Protein AF-0000000087012269 (afdb_homodimer)

Structure (mmCIF, N/CA/C/O backbone):
data_AF-0000000087012269-model_v1
#
loop_
_entity.id
_entity.type
_entity.pdbx_description
1 polymer 'ATP-binding cassette domain-containing protein'
#
loop_
_atom_site.group_PDB
_atom_site.id
_atom_site.type_symbol
_atom_site.label_atom_id
_atom_site.label_alt_id
_atom_site.label_comp_id
_atom_site.label_asym_id
_atom_site.label_entity_id
_atom_site.label_seq_id
_atom_site.pdbx_PDB_ins_code
_atom_site.Cartn_x
_atom_site.Cartn_y
_atom_site.Cartn_z
_atom_site.occupancy
_atom_site.B_iso_or_equiv
_atom_site.auth_seq_id
_atom_site.auth_comp_id
_atom_site.auth_asym_id
_atom_site.auth_atom_id
_atom_site.pdbx_PDB_model_num
ATOM 1 N N . MET A 1 1 ? -8.898 28.266 8.031 1 92.62 1 MET A N 1
ATOM 2 C CA . MET A 1 1 ? -7.508 28.281 7.586 1 92.62 1 MET A CA 1
ATOM 3 C C . MET A 1 1 ? -6.598 27.609 8.617 1 92.62 1 MET A C 1
ATOM 5 O O . MET A 1 1 ? -6.742 27.844 9.82 1 92.62 1 MET A O 1
ATOM 9 N N . LEU A 1 2 ? -5.742 26.75 8.148 1 97.81 2 LEU A N 1
ATOM 10 C CA . LEU A 1 2 ? -4.711 26.125 8.969 1 97.81 2 LEU A CA 1
ATOM 11 C C . LEU A 1 2 ? -3.33 26.656 8.602 1 97.81 2 LEU A C 1
ATOM 13 O O . LEU A 1 2 ? -2.943 26.641 7.434 1 97.81 2 LEU A O 1
ATOM 17 N N . GLN A 1 3 ? -2.652 27.203 9.625 1 98.31 3 GLN A N 1
ATOM 18 C CA . GLN A 1 3 ? -1.332 27.781 9.383 1 98.31 3 GLN A CA 1
ATOM 19 C C . GLN A 1 3 ? -0.297 27.203 10.344 1 98.31 3 GLN A C 1
ATOM 21 O O . GLN A 1 3 ? -0.47 27.266 11.562 1 98.31 3 GLN A O 1
ATOM 26 N N . VAL A 1 4 ? 0.704 26.609 9.812 1 98.38 4 VAL A N 1
ATOM 27 C CA . VAL A 1 4 ? 1.849 26.125 10.57 1 98.38 4 VAL A CA 1
ATOM 28 C C . VAL A 1 4 ? 3.061 27.016 10.328 1 98.38 4 VAL A C 1
ATOM 30 O O . VAL A 1 4 ? 3.445 27.25 9.18 1 98.38 4 VAL A O 1
ATOM 33 N N . SER A 1 5 ? 3.613 27.562 11.406 1 98.06 5 SER A N 1
ATOM 34 C CA . SER A 1 5 ? 4.715 28.5 11.273 1 98.06 5 SER A CA 1
ATOM 35 C C . SER A 1 5 ? 5.926 28.062 12.086 1 98.06 5 SER A C 1
ATOM 37 O O . SER A 1 5 ? 5.84 27.922 13.305 1 98.06 5 SER A O 1
ATOM 39 N N . ASN A 1 6 ? 7.055 27.891 11.383 1 97.94 6 ASN A N 1
ATOM 40 C CA . ASN A 1 6 ? 8.336 27.594 12.008 1 97.94 6 ASN A CA 1
ATOM 41 C C . ASN A 1 6 ? 8.211 26.469 13.031 1 97.94 6 ASN A C 1
ATOM 43 O O . ASN A 1 6 ? 8.633 26.625 14.18 1 97.94 6 ASN A O 1
ATOM 47 N N . LEU A 1 7 ? 7.66 25.422 12.609 1 98.31 7 LEU A N 1
ATOM 48 C CA . LEU A 1 7 ? 7.418 24.297 13.508 1 98.31 7 LEU A CA 1
ATOM 49 C C . LEU A 1 7 ? 8.672 23.438 13.672 1 98.31 7 LEU A C 1
ATOM 51 O O . LEU A 1 7 ? 9.312 23.078 12.68 1 98.31 7 LEU A O 1
ATOM 55 N N . TYR A 1 8 ? 9.07 23.188 14.891 1 97.69 8 TYR A N 1
ATOM 56 C CA . TYR A 1 8 ? 10.141 22.281 15.273 1 97.69 8 TYR A CA 1
ATOM 57 C C . TYR A 1 8 ? 9.633 21.203 16.219 1 97.69 8 TYR A C 1
ATOM 59 O O . TYR A 1 8 ? 8.82 21.469 17.094 1 97.69 8 TYR A O 1
ATOM 67 N N . VAL A 1 9 ? 9.969 20 16 1 97.56 9 VAL A N 1
ATOM 68 C CA . VAL A 1 9 ? 9.68 18.906 16.906 1 97.56 9 VAL A CA 1
ATOM 69 C C . VAL A 1 9 ? 10.945 18.094 17.156 1 97.56 9 VAL A C 1
ATOM 71 O O . VAL A 1 9 ? 11.547 17.562 16.219 1 97.56 9 VAL A O 1
ATOM 74 N N . LYS A 1 10 ? 11.305 17.953 18.391 1 95.88 10 LYS A N 1
ATOM 75 C CA . LYS A 1 10 ? 12.484 17.203 18.812 1 95.88 10 LYS A CA 1
ATOM 76 C C . LYS A 1 10 ? 12.109 16.109 19.812 1 95.88 10 LYS A C 1
ATOM 78 O O . LYS A 1 10 ? 11.383 16.359 20.766 1 95.88 10 LYS A O 1
ATOM 83 N N . TYR A 1 11 ? 12.539 14.93 19.531 1 94.81 11 TYR A N 1
ATOM 84 C CA . TYR A 1 11 ? 12.328 13.836 20.469 1 94.81 11 TYR A CA 1
ATOM 85 C C . TYR A 1 11 ? 13.578 13.594 21.312 1 94.81 11 TYR A C 1
ATOM 87 O O . TYR A 1 11 ? 14.695 13.664 20.812 1 94.81 11 TYR A O 1
ATOM 95 N N . SER A 1 12 ? 13.398 13.273 22.469 1 92.56 12 SER A N 1
ATOM 96 C CA . SER A 1 12 ? 14.5 12.844 23.328 1 92.56 12 SER A CA 1
ATOM 97 C C . SER A 1 12 ? 14.562 11.32 23.422 1 92.56 12 SER A C 1
ATOM 99 O O . SER A 1 12 ? 13.57 10.672 23.75 1 92.56 12 SER A O 1
ATOM 101 N N . VAL A 1 13 ? 15.641 10.844 22.969 1 85.88 13 VAL A N 1
ATOM 102 C CA . VAL A 1 13 ? 15.867 9.414 23.078 1 85.88 13 VAL A CA 1
ATOM 103 C C . VAL A 1 13 ? 16.938 9.141 24.125 1 85.88 13 VAL A C 1
ATOM 105 O O . VAL A 1 13 ? 18.125 9.422 23.906 1 85.88 13 VAL A O 1
ATOM 108 N N . GLY A 1 14 ? 16.562 8.445 25.203 1 79.69 14 GLY A N 1
ATOM 109 C CA . GLY A 1 14 ? 17.484 8.266 26.312 1 79.69 14 GLY A CA 1
ATOM 110 C C . GLY A 1 14 ? 17.922 9.578 26.938 1 79.69 14 GLY A C 1
ATOM 111 O O . GLY A 1 14 ? 17.156 10.539 26.984 1 79.69 14 GLY A O 1
ATOM 112 N N . LYS A 1 15 ? 19.078 9.617 27.672 1 78.19 15 LYS A N 1
ATOM 113 C CA . LYS A 1 15 ? 19.516 10.758 28.469 1 78.19 15 LYS A CA 1
ATOM 114 C C . LYS A 1 15 ? 20.219 11.805 27.609 1 78.19 15 LYS A C 1
ATOM 116 O O . LYS A 1 15 ? 20.109 13.008 27.875 1 78.19 15 LYS A O 1
ATOM 121 N N . ASN A 1 16 ? 20.703 11.328 26.391 1 84 16 ASN A N 1
ATOM 122 C CA . ASN A 1 16 ? 21.578 12.312 25.766 1 84 16 ASN A CA 1
ATOM 123 C C . ASN A 1 16 ? 21.375 12.375 24.266 1 84 16 ASN A C 1
ATOM 125 O O . ASN A 1 16 ? 22.172 12.992 23.547 1 84 16 ASN A O 1
ATOM 129 N N . ILE A 1 17 ? 20.375 11.75 23.75 1 88.44 17 ILE A N 1
ATOM 130 C CA . ILE A 1 17 ? 20.219 11.734 22.312 1 88.44 17 ILE A CA 1
ATOM 131 C C . ILE A 1 17 ? 18.906 12.422 21.922 1 88.44 17 ILE A C 1
ATOM 133 O O . ILE A 1 17 ? 17.859 12.125 22.484 1 88.44 17 ILE A O 1
ATOM 137 N N . LYS A 1 18 ? 19.094 13.469 21.078 1 91.06 18 LYS A N 1
ATOM 138 C CA . LYS A 1 18 ? 17.922 14.156 20.562 1 91.06 18 LYS A CA 1
ATOM 139 C C . LYS A 1 18 ? 17.766 13.906 19.062 1 91.06 18 LYS A C 1
ATOM 141 O O . LYS A 1 18 ? 18.75 13.852 18.328 1 91.06 18 LYS A O 1
ATOM 146 N N . VAL A 1 19 ? 16.547 13.703 18.641 1 93.12 19 VAL A N 1
ATOM 147 C CA . VAL A 1 19 ? 16.219 13.508 17.234 1 93.12 19 VAL A CA 1
ATOM 148 C C . VAL A 1 19 ? 15.391 14.68 16.719 1 93.12 19 VAL A C 1
ATOM 150 O O . VAL A 1 19 ? 14.297 14.945 17.234 1 93.12 19 VAL A O 1
ATOM 153 N N . ASN A 1 20 ? 15.906 15.422 15.789 1 94.12 20 ASN A N 1
ATOM 154 C CA . ASN A 1 20 ? 15.156 16.5 15.164 1 94.12 20 ASN A CA 1
ATOM 155 C C . ASN A 1 20 ? 14.203 15.984 14.094 1 94.12 20 ASN A C 1
ATOM 157 O O . ASN A 1 20 ? 14.539 15.945 12.914 1 94.12 20 ASN A O 1
ATOM 161 N N . ALA A 1 21 ? 13 15.727 14.492 1 95.62 21 ALA A N 1
ATOM 162 C CA . ALA A 1 21 ? 12.039 15.07 13.617 1 95.62 21 ALA A CA 1
ATOM 163 C C . ALA A 1 21 ? 11.406 16.078 12.656 1 95.62 21 ALA A C 1
ATOM 165 O O . ALA A 1 21 ? 11.086 15.727 11.508 1 95.62 21 ALA A O 1
ATOM 166 N N . ILE A 1 22 ? 11.141 17.25 13.102 1 97.75 22 ILE A N 1
ATOM 167 C CA . ILE A 1 22 ? 10.664 18.359 12.289 1 97.75 22 ILE A CA 1
ATOM 168 C C . ILE A 1 22 ? 11.57 19.578 12.484 1 97.75 22 ILE A C 1
ATOM 170 O O . ILE A 1 22 ? 11.875 19.953 13.625 1 97.75 22 ILE A O 1
ATOM 174 N N . ASN A 1 23 ? 12.023 20.156 11.414 1 96.62 23 ASN A N 1
ATOM 175 C CA . ASN A 1 23 ? 12.977 21.25 11.461 1 96.62 23 ASN A CA 1
ATOM 176 C C . ASN A 1 23 ? 12.516 22.422 10.594 1 96.62 23 ASN A C 1
ATOM 178 O O . ASN A 1 23 ? 12.875 22.5 9.414 1 96.62 23 ASN A O 1
ATOM 182 N N . ASP A 1 24 ? 11.758 23.344 11.195 1 96.44 24 ASP A N 1
ATOM 183 C CA . ASP A 1 24 ? 11.367 24.609 10.578 1 96.44 24 ASP A CA 1
ATOM 184 C C . ASP A 1 24 ? 10.406 24.359 9.414 1 96.44 24 ASP A C 1
ATOM 186 O O . ASP A 1 24 ? 10.672 24.797 8.289 1 96.44 24 ASP A O 1
ATOM 190 N N . VAL A 1 25 ? 9.305 23.828 9.688 1 97.94 25 VAL A N 1
ATOM 191 C CA . VAL A 1 25 ? 8.273 23.562 8.695 1 97.94 25 VAL A CA 1
ATOM 192 C C . VAL A 1 25 ? 7.203 24.656 8.758 1 97.94 25 VAL A C 1
ATOM 194 O O . VAL A 1 25 ? 6.688 24.953 9.836 1 97.94 25 VAL A O 1
ATOM 197 N N . SER A 1 26 ? 6.941 25.328 7.656 1 98.31 26 SER A N 1
ATOM 198 C CA . SER A 1 26 ? 5.91 26.359 7.562 1 98.31 26 SER A CA 1
ATOM 199 C C . SER A 1 26 ? 5.047 26.156 6.324 1 98.31 26 SER A C 1
ATOM 201 O O . SER A 1 26 ? 5.562 25.922 5.23 1 98.31 26 SER A O 1
ATOM 203 N N . PHE A 1 27 ? 3.758 26.188 6.469 1 98.12 27 PHE A N 1
ATOM 204 C CA . PHE A 1 27 ? 2.822 26.141 5.348 1 98.12 27 PHE A CA 1
ATOM 205 C C . PHE A 1 27 ? 1.433 26.594 5.789 1 98.12 27 PHE A C 1
ATOM 207 O O . PHE A 1 27 ? 1.169 26.734 6.984 1 98.12 27 PHE A O 1
ATOM 214 N N . SER A 1 28 ? 0.602 26.875 4.883 1 97.69 28 SER A N 1
ATOM 215 C CA . SER A 1 28 ? -0.776 27.281 5.152 1 97.69 28 SER A CA 1
ATOM 216 C C . SER A 1 28 ? -1.751 26.547 4.227 1 97.69 28 SER A C 1
ATOM 218 O O . SER A 1 28 ? -1.412 26.234 3.084 1 97.69 28 SER A O 1
ATOM 220 N N . LEU A 1 29 ? -2.871 26.266 4.742 1 98.25 29 LEU A N 1
ATOM 221 C CA . LEU A 1 29 ? -3.961 25.656 3.996 1 98.25 29 LEU A CA 1
ATOM 222 C C . LEU A 1 29 ? -5.254 26.438 4.168 1 98.25 29 LEU A C 1
ATOM 224 O O . LEU A 1 29 ? -5.621 26.797 5.289 1 98.25 29 LEU A O 1
ATOM 228 N N . ASP A 1 30 ? -5.891 26.719 3.111 1 97.56 30 ASP A N 1
ATOM 229 C CA . ASP A 1 30 ? -7.199 27.375 3.113 1 97.56 30 ASP A CA 1
ATOM 230 C C . ASP A 1 30 ? -8.32 26.344 2.99 1 97.56 30 ASP A C 1
ATOM 232 O O . ASP A 1 30 ? -8.07 25.172 2.688 1 97.56 30 ASP A O 1
ATOM 236 N N . LYS A 1 31 ? -9.523 26.875 3.275 1 96.62 31 LYS A N 1
ATOM 237 C CA . LYS A 1 31 ? -10.68 26.016 3.043 1 96.62 31 LYS A CA 1
ATOM 238 C C . LYS A 1 31 ? -10.703 25.484 1.608 1 96.62 31 LYS A C 1
ATOM 240 O O . LYS A 1 31 ? -10.422 26.234 0.668 1 96.62 31 LYS A O 1
ATOM 245 N N . GLY A 1 32 ? -10.914 24.156 1.501 1 96.25 32 GLY A N 1
ATOM 246 C CA . GLY A 1 32 ? -10.945 23.547 0.184 1 96.25 32 GLY A CA 1
ATOM 247 C C . GLY A 1 32 ? -9.617 22.938 -0.219 1 96.25 32 GLY A C 1
ATOM 248 O O . GLY A 1 32 ? -9.547 22.156 -1.171 1 96.25 32 GLY A O 1
ATOM 249 N N . ASP A 1 33 ? -8.594 23.219 0.54 1 97.75 33 ASP A N 1
ATOM 250 C CA . ASP A 1 33 ? -7.285 22.672 0.209 1 97.75 33 ASP A CA 1
ATOM 251 C C . ASP A 1 33 ? -7.207 21.188 0.583 1 97.75 33 ASP A C 1
ATOM 253 O O . ASP A 1 33 ? -7.652 20.781 1.661 1 97.75 33 ASP A O 1
ATOM 257 N N . VAL A 1 34 ? -6.73 20.453 -0.316 1 97.75 34 VAL A N 1
ATOM 258 C CA . VAL A 1 34 ? -6.32 19.078 -0.088 1 97.75 34 VAL A CA 1
ATOM 259 C C . VAL A 1 34 ? -4.809 18.953 -0.261 1 97.75 34 VAL A C 1
ATOM 261 O O . VAL A 1 34 ? -4.305 18.969 -1.386 1 97.75 34 VAL A O 1
ATOM 264 N N . LEU A 1 35 ? -4.152 18.734 0.86 1 98.5 35 LEU A N 1
ATOM 265 C CA . LEU A 1 35 ? -2.697 18.656 0.844 1 98.5 35 LEU A CA 1
ATOM 266 C C . LEU A 1 35 ? -2.23 17.203 0.898 1 98.5 35 LEU A C 1
ATOM 268 O O . LEU A 1 35 ? -2.492 16.5 1.876 1 98.5 35 LEU A O 1
ATOM 272 N N . GLY A 1 36 ? -1.605 16.75 -0.162 1 97.75 36 GLY A N 1
ATOM 273 C CA . GLY A 1 36 ? -0.868 15.5 -0.105 1 97.75 36 GLY A CA 1
ATOM 274 C C . GLY A 1 36 ? 0.538 15.664 0.443 1 97.75 36 GLY A C 1
ATOM 275 O O . GLY A 1 36 ? 1.27 16.562 0.035 1 97.75 36 GLY A O 1
ATOM 276 N N . ILE A 1 37 ? 0.874 14.875 1.394 1 98.12 37 ILE A N 1
ATOM 277 C CA . ILE A 1 37 ? 2.232 14.867 1.925 1 98.12 37 ILE A CA 1
ATOM 278 C C . ILE A 1 37 ? 2.904 13.531 1.602 1 98.12 37 ILE A C 1
ATOM 280 O O . ILE A 1 37 ? 2.424 12.469 2.008 1 98.12 37 ILE A O 1
ATOM 284 N N . ILE A 1 38 ? 3.996 13.609 0.866 1 95.69 38 ILE A N 1
ATOM 285 C CA . ILE A 1 38 ? 4.719 12.391 0.511 1 95.69 38 ILE A CA 1
ATOM 286 C C . ILE A 1 38 ? 6.18 12.508 0.94 1 95.69 38 ILE A C 1
ATOM 288 O O . ILE A 1 38 ? 6.684 13.617 1.14 1 95.69 38 ILE A O 1
ATOM 292 N N . GLY A 1 39 ? 6.824 11.398 1.112 1 93.19 39 GLY A N 1
ATOM 293 C CA . GLY A 1 39 ? 8.203 11.281 1.563 1 93.19 39 GLY A CA 1
ATOM 294 C C . GLY A 1 39 ? 8.562 9.883 2.027 1 93.19 39 GLY A C 1
ATOM 295 O O . GLY A 1 39 ? 7.68 9.031 2.203 1 93.19 39 GLY A O 1
ATOM 296 N N . GLU A 1 40 ? 9.812 9.68 2.273 1 89.5 40 GLU A N 1
ATOM 297 C CA . GLU A 1 40 ? 10.297 8.383 2.738 1 89.5 40 GLU A CA 1
ATOM 298 C C . GLU A 1 40 ? 9.906 8.141 4.195 1 89.5 40 GLU A C 1
ATOM 300 O O . GLU A 1 40 ? 9.445 9.055 4.883 1 89.5 40 GLU A O 1
ATOM 305 N N . THR A 1 41 ? 10.055 6.891 4.52 1 87.69 41 THR A N 1
ATOM 306 C CA . THR A 1 41 ? 9.836 6.57 5.926 1 87.69 41 THR A CA 1
ATOM 307 C C . THR A 1 41 ? 10.789 7.355 6.816 1 87.69 41 THR A C 1
ATOM 309 O O . THR A 1 41 ? 11.977 7.48 6.508 1 87.69 41 THR A O 1
ATOM 312 N N . GLY A 1 42 ? 10.289 7.945 7.848 1 88.5 42 GLY A N 1
ATOM 313 C CA . GLY A 1 42 ? 11.117 8.703 8.766 1 88.5 42 GLY A CA 1
ATOM 314 C C . GLY A 1 42 ? 11.273 10.164 8.367 1 88.5 42 GLY A C 1
ATOM 315 O O . GLY A 1 42 ? 12.031 10.906 9 1 88.5 42 GLY A O 1
ATOM 316 N N . SER A 1 43 ? 10.516 10.555 7.375 1 94.19 43 SER A N 1
ATOM 317 C CA . SER A 1 43 ? 10.68 11.922 6.887 1 94.19 43 SER A CA 1
ATOM 318 C C . SER A 1 43 ? 9.969 12.922 7.789 1 94.19 43 SER A C 1
ATOM 320 O O . SER A 1 43 ? 10.188 14.133 7.684 1 94.19 43 SER A O 1
ATOM 322 N N . GLY A 1 44 ? 9.078 12.492 8.641 1 95.88 44 GLY A N 1
ATOM 323 C CA . GLY A 1 44 ? 8.445 13.375 9.602 1 95.88 44 GLY A CA 1
ATOM 324 C C . GLY A 1 44 ? 6.953 13.531 9.367 1 95.88 44 GLY A C 1
ATOM 325 O O . GLY A 1 44 ? 6.285 14.297 10.062 1 95.88 44 GLY A O 1
ATOM 326 N N . LYS A 1 45 ? 6.359 12.812 8.422 1 96.81 45 LYS A N 1
ATOM 327 C CA . LYS A 1 45 ? 4.961 12.977 8.039 1 96.81 45 LYS A CA 1
ATOM 328 C C . LYS A 1 45 ? 4.031 12.719 9.219 1 96.81 45 LYS A C 1
ATOM 330 O O . LYS A 1 45 ? 3.178 13.555 9.539 1 96.81 45 LYS A O 1
ATOM 335 N N . THR A 1 46 ? 4.242 11.57 9.867 1 95.56 46 THR A N 1
ATOM 336 C CA . THR A 1 46 ? 3.414 11.211 11.016 1 95.56 46 THR A CA 1
ATOM 337 C C . THR A 1 46 ? 3.648 12.172 12.18 1 95.56 46 THR A C 1
ATOM 339 O O . THR A 1 46 ? 2.709 12.539 12.883 1 95.56 46 THR A O 1
ATOM 342 N N . THR A 1 47 ? 4.891 12.578 12.375 1 97.06 47 THR A N 1
ATOM 343 C CA . THR A 1 47 ? 5.215 13.539 13.422 1 97.06 47 THR A CA 1
ATOM 344 C C . THR A 1 47 ? 4.48 14.859 13.188 1 97.06 47 THR A C 1
ATOM 346 O O . THR A 1 47 ? 3.955 15.453 14.133 1 97.06 47 THR A O 1
ATOM 349 N N . LEU A 1 48 ? 4.449 15.273 11.961 1 97.94 48 LEU A N 1
ATOM 350 C CA . LEU A 1 48 ? 3.746 16.516 11.617 1 97.94 48 LEU A CA 1
ATOM 351 C C . LEU A 1 48 ? 2.262 16.406 11.953 1 97.94 48 LEU A C 1
ATOM 353 O O . LEU A 1 48 ? 1.695 17.297 12.586 1 97.94 48 LEU A O 1
ATOM 357 N N . ALA A 1 49 ? 1.634 15.297 11.562 1 97.44 49 ALA A N 1
ATOM 358 C CA . ALA A 1 49 ? 0.231 15.047 11.883 1 97.44 49 ALA A CA 1
ATOM 359 C C . ALA A 1 49 ? -0.001 15.047 13.391 1 97.44 49 ALA A C 1
ATOM 361 O O . ALA A 1 49 ? -0.949 15.664 13.875 1 97.44 49 ALA A O 1
ATOM 362 N N . SER A 1 50 ? 0.886 14.43 14.102 1 96.62 50 SER A N 1
ATOM 363 C CA . SER A 1 50 ? 0.771 14.32 15.555 1 96.62 50 SER A CA 1
ATOM 364 C C . SER A 1 50 ? 0.931 15.68 16.234 1 96.62 50 SER A C 1
ATOM 366 O O . SER A 1 50 ? 0.287 15.953 17.25 1 96.62 50 SER A O 1
ATOM 368 N N . ALA A 1 51 ? 1.816 16.453 15.688 1 97.56 51 ALA A N 1
ATOM 369 C CA . ALA A 1 51 ? 2.016 17.797 16.234 1 97.56 51 ALA A CA 1
ATOM 370 C C . ALA A 1 51 ? 0.75 18.641 16.109 1 97.56 51 ALA A C 1
ATOM 372 O O . ALA A 1 51 ? 0.331 19.297 17.062 1 97.56 51 ALA A O 1
ATOM 373 N N . ILE A 1 52 ? 0.132 18.547 14.93 1 97.38 52 ILE A N 1
ATOM 374 C CA . ILE A 1 52 ? -1.089 19.312 14.695 1 97.38 52 ILE A CA 1
ATOM 375 C C . ILE A 1 52 ? -2.191 18.828 15.633 1 97.38 52 ILE A C 1
ATOM 377 O O . ILE A 1 52 ? -2.951 19.625 16.172 1 97.38 52 ILE A O 1
ATOM 381 N N . MET A 1 53 ? -2.223 17.547 15.922 1 96.19 53 MET A N 1
ATOM 382 C CA .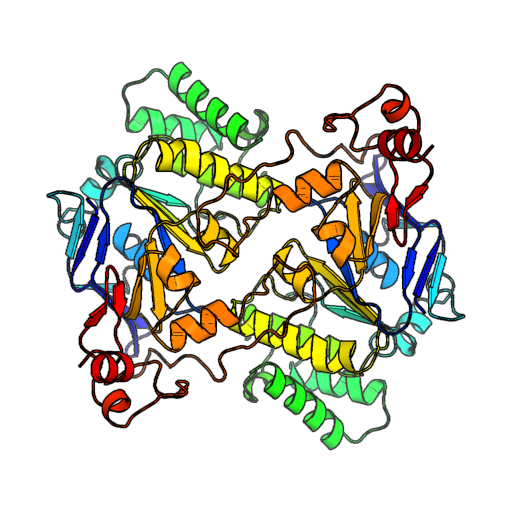 MET A 1 53 ? -3.275 16.938 16.734 1 96.19 53 MET A CA 1
ATOM 383 C C . MET A 1 53 ? -2.916 16.984 18.219 1 96.19 53 MET A C 1
ATOM 385 O O . MET A 1 53 ? -3.707 16.578 19.062 1 96.19 53 MET A O 1
ATOM 389 N N . ARG A 1 54 ? -1.711 17.422 18.531 1 95.62 54 ARG A N 1
ATOM 390 C CA . ARG A 1 54 ? -1.212 17.531 19.891 1 95.62 54 ARG A CA 1
ATOM 391 C C . ARG A 1 54 ? -1.231 16.172 20.594 1 95.62 54 ARG A C 1
ATOM 393 O O . ARG A 1 54 ? -1.683 16.062 21.734 1 95.62 54 ARG A O 1
ATOM 400 N N . ILE A 1 55 ? -0.761 15.172 19.859 1 92.75 55 ILE A N 1
ATOM 401 C CA . ILE A 1 55 ? -0.725 13.836 20.469 1 92.75 55 ILE A CA 1
ATOM 402 C C . ILE A 1 55 ? 0.713 13.328 20.5 1 92.75 55 ILE A C 1
ATOM 404 O O . ILE A 1 55 ? 0.947 12.117 20.547 1 92.75 55 ILE A O 1
ATOM 408 N N . LEU A 1 56 ? 1.609 14.156 20.453 1 93.94 56 LEU A N 1
ATOM 409 C CA . LEU A 1 56 ? 3.014 13.789 20.578 1 93.94 56 LEU A CA 1
ATOM 410 C C . LEU A 1 56 ? 3.312 13.273 21.984 1 93.94 56 LEU A C 1
ATOM 412 O O . LEU A 1 56 ? 2.684 13.695 22.953 1 93.94 56 LEU A O 1
ATOM 416 N N . PRO A 1 57 ? 4.219 12.438 22.094 1 92.44 57 PRO A N 1
ATOM 417 C CA . PRO A 1 57 ? 4.586 11.953 23.438 1 92.44 57 PRO A CA 1
ATOM 418 C C . PRO A 1 57 ? 5.238 13.031 24.297 1 92.44 57 PRO A C 1
ATOM 420 O O . PRO A 1 57 ? 5.664 14.062 23.781 1 92.44 57 PRO A O 1
ATOM 423 N N . ASP A 1 58 ? 5.332 12.734 25.531 1 91.06 58 ASP A N 1
ATOM 424 C CA . ASP A 1 58 ? 5.895 13.688 26.484 1 91.06 58 ASP A CA 1
ATOM 425 C C . ASP A 1 58 ? 7.371 13.945 26.203 1 91.06 58 ASP A C 1
ATOM 427 O O . ASP A 1 58 ? 7.902 15 26.562 1 91.06 58 ASP A O 1
ATOM 431 N N . SER A 1 59 ? 8.008 13.039 25.562 1 92.69 59 SER A N 1
ATOM 432 C CA . SER A 1 59 ? 9.43 13.172 25.25 1 92.69 59 SER A CA 1
ATOM 433 C C . SER A 1 59 ? 9.656 14.141 24.094 1 92.69 59 SER A C 1
ATOM 435 O O . SER A 1 59 ? 10.805 14.484 23.781 1 92.69 59 SER A O 1
ATOM 437 N N . ALA A 1 60 ? 8.609 14.578 23.562 1 95.38 60 ALA A N 1
ATOM 438 C CA . ALA A 1 60 ? 8.727 15.469 22.406 1 95.38 60 ALA A CA 1
ATOM 439 C C . ALA A 1 60 ? 8.68 16.938 22.844 1 95.38 60 ALA A C 1
ATOM 441 O O . ALA A 1 60 ? 7.879 17.312 23.703 1 95.38 60 ALA A O 1
ATOM 442 N N . GLU A 1 61 ? 9.578 17.703 22.312 1 95.56 61 GLU A N 1
ATOM 443 C CA . GLU A 1 61 ? 9.562 19.156 22.453 1 95.56 61 GLU A CA 1
ATOM 444 C C . GLU A 1 61 ? 9.102 19.828 21.156 1 95.56 61 GLU A C 1
ATOM 446 O O . GLU A 1 61 ? 9.633 19.562 20.078 1 95.56 61 GLU A O 1
ATOM 451 N N . VAL A 1 62 ? 8.141 20.719 21.328 1 96.75 62 VAL A N 1
ATOM 452 C CA . VAL A 1 62 ? 7.562 21.359 20.156 1 96.75 62 VAL A CA 1
ATOM 453 C C . VAL A 1 62 ? 7.77 22.875 20.25 1 96.75 62 VAL A C 1
ATOM 455 O O . VAL A 1 62 ? 7.59 23.469 21.312 1 96.75 62 VAL A O 1
ATOM 458 N N . LYS A 1 63 ? 8.266 23.438 19.188 1 97 63 LYS A N 1
ATOM 459 C CA . LYS A 1 63 ? 8.375 24.875 19.047 1 97 63 LYS A CA 1
ATOM 460 C C . LYS A 1 63 ? 7.684 25.359 17.781 1 97 63 LYS A C 1
ATOM 462 O O . LYS A 1 63 ? 7.504 24.594 16.828 1 97 63 LYS A O 1
ATOM 467 N N . GLY A 1 64 ? 7.27 26.609 17.766 1 97.62 64 GLY A N 1
ATOM 468 C CA . GLY A 1 64 ? 6.562 27.188 16.641 1 97.62 64 GLY A CA 1
ATOM 469 C C . GLY A 1 64 ? 5.102 27.484 16.938 1 97.62 64 GLY A C 1
ATOM 470 O O . GLY A 1 64 ? 4.723 27.656 18.094 1 97.62 64 GLY A O 1
ATOM 471 N N . LYS A 1 65 ? 4.316 27.641 15.82 1 97.69 65 LYS A N 1
ATOM 472 C CA . LYS A 1 65 ? 2.896 27.953 15.984 1 97.69 65 LYS A CA 1
ATOM 473 C C . LYS A 1 65 ? 2.045 27.141 15.008 1 97.69 65 LYS A C 1
ATOM 475 O O . LYS A 1 65 ? 2.441 26.938 13.859 1 97.69 65 LYS A O 1
ATOM 480 N N . ILE A 1 66 ? 0.979 26.688 15.484 1 98.19 66 ILE A N 1
ATOM 481 C CA . ILE A 1 66 ? -0.059 26.062 14.672 1 98.19 66 ILE A CA 1
ATOM 482 C C . ILE A 1 66 ? -1.387 26.797 14.883 1 98.19 66 ILE A C 1
ATOM 484 O O . ILE A 1 66 ? -1.997 26.672 15.953 1 98.19 66 ILE A O 1
ATOM 488 N N . MET A 1 67 ? -1.783 27.484 13.859 1 97.94 67 MET A N 1
ATOM 489 C CA . MET A 1 67 ? -2.98 28.312 13.984 1 97.94 67 MET A CA 1
ATOM 490 C C . MET A 1 67 ? -4.145 27.703 13.203 1 97.94 67 MET A C 1
ATOM 492 O O . MET A 1 67 ? -3.988 27.312 12.047 1 97.94 67 MET A O 1
ATOM 496 N N . LEU A 1 68 ? -5.215 27.547 13.797 1 97 68 LEU A N 1
ATOM 497 C CA . LEU A 1 68 ? -6.492 27.297 13.141 1 97 68 LEU A CA 1
ATOM 498 C C . LEU A 1 68 ? -7.395 28.531 13.242 1 97 68 LEU A C 1
ATOM 500 O O . LEU A 1 68 ? -7.883 28.859 14.328 1 97 68 LEU A O 1
ATOM 504 N N . ASP A 1 69 ? -7.531 29.125 12.078 1 93.75 69 ASP A N 1
ATOM 505 C CA . ASP A 1 69 ? -8.156 30.438 12.094 1 93.75 69 ASP A CA 1
ATOM 506 C C . ASP A 1 69 ? -7.434 31.375 13.062 1 93.75 69 ASP A C 1
ATOM 508 O O . ASP A 1 69 ? -6.254 31.672 12.883 1 93.75 69 ASP A O 1
ATOM 512 N N . ASN A 1 70 ? -8.055 31.812 14.125 1 91.88 70 ASN A N 1
ATOM 513 C CA . ASN A 1 70 ? -7.43 32.781 15.023 1 91.88 70 ASN A CA 1
ATOM 514 C C . ASN A 1 70 ? -7.016 32.125 16.344 1 91.88 70 ASN A C 1
ATOM 516 O O . ASN A 1 70 ? -6.75 32.812 17.328 1 91.88 70 ASN A O 1
ATOM 520 N N . LEU A 1 71 ? -6.855 30.859 16.328 1 95.12 71 LEU A N 1
ATOM 521 C CA . LEU A 1 71 ? -6.539 30.156 17.547 1 95.12 71 LEU A CA 1
ATOM 522 C C . LEU A 1 71 ? -5.23 29.375 17.406 1 95.12 71 LEU A C 1
ATOM 524 O O . LEU A 1 71 ? -5.07 28.578 16.484 1 95.12 71 LEU A O 1
ATOM 528 N N . ASP A 1 72 ? -4.344 29.656 18.344 1 97.12 72 ASP A N 1
ATOM 529 C CA . ASP A 1 72 ? -3.102 28.891 18.391 1 97.12 72 ASP A CA 1
ATOM 530 C C . ASP A 1 72 ? -3.301 27.562 19.125 1 97.12 72 ASP A C 1
ATOM 532 O O . ASP A 1 72 ? -3.473 27.547 20.344 1 97.12 72 ASP A O 1
ATOM 536 N N . LEU A 1 73 ? -3.176 26.5 18.438 1 96.81 73 LEU A N 1
ATOM 537 C CA . LEU A 1 73 ? -3.477 25.172 18.969 1 96.81 73 LEU A CA 1
ATOM 538 C C . LEU A 1 73 ? -2.449 24.766 20.016 1 96.81 73 LEU A C 1
ATOM 540 O O . LEU A 1 73 ? -2.742 23.953 20.891 1 96.81 73 LEU A O 1
ATOM 544 N N . LEU A 1 74 ? -1.228 25.281 19.875 1 95.94 74 LEU A N 1
ATOM 545 C CA . LEU A 1 74 ? -0.177 24.906 20.812 1 95.94 74 LEU A CA 1
ATOM 546 C C . LEU A 1 74 ? -0.27 25.719 22.109 1 95.94 74 LEU A C 1
ATOM 548 O O . LEU A 1 74 ? 0.346 25.375 23.109 1 95.94 74 LEU A O 1
ATOM 552 N N . ALA A 1 75 ? -1.052 26.781 22.109 1 94.88 75 ALA A N 1
ATOM 553 C CA . ALA A 1 75 ? -1.12 27.703 23.234 1 94.88 75 ALA A CA 1
ATOM 554 C C . ALA A 1 75 ? -2.303 27.375 24.141 1 94.88 75 ALA A C 1
ATOM 556 O O . ALA A 1 75 ? -2.352 27.812 25.297 1 94.88 75 ALA A O 1
ATOM 557 N N . ILE A 1 76 ? -3.27 26.625 23.703 1 94.75 76 ILE A N 1
ATOM 558 C CA . ILE A 1 76 ? -4.438 26.312 24.531 1 94.75 76 ILE A CA 1
ATOM 559 C C . ILE A 1 76 ? -4.156 25.078 25.375 1 94.75 76 ILE A C 1
ATOM 561 O O . ILE A 1 76 ? -3.24 24.297 25.062 1 94.75 76 ILE A O 1
ATOM 565 N N . SER A 1 77 ? -4.965 24.891 26.406 1 95.06 77 SER A N 1
ATOM 566 C CA . SER A 1 77 ? -4.781 23.75 27.297 1 95.06 77 SER A CA 1
ATOM 567 C C . SER A 1 77 ? -5.156 22.438 26.578 1 95.06 77 SER A C 1
ATOM 569 O O . SER A 1 77 ? -5.941 22.453 25.641 1 95.06 77 SER A O 1
ATOM 571 N N . LYS A 1 78 ? -4.594 21.391 27.031 1 92.81 78 LYS A N 1
ATOM 572 C CA . LYS A 1 78 ? -4.914 20.078 26.484 1 92.81 78 LYS A CA 1
ATOM 573 C C . LYS A 1 78 ? -6.402 19.766 26.625 1 92.81 78 LYS A C 1
ATOM 575 O O . LYS A 1 78 ? -7 19.141 25.75 1 92.81 78 LYS A O 1
ATOM 580 N N . LYS A 1 79 ? -6.945 20.188 27.719 1 93.19 79 LYS A N 1
ATOM 581 C CA . LYS A 1 79 ? -8.367 19.984 27.969 1 93.19 79 LYS A CA 1
ATOM 582 C C . LYS A 1 79 ? -9.211 20.75 26.938 1 93.19 79 LYS A C 1
ATOM 584 O O . LYS A 1 79 ? -10.156 20.203 26.375 1 93.19 79 LYS A O 1
ATOM 589 N N . GLU A 1 80 ? -8.852 21.969 26.734 1 93.38 80 GLU A N 1
ATOM 590 C CA . GLU A 1 80 ? -9.57 22.781 25.75 1 93.38 80 GLU A CA 1
ATOM 591 C C . GLU A 1 80 ? -9.445 22.203 24.344 1 93.38 80 GLU A C 1
ATOM 593 O O . GLU A 1 80 ? -10.422 22.172 23.594 1 93.38 80 GLU A O 1
ATOM 598 N N . PHE A 1 81 ? -8.266 21.766 24.031 1 95.12 81 PHE A N 1
ATOM 599 C CA . PHE A 1 81 ? -8.055 21.141 22.734 1 95.12 81 PHE A CA 1
ATOM 600 C C . PHE A 1 81 ? -8.945 19.906 22.578 1 95.12 81 PHE A C 1
ATOM 602 O O . PHE A 1 81 ? -9.602 19.734 21.547 1 95.12 81 PHE A O 1
ATOM 609 N N . ARG A 1 82 ? -9.055 19.094 23.531 1 90 82 ARG A N 1
ATOM 610 C CA . ARG A 1 82 ? -9.812 17.844 23.516 1 90 82 ARG A CA 1
ATOM 611 C C . ARG A 1 82 ? -11.305 18.109 23.391 1 90 82 ARG A C 1
ATOM 613 O O . ARG A 1 82 ? -12.008 17.422 22.641 1 90 82 ARG A O 1
ATOM 620 N N . THR A 1 83 ? -11.773 19.125 24.016 1 88.88 83 THR A N 1
ATOM 621 C CA . THR A 1 83 ? -13.211 19.328 24.125 1 88.88 83 THR A CA 1
ATOM 622 C C . THR A 1 83 ? -13.719 20.203 22.969 1 88.88 83 THR A C 1
ATOM 624 O O . THR A 1 83 ? -14.844 20.016 22.5 1 88.88 83 THR A O 1
ATOM 627 N N . LYS A 1 84 ? -12.781 21.062 22.484 1 91.56 84 LYS A N 1
ATOM 628 C CA . LYS A 1 84 ? -13.312 22.062 21.562 1 91.56 84 LYS A CA 1
ATOM 629 C C . LYS A 1 84 ? -12.758 21.844 20.156 1 91.56 84 LYS A C 1
ATOM 631 O O . LYS A 1 84 ? -13.328 22.344 19.172 1 91.56 84 LYS A O 1
ATOM 636 N N . ILE A 1 85 ? -11.641 21.188 20.062 1 94.25 85 ILE A N 1
ATOM 637 C CA . ILE A 1 85 ? -10.953 21.156 18.781 1 94.25 85 ILE A CA 1
ATOM 638 C C . ILE A 1 85 ? -11.008 19.734 18.203 1 94.25 85 ILE A C 1
ATOM 640 O O . ILE A 1 85 ? -11.445 19.531 17.062 1 94.25 85 ILE A O 1
ATOM 644 N N . ARG A 1 86 ? -10.656 18.797 19.031 1 92.12 86 ARG A N 1
ATOM 645 C CA . ARG A 1 86 ? -10.578 17.422 18.578 1 92.12 86 ARG A CA 1
ATOM 646 C C . ARG A 1 86 ? -11.945 16.906 18.141 1 92.12 86 ARG A C 1
ATOM 648 O O . ARG A 1 86 ? -12.953 17.156 18.812 1 92.12 86 ARG A O 1
ATOM 655 N N . TRP A 1 87 ? -12.016 16.281 16.984 1 89.94 87 TRP A N 1
ATOM 656 C CA . TRP A 1 87 ? -13.188 15.688 16.359 1 89.94 87 TRP A CA 1
ATOM 657 C C . TRP A 1 87 ? -14.086 16.766 15.758 1 89.94 87 TRP A C 1
ATOM 659 O O . TRP A 1 87 ? -14.555 16.625 14.625 1 89.94 87 TRP A O 1
ATOM 669 N N . LYS A 1 88 ? -14.242 17.844 16.453 1 91.44 88 LYS A N 1
ATOM 670 C CA . LYS A 1 88 ? -15.164 18.891 16.016 1 91.44 88 LYS A CA 1
ATOM 671 C C . LYS A 1 88 ? -14.531 19.75 14.93 1 91.44 88 LYS A C 1
ATOM 673 O O . LYS A 1 88 ? -15.141 19.984 13.883 1 91.44 88 LYS A O 1
ATOM 678 N N . LYS A 1 89 ? -13.367 20.25 15.234 1 96.19 89 LYS A N 1
ATOM 679 C CA . LYS A 1 89 ? -12.688 21.125 14.281 1 96.19 89 LYS A CA 1
ATOM 680 C C . LYS A 1 89 ? -11.648 20.359 13.469 1 96.19 89 LYS A C 1
ATOM 682 O O . LYS A 1 89 ? -11.523 20.562 12.258 1 96.19 89 LYS A O 1
ATOM 687 N N . ILE A 1 90 ? -10.875 19.547 14.18 1 97.81 90 ILE A N 1
ATOM 688 C CA . ILE A 1 90 ? -9.852 18.75 13.523 1 97.81 90 ILE A CA 1
ATOM 689 C C . ILE A 1 90 ? -10 17.281 13.922 1 97.81 90 ILE A C 1
ATOM 691 O O . ILE A 1 90 ? -10.203 16.969 15.102 1 97.81 90 ILE A O 1
ATOM 695 N N . SER A 1 91 ? -9.984 16.406 13 1 96.88 91 SER A N 1
ATOM 696 C CA . SER A 1 91 ? -9.969 14.969 13.258 1 96.88 91 SER A CA 1
ATOM 697 C C . SER A 1 91 ? -8.797 14.297 12.547 1 96.88 91 SER A C 1
ATOM 699 O O . SER A 1 91 ? -8.203 14.867 11.633 1 96.88 91 SER A O 1
ATOM 701 N N . ILE A 1 92 ? -8.453 13.148 13.055 1 96.12 92 ILE A N 1
ATOM 702 C CA . ILE A 1 92 ? -7.336 12.414 12.469 1 96.12 92 ILE A CA 1
ATOM 703 C C . ILE A 1 92 ? -7.742 10.969 12.219 1 96.12 92 ILE A C 1
ATOM 705 O O . ILE A 1 92 ? -8.477 10.375 13.023 1 96.12 92 ILE A O 1
ATOM 709 N N . ILE A 1 93 ? -7.426 10.477 11.117 1 96.25 93 ILE A N 1
ATOM 710 C CA . ILE A 1 93 ? -7.375 9.047 10.836 1 96.25 93 ILE A CA 1
ATOM 711 C C . ILE A 1 93 ? -5.938 8.539 10.977 1 96.25 93 ILE A C 1
ATOM 713 O O . ILE A 1 93 ? -5.113 8.742 10.086 1 96.25 93 ILE A O 1
ATOM 717 N N . PRO A 1 94 ? -5.668 7.852 12.062 1 93.5 94 PRO A N 1
ATOM 718 C CA . PRO A 1 94 ? -4.277 7.465 12.32 1 93.5 94 PRO A CA 1
ATOM 719 C C . PRO A 1 94 ? -3.824 6.293 11.461 1 93.5 94 PRO A C 1
ATOM 721 O O . PRO A 1 94 ? -4.656 5.574 10.898 1 93.5 94 PRO A O 1
ATOM 724 N N . GLN A 1 95 ? -2.514 6.188 11.336 1 85.69 95 GLN A N 1
ATOM 725 C CA . GLN A 1 95 ? -1.892 5.129 10.555 1 85.69 95 GLN A CA 1
ATOM 726 C C . GLN A 1 95 ? -2.26 3.75 11.094 1 85.69 95 GLN A C 1
ATOM 728 O O . GLN A 1 95 ? -2.539 2.828 10.328 1 85.69 95 GLN A O 1
ATOM 733 N N . TYR A 1 96 ? -2.285 3.615 12.359 1 81.44 96 TYR A N 1
ATOM 734 C CA . TYR A 1 96 ? -2.629 2.344 12.984 1 81.44 96 TYR A CA 1
ATOM 735 C C . TYR A 1 96 ? -3.975 2.428 13.695 1 81.44 96 TYR A C 1
ATOM 737 O O . TYR A 1 96 ? -4.133 3.188 14.656 1 81.44 96 TYR A O 1
ATOM 745 N N . SER A 1 97 ? -4.879 1.643 13.195 1 82.62 97 SER A N 1
ATOM 746 C CA . SER A 1 97 ? -6.246 1.702 13.703 1 82.62 97 SER A CA 1
ATOM 747 C C . SER A 1 97 ? -6.387 0.93 15.008 1 82.62 97 SER A C 1
ATOM 749 O O . SER A 1 97 ? -7.348 1.131 15.75 1 82.62 97 SER A O 1
ATOM 751 N N . MET A 1 98 ? -5.461 0.097 15.273 1 74.12 98 MET A N 1
ATOM 752 C CA . MET A 1 98 ? -5.578 -0.839 16.391 1 74.12 98 MET A CA 1
ATOM 753 C C . MET A 1 98 ? -5.719 -0.095 17.703 1 74.12 98 MET A C 1
ATOM 755 O O . MET A 1 98 ? -6.438 -0.543 18.609 1 74.12 98 MET A O 1
ATOM 759 N N . ASN A 1 99 ? -5.191 1.036 17.828 1 79.94 99 ASN A N 1
ATOM 760 C CA . ASN A 1 99 ? -5.207 1.72 19.109 1 79.94 99 ASN A CA 1
ATOM 761 C C . ASN A 1 99 ? -6.152 2.916 19.094 1 79.94 99 ASN A C 1
ATOM 763 O O . ASN A 1 99 ? -6.203 3.686 20.062 1 79.94 99 ASN A O 1
ATOM 767 N N . ALA A 1 100 ? -6.922 2.959 18.094 1 88.25 100 ALA A N 1
ATOM 768 C CA . ALA A 1 100 ? -7.738 4.16 17.938 1 88.25 100 ALA A CA 1
ATOM 769 C C . ALA A 1 100 ? -9.078 4.008 18.641 1 88.25 100 ALA A C 1
ATOM 771 O O . ALA A 1 100 ? -9.727 5 18.984 1 88.25 100 ALA A O 1
ATOM 772 N N . LEU A 1 101 ? -9.492 2.787 18.969 1 92.94 101 LEU A N 1
ATOM 773 C CA . LEU A 1 101 ? -10.797 2.529 19.578 1 92.94 101 LEU A CA 1
ATOM 774 C C . LEU A 1 101 ? -10.648 1.984 20.984 1 92.94 101 LEU A C 1
ATOM 776 O O . LEU A 1 101 ? -9.648 1.333 21.312 1 92.94 101 LEU A O 1
ATOM 780 N N . ASN A 1 102 ? -11.633 2.26 21.797 1 93.62 102 ASN A N 1
ATOM 781 C CA . ASN A 1 102 ? -11.672 1.701 23.141 1 93.62 102 ASN A CA 1
ATOM 782 C C . ASN A 1 102 ? -12.008 0.213 23.125 1 93.62 102 ASN A C 1
ATOM 784 O O . ASN A 1 102 ? -13.109 -0.174 22.734 1 93.62 102 ASN A O 1
ATOM 788 N N . PRO A 1 103 ? -11.133 -0.588 23.625 1 93.31 103 PRO A N 1
ATOM 789 C CA . PRO A 1 103 ? -11.297 -2.037 23.484 1 93.31 103 PRO A CA 1
ATOM 790 C C . PRO A 1 103 ? -12.422 -2.594 24.344 1 93.31 103 PRO A C 1
ATOM 792 O O . PRO A 1 103 ? -12.891 -3.713 24.109 1 93.31 103 PRO A O 1
ATOM 795 N N . ILE A 1 104 ? -12.875 -1.869 25.359 1 95.12 104 ILE A N 1
ATOM 796 C CA . ILE A 1 104 ? -13.859 -2.416 26.281 1 95.12 104 ILE A CA 1
ATOM 797 C C . ILE A 1 104 ? -15.234 -1.811 25.984 1 95.12 104 ILE A C 1
ATOM 799 O O . ILE A 1 104 ? -16.172 -1.997 26.766 1 95.12 104 ILE A O 1
ATOM 803 N N . LYS A 1 105 ? -15.383 -1.022 24.953 1 96.25 105 LYS A N 1
ATOM 804 C CA . LYS A 1 105 ? -16.656 -0.474 24.516 1 96.25 105 LYS A CA 1
ATOM 805 C C . LYS A 1 105 ? -17.062 -1.019 23.156 1 96.25 105 LYS A C 1
ATOM 807 O O . LYS A 1 105 ? -16.219 -1.21 22.281 1 96.25 105 LYS A O 1
ATOM 812 N N . ARG A 1 106 ? -18.297 -1.165 23.047 1 97.62 106 ARG A N 1
ATOM 813 C CA . ARG A 1 106 ? -18.812 -1.519 21.719 1 97.62 106 ARG A CA 1
ATOM 814 C C . ARG A 1 106 ? -18.641 -0.359 20.75 1 97.62 106 ARG A C 1
ATOM 816 O O . ARG A 1 106 ? -18.812 0.803 21.125 1 97.62 106 ARG A O 1
ATOM 823 N N . VAL A 1 107 ? -18.375 -0.702 19.484 1 97.75 107 VAL A N 1
ATOM 824 C CA . VAL A 1 107 ? -18.062 0.265 18.438 1 97.75 107 VAL A CA 1
ATOM 825 C C . VAL A 1 107 ? -19.188 1.294 18.328 1 97.75 107 VAL A C 1
ATOM 827 O O . VAL A 1 107 ? -18.938 2.5 18.406 1 97.75 107 VAL A O 1
ATOM 830 N N . GLY A 1 108 ? -20.422 0.781 18.219 1 97.81 108 GLY A N 1
ATOM 831 C CA . GLY A 1 108 ? -21.562 1.674 18.062 1 97.81 108 GLY A CA 1
ATOM 832 C C . GLY A 1 108 ? -21.766 2.594 19.25 1 97.81 108 GLY A C 1
ATOM 833 O O . GLY A 1 108 ? -22.094 3.771 19.078 1 97.81 108 GLY A O 1
ATOM 834 N N . LYS A 1 109 ? -21.625 2.057 20.391 1 97.38 109 LYS A N 1
ATOM 835 C CA . LYS A 1 109 ? -21.781 2.848 21.609 1 97.38 109 LYS A CA 1
ATOM 836 C C . LYS A 1 109 ? -20.75 3.973 21.672 1 97.38 109 LYS A C 1
ATOM 838 O O . LYS A 1 109 ? -21.094 5.121 21.953 1 97.38 109 LYS A O 1
ATOM 843 N N . GLU A 1 110 ? -19.531 3.662 21.438 1 97.06 110 GLU A N 1
ATOM 844 C CA . GLU A 1 110 ? -18.469 4.652 21.484 1 97.06 110 GLU A CA 1
ATOM 845 C C . GLU A 1 110 ? -18.719 5.773 20.469 1 97.06 110 GLU A C 1
ATOM 847 O O . GLU A 1 110 ? -18.594 6.953 20.812 1 97.06 110 GLU A O 1
ATOM 852 N N . LEU A 1 111 ? -19.078 5.422 19.297 1 97.56 111 LEU A N 1
ATOM 853 C CA . LEU A 1 111 ? -19.266 6.414 18.234 1 97.56 111 LEU A CA 1
ATOM 854 C C . LEU A 1 111 ? -20.484 7.289 18.531 1 97.56 111 LEU A C 1
ATOM 856 O O . LEU A 1 111 ? -20.453 8.5 18.312 1 97.56 111 LEU A O 1
ATOM 860 N N . THR A 1 112 ? -21.516 6.664 19.047 1 97.94 112 THR A N 1
ATOM 861 C CA . THR A 1 112 ? -22.719 7.406 19.406 1 97.94 112 THR A CA 1
ATOM 862 C C . THR A 1 112 ? -22.422 8.414 20.516 1 97.94 112 THR A C 1
ATOM 864 O O . THR A 1 112 ? -22.906 9.547 20.469 1 97.94 112 THR A O 1
ATOM 867 N N . GLU A 1 113 ? -21.641 7.992 21.438 1 96 113 GLU A N 1
ATOM 868 C CA . GLU A 1 113 ? -21.281 8.852 22.547 1 96 113 GLU A CA 1
ATOM 869 C C . GLU A 1 113 ? -20.469 10.062 22.078 1 96 113 GLU A C 1
ATOM 871 O O . GLU A 1 113 ? -20.625 11.164 22.594 1 96 113 GLU A O 1
ATOM 876 N N . ILE A 1 114 ? -19.625 9.812 21.156 1 93.44 114 ILE A N 1
ATOM 877 C CA . ILE A 1 114 ? -18.828 10.906 20.594 1 93.44 114 ILE A CA 1
ATOM 878 C C . ILE A 1 114 ? -19.766 11.977 20.016 1 93.44 114 ILE A C 1
ATOM 880 O O . ILE A 1 114 ? -19.594 13.164 20.281 1 93.44 114 ILE A O 1
ATOM 884 N N . VAL A 1 115 ? -20.781 11.594 19.297 1 95.69 115 VAL A N 1
ATOM 885 C CA . VAL A 1 115 ? -21.719 12.523 18.688 1 95.69 115 VAL A CA 1
ATOM 886 C C . VAL A 1 115 ? -22.484 13.281 19.766 1 95.69 115 VAL A C 1
ATOM 888 O O . VAL A 1 115 ? -22.562 14.508 19.734 1 95.69 115 VAL A O 1
ATOM 891 N N . MET A 1 116 ? -22.891 12.531 20.719 1 95.44 116 MET A N 1
ATOM 892 C CA . MET A 1 116 ? -23.766 13.102 21.75 1 95.44 116 MET A CA 1
ATOM 893 C C . MET A 1 116 ? -22.984 14.031 22.672 1 95.44 116 MET A C 1
ATOM 895 O O . MET A 1 116 ? -23.531 15.016 23.172 1 95.44 116 MET A O 1
ATOM 899 N N . GLU A 1 117 ? -21.75 13.75 22.859 1 91.69 117 GLU A N 1
ATOM 900 C CA . GLU A 1 117 ? -20.906 14.57 23.734 1 91.69 117 GLU A CA 1
ATOM 901 C C . GLU A 1 117 ? -20.594 15.914 23.078 1 91.69 117 GLU A C 1
ATOM 903 O O . GLU A 1 117 ? -20.391 16.906 23.781 1 91.69 117 GLU A O 1
ATOM 908 N N . HIS A 1 118 ? -20.641 16 21.844 1 91.44 118 HIS A N 1
ATOM 909 C CA . HIS A 1 118 ? -20.188 17.203 21.172 1 91.44 118 HIS A CA 1
ATOM 910 C C . HIS A 1 118 ? -21.359 17.969 20.562 1 91.44 118 HIS A C 1
ATOM 912 O O . HIS A 1 118 ? -21.234 19.156 20.25 1 91.44 118 HIS A O 1
ATOM 918 N N . GLU A 1 119 ? -22.422 17.188 20.312 1 91.94 119 GLU A N 1
ATOM 919 C CA . GLU A 1 119 ? -23.609 17.797 19.75 1 91.94 119 GLU A CA 1
ATOM 920 C C . GLU A 1 119 ? -24.859 17.484 20.578 1 91.94 119 GLU A C 1
ATOM 922 O O . GLU A 1 119 ? -24.984 16.375 21.109 1 91.94 119 GLU A O 1
ATOM 927 N N . LYS A 1 120 ? -25.734 18.453 20.656 1 93.12 120 LYS A N 1
ATOM 928 C CA . LYS A 1 120 ? -27 18.234 21.359 1 93.12 120 LYS A CA 1
ATOM 929 C C . LYS A 1 120 ? -28.031 17.562 20.453 1 93.12 120 LYS A C 1
ATOM 931 O O . LYS A 1 120 ? -28.906 18.234 19.906 1 93.12 120 LYS A O 1
ATOM 936 N N . VAL A 1 121 ? -27.922 16.281 20.359 1 94.88 121 VAL A N 1
ATOM 937 C CA . VAL A 1 121 ? -28.828 15.516 19.531 1 94.88 121 VAL A CA 1
ATOM 938 C C . VAL A 1 121 ? -29.344 14.305 20.297 1 94.88 121 VAL A C 1
ATOM 940 O O . VAL A 1 121 ? -28.75 13.914 21.312 1 94.88 121 VAL A O 1
ATOM 943 N N . SER A 1 122 ? -30.453 13.758 19.859 1 96.88 122 SER A N 1
ATOM 944 C CA . SER A 1 122 ? -30.984 12.547 20.469 1 96.88 122 SER A CA 1
ATOM 945 C C . SER A 1 122 ? -30.125 11.328 20.156 1 96.88 122 SER A C 1
ATOM 947 O O . SER A 1 122 ? -29.344 11.352 19.203 1 96.88 122 SER A O 1
ATOM 949 N N . GLU A 1 123 ? -30.234 10.352 20.969 1 97.19 123 GLU A N 1
ATOM 950 C CA . GLU A 1 123 ? -29.516 9.102 20.734 1 97.19 123 GLU A CA 1
ATOM 951 C C . GLU A 1 123 ? -29.891 8.5 19.391 1 97.19 123 GLU A C 1
ATOM 953 O O . GLU A 1 123 ? -29.031 7.965 18.688 1 97.19 123 GLU A O 1
ATOM 958 N N . GLU A 1 124 ? -31.109 8.656 19.062 1 97.44 124 GLU A N 1
ATOM 959 C CA . GLU A 1 124 ? -31.594 8.117 17.797 1 97.44 124 GLU A CA 1
ATOM 960 C C . GLU A 1 124 ? -30.906 8.797 16.609 1 97.44 124 GLU A C 1
ATOM 962 O O . GLU A 1 124 ? -30.469 8.125 15.672 1 97.44 124 GLU A O 1
ATOM 967 N N . LYS A 1 125 ? -30.812 10.031 16.672 1 97.25 125 LYS A N 1
ATOM 968 C CA . LYS A 1 125 ? -30.156 10.781 15.602 1 97.25 125 LYS A CA 1
ATOM 969 C C . LYS A 1 125 ? -28.672 10.43 15.516 1 97.25 125 LYS A C 1
ATOM 971 O O . LYS A 1 125 ? -28.109 10.32 14.422 1 97.25 125 LYS A O 1
ATOM 976 N N . ALA A 1 126 ? -28.078 10.297 16.672 1 97.75 126 ALA A N 1
ATOM 977 C CA . ALA A 1 126 ? -26.656 9.93 16.719 1 97.75 126 ALA A CA 1
ATOM 978 C C . ALA A 1 126 ? -26.422 8.555 16.109 1 97.75 126 ALA A C 1
ATOM 980 O O . ALA A 1 126 ? -25.516 8.375 15.312 1 97.75 126 ALA A O 1
ATOM 981 N N . VAL A 1 127 ? -27.266 7.625 16.453 1 98.06 127 VAL A N 1
ATOM 982 C CA . VAL A 1 127 ? -27.172 6.262 15.945 1 98.06 127 VAL A CA 1
ATOM 983 C C . VAL A 1 127 ? -27.344 6.266 14.43 1 98.06 127 VAL A C 1
ATOM 985 O O . VAL A 1 127 ? -26.594 5.594 13.711 1 98.06 127 VAL A O 1
ATOM 988 N N . ASN A 1 128 ? -28.266 7.031 13.961 1 97.75 128 ASN A N 1
ATOM 989 C CA . ASN A 1 128 ? -28.516 7.109 12.523 1 97.75 128 ASN A CA 1
ATOM 990 C C . ASN A 1 128 ? -27.312 7.672 11.773 1 97.75 128 ASN A C 1
ATOM 992 O O . ASN A 1 128 ? -27.016 7.238 10.656 1 97.75 128 ASN A O 1
ATOM 996 N N . ARG A 1 129 ? -26.688 8.594 12.352 1 96.88 129 ARG A N 1
ATOM 997 C CA . ARG A 1 129 ? -25.5 9.164 11.742 1 96.88 129 ARG A CA 1
ATOM 998 C C . ARG A 1 129 ? -24.391 8.125 11.633 1 96.88 129 ARG A C 1
ATOM 1000 O O . ARG A 1 129 ? -23.719 8.031 10.602 1 96.88 129 ARG A O 1
ATOM 1007 N N . VAL A 1 130 ? -24.219 7.41 12.703 1 98.06 130 VAL A N 1
ATOM 1008 C CA . VAL A 1 130 ? -23.203 6.355 12.719 1 98.06 130 VAL A CA 1
ATOM 1009 C C . VAL A 1 130 ? -23.516 5.32 11.641 1 98.06 130 VAL A C 1
ATOM 1011 O O . VAL A 1 130 ? -22.656 4.969 10.844 1 98.06 130 VAL A O 1
ATOM 1014 N N . LEU A 1 131 ? -24.734 4.898 11.562 1 97.88 131 LEU A N 1
ATOM 1015 C CA . LEU A 1 131 ? -25.141 3.848 10.633 1 97.88 131 LEU A CA 1
ATOM 1016 C C . LEU A 1 131 ? -25.062 4.34 9.195 1 97.88 131 LEU A C 1
ATOM 1018 O O . LEU A 1 131 ? -24.766 3.564 8.289 1 97.88 131 LEU A O 1
ATOM 1022 N N . SER A 1 132 ? -25.344 5.586 9.008 1 97.06 132 SER A N 1
ATOM 1023 C CA . SER A 1 132 ? -25.203 6.172 7.676 1 97.06 132 SER A CA 1
ATOM 1024 C C . SER A 1 132 ? -23.75 6.102 7.191 1 97.06 132 SER A C 1
ATOM 1026 O O . SER A 1 132 ? -23.5 5.742 6.039 1 97.06 132 SER A O 1
ATOM 1028 N N . LEU A 1 133 ? -22.812 6.41 8.07 1 96.81 133 LEU A N 1
ATOM 1029 C CA . LEU A 1 133 ? -21.406 6.332 7.723 1 96.81 133 LEU A CA 1
ATOM 1030 C C . LEU A 1 133 ? -20.984 4.883 7.488 1 96.81 133 LEU A C 1
ATOM 1032 O O . LEU A 1 133 ? -20.172 4.602 6.605 1 96.81 133 LEU A O 1
ATOM 1036 N N . PHE A 1 134 ? -21.547 4.012 8.312 1 96.62 134 PHE A N 1
ATOM 1037 C CA . PHE A 1 134 ? -21.281 2.594 8.094 1 96.62 134 PHE A CA 1
ATOM 1038 C C . PHE A 1 134 ? -21.703 2.172 6.691 1 96.62 134 PHE A C 1
ATOM 1040 O O . PHE A 1 134 ? -20.953 1.474 6.004 1 96.62 134 PHE A O 1
ATOM 1047 N N . LYS A 1 135 ? -22.812 2.607 6.293 1 94.69 135 LYS A N 1
ATOM 1048 C CA . LYS A 1 135 ? -23.328 2.287 4.961 1 94.69 135 LYS A CA 1
ATOM 1049 C C . LYS A 1 135 ? -22.391 2.824 3.877 1 94.69 135 LYS A C 1
ATOM 1051 O O . LYS A 1 135 ? -22.047 2.107 2.934 1 94.69 135 LYS A O 1
ATOM 1056 N N . ASP A 1 136 ? -21.922 4.062 4.035 1 93.75 136 ASP A N 1
ATOM 1057 C CA . ASP A 1 136 ? -21.016 4.684 3.08 1 93.75 136 ASP A CA 1
ATOM 1058 C C . ASP A 1 136 ? -19.703 3.896 2.973 1 93.75 136 ASP A C 1
ATOM 1060 O O . ASP A 1 136 ? -19.078 3.852 1.908 1 93.75 136 ASP A O 1
ATOM 1064 N N . LEU A 1 137 ? -19.328 3.236 4.066 1 94.38 137 LEU A N 1
ATOM 1065 C CA . LEU A 1 137 ? -18.047 2.537 4.133 1 94.38 137 LEU A CA 1
ATOM 1066 C C . LEU A 1 137 ? -18.25 1.036 3.945 1 94.38 137 LEU A C 1
ATOM 1068 O O . LEU A 1 137 ? -17.312 0.257 4.164 1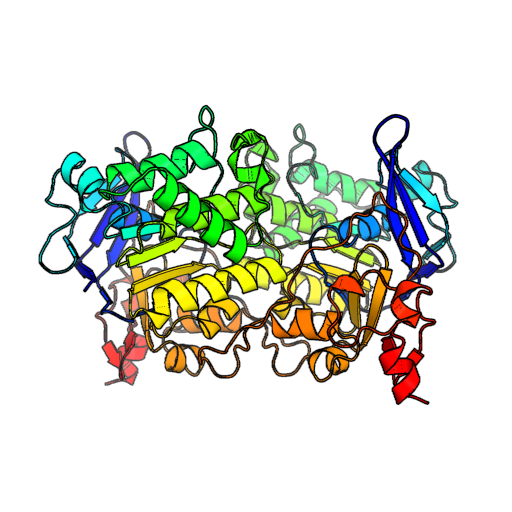 94.38 137 LEU A O 1
ATOM 1072 N N . ASN A 1 138 ? -19.453 0.654 3.645 1 91.12 138 ASN A N 1
ATOM 1073 C CA . ASN A 1 138 ? -19.781 -0.751 3.441 1 91.12 138 ASN A CA 1
ATOM 1074 C C . ASN A 1 138 ? -19.484 -1.586 4.68 1 91.12 138 ASN A C 1
ATOM 1076 O O . ASN A 1 138 ? -18.891 -2.66 4.578 1 91.12 138 ASN A O 1
ATOM 1080 N N . LEU A 1 139 ? -19.797 -1.026 5.773 1 94.12 139 LEU A N 1
ATOM 1081 C CA . LEU A 1 139 ? -19.75 -1.759 7.035 1 94.12 139 LEU A CA 1
ATOM 1082 C C . LEU A 1 139 ? -21.109 -2.326 7.391 1 94.12 139 LEU A C 1
ATOM 1084 O O . LEU A 1 139 ? -22.109 -1.6 7.387 1 94.12 139 LEU A O 1
ATOM 1088 N N . PRO A 1 140 ? -21.172 -3.6 7.68 1 93.44 140 PRO A N 1
ATOM 1089 C CA . PRO A 1 140 ? -22.453 -4.152 8.125 1 93.44 140 PRO A CA 1
ATOM 1090 C C . PRO A 1 140 ? -22.953 -3.52 9.414 1 93.44 140 PRO A C 1
ATOM 1092 O O . PRO A 1 140 ? -22.156 -3.148 10.281 1 93.44 140 PRO A O 1
ATOM 1095 N N . GLU A 1 141 ? -24.25 -3.451 9.531 1 95.94 141 GLU A N 1
ATOM 1096 C CA . GLU A 1 141 ? -24.859 -2.842 10.711 1 95.94 141 GLU A CA 1
ATOM 1097 C C . GLU A 1 141 ? -24.469 -3.588 11.984 1 95.94 141 GLU A C 1
ATOM 1099 O O . GLU A 1 141 ? -24.375 -2.988 13.055 1 95.94 141 GLU A O 1
ATOM 1104 N N . GLU A 1 142 ? -24.172 -4.852 11.875 1 96.44 142 GLU A N 1
ATOM 1105 C CA . GLU A 1 142 ? -23.828 -5.688 13.023 1 96.44 142 GLU A CA 1
ATOM 1106 C C . GLU A 1 142 ? -22.547 -5.199 13.695 1 96.44 142 GLU A C 1
ATOM 1108 O O . GLU A 1 142 ? -22.328 -5.457 14.883 1 96.44 142 GLU A O 1
ATOM 1113 N N . VAL A 1 143 ? -21.719 -4.531 12.992 1 96.81 143 VAL A N 1
ATOM 1114 C CA . VAL A 1 143 ? -20.469 -3.992 13.523 1 96.81 143 VAL A CA 1
ATOM 1115 C C . VAL A 1 143 ? -20.766 -3.031 14.672 1 96.81 143 VAL A C 1
ATOM 1117 O O . VAL A 1 143 ? -19.953 -2.895 15.594 1 96.81 143 VAL A O 1
ATOM 1120 N N . PHE A 1 144 ? -21.969 -2.461 14.625 1 97.69 144 PHE A N 1
ATOM 1121 C CA . PHE A 1 144 ? -22.422 -1.521 15.641 1 97.69 144 PHE A CA 1
ATOM 1122 C C . PHE A 1 144 ? -22.375 -2.158 17.031 1 97.69 144 PHE A C 1
ATOM 1124 O O . PHE A 1 144 ? -22.094 -1.482 18.016 1 97.69 144 PHE A O 1
ATOM 1131 N N . PHE A 1 145 ? -22.547 -3.475 17.047 1 97.69 145 PHE A N 1
ATOM 1132 C CA . PHE A 1 145 ? -22.719 -4.168 18.328 1 97.69 145 PHE A CA 1
ATOM 1133 C C . PHE A 1 145 ? -21.438 -4.918 18.703 1 97.69 145 PHE A C 1
ATOM 1135 O O . PHE A 1 145 ? -21.375 -5.555 19.75 1 97.69 145 PHE A O 1
ATOM 1142 N N . LYS A 1 146 ? -20.422 -4.793 17.969 1 97.5 146 LYS A N 1
ATOM 1143 C CA . LYS A 1 146 ? -19.188 -5.547 18.172 1 97.5 146 LYS A CA 1
ATOM 1144 C C . LYS A 1 146 ? -18.156 -4.723 18.953 1 97.5 146 LYS A C 1
ATOM 1146 O O . LYS A 1 146 ? -18.266 -3.498 19.016 1 97.5 146 LYS A O 1
ATOM 1151 N N . TYR A 1 147 ? -17.25 -5.465 19.562 1 96.75 147 TYR A N 1
ATOM 1152 C CA . TYR A 1 147 ? -16.062 -4.859 20.141 1 96.75 147 TYR A CA 1
ATOM 1153 C C . TYR A 1 147 ? -14.945 -4.742 19.125 1 96.75 147 TYR A C 1
ATOM 1155 O O . TYR A 1 147 ? -14.891 -5.512 18.156 1 96.75 147 TYR A O 1
ATOM 1163 N N . PRO A 1 148 ? -14.055 -3.781 19.281 1 95.69 148 PRO A N 1
ATOM 1164 C CA . PRO A 1 148 ? -12.969 -3.582 18.312 1 95.69 148 PRO A CA 1
ATOM 1165 C C . PRO A 1 148 ? -12.188 -4.859 18.031 1 95.69 148 PRO A C 1
ATOM 1167 O O . PRO A 1 148 ? -11.797 -5.117 16.891 1 95.69 148 PRO A O 1
ATOM 1170 N N . ASP A 1 149 ? -12.008 -5.672 19.031 1 93.5 149 ASP A N 1
ATOM 1171 C CA . ASP A 1 149 ? -11.188 -6.871 18.875 1 93.5 149 ASP A CA 1
ATOM 1172 C C . ASP A 1 149 ? -11.898 -7.926 18.031 1 93.5 149 ASP A C 1
ATOM 1174 O O . ASP A 1 149 ? -11.273 -8.898 17.594 1 93.5 149 ASP A O 1
ATOM 1178 N N . GLU A 1 150 ? -13.164 -7.746 17.781 1 94.44 150 GLU A N 1
ATOM 1179 C CA . GLU A 1 150 ? -13.953 -8.672 16.969 1 94.44 150 GLU A CA 1
ATOM 1180 C C . GLU A 1 150 ? -13.922 -8.289 15.492 1 94.44 150 GLU A C 1
ATOM 1182 O O . GLU A 1 150 ? -14.414 -9.031 14.641 1 94.44 150 GLU A O 1
ATOM 1187 N N . LEU A 1 151 ? -13.328 -7.207 15.219 1 93.56 151 LEU A N 1
ATOM 1188 C CA . LEU A 1 151 ? -13.312 -6.691 13.852 1 93.56 151 LEU A CA 1
ATOM 1189 C C . LEU A 1 151 ? -12.055 -7.145 13.117 1 93.56 151 LEU A C 1
ATOM 1191 O O . LEU A 1 151 ? -10.992 -7.277 13.719 1 93.56 151 LEU A O 1
ATOM 1195 N N . SER A 1 152 ? -12.25 -7.348 11.812 1 85.19 152 SER A N 1
ATOM 1196 C CA . SER A 1 152 ? -11.062 -7.508 10.977 1 85.19 152 SER A CA 1
ATOM 1197 C C . SER A 1 152 ? -10.273 -6.207 10.883 1 85.19 152 SER A C 1
ATOM 1199 O O . SER A 1 152 ? -10.773 -5.141 11.242 1 85.19 152 SER A O 1
ATOM 1201 N N . GLY A 1 153 ? -9.055 -6.32 10.422 1 85.62 153 GLY A N 1
ATOM 1202 C CA . GLY A 1 153 ? -8.242 -5.125 10.234 1 85.62 153 GLY A CA 1
ATOM 1203 C C . GLY A 1 153 ? -8.891 -4.094 9.336 1 85.62 153 GLY A C 1
ATOM 1204 O O . GLY A 1 153 ? -8.906 -2.904 9.648 1 85.62 153 GLY A O 1
ATOM 1205 N N . GLY A 1 154 ? -9.461 -4.551 8.234 1 87.88 154 GLY A N 1
ATOM 1206 C CA . GLY A 1 154 ? -10.141 -3.66 7.309 1 87.88 154 GLY A CA 1
ATOM 1207 C C . GLY A 1 154 ? -11.398 -3.035 7.887 1 87.88 154 GLY A C 1
ATOM 1208 O O . GLY A 1 154 ? -11.688 -1.864 7.637 1 87.88 154 GLY A O 1
ATOM 1209 N N . GLN A 1 155 ? -12.117 -3.842 8.609 1 91.5 155 GLN A N 1
ATOM 1210 C CA . GLN A 1 155 ? -13.305 -3.312 9.273 1 91.5 155 GLN A CA 1
ATOM 1211 C C . GLN A 1 155 ? -12.938 -2.24 10.289 1 91.5 155 GLN A C 1
ATOM 1213 O O . GLN A 1 155 ? -13.562 -1.179 10.336 1 91.5 155 GLN A O 1
ATOM 1218 N N . ARG A 1 156 ? -11.953 -2.584 11.039 1 94.31 156 ARG A N 1
ATOM 1219 C CA . ARG A 1 156 ? -11.508 -1.657 12.078 1 94.31 156 ARG A CA 1
ATOM 1220 C C . ARG A 1 156 ? -11.07 -0.33 11.469 1 94.31 156 ARG A C 1
ATOM 1222 O O . ARG A 1 156 ? -11.406 0.738 11.984 1 94.31 156 ARG A O 1
ATOM 1229 N N . GLN A 1 157 ? -10.328 -0.445 10.414 1 94 157 GLN A N 1
ATOM 1230 C CA . GLN A 1 157 ? -9.883 0.759 9.727 1 94 157 GLN A CA 1
ATOM 1231 C C . GLN A 1 157 ? -11.062 1.602 9.266 1 94 157 GLN A C 1
ATOM 1233 O O . GLN A 1 157 ? -11.062 2.824 9.422 1 94 157 GLN A O 1
ATOM 1238 N N . ARG A 1 158 ? -12.031 0.994 8.727 1 94.69 158 ARG A N 1
ATOM 1239 C CA . ARG A 1 158 ? -13.203 1.702 8.219 1 94.69 158 ARG A CA 1
ATOM 1240 C C . ARG A 1 158 ? -14.008 2.312 9.359 1 94.69 158 ARG A C 1
ATOM 1242 O O . ARG A 1 158 ? -14.578 3.398 9.211 1 94.69 158 ARG A O 1
ATOM 1249 N N . VAL A 1 159 ? -14.031 1.64 10.492 1 96.62 159 VAL A N 1
ATOM 1250 C CA . VAL A 1 159 ? -14.688 2.193 11.672 1 96.62 159 VAL A CA 1
ATOM 1251 C C . VAL A 1 159 ? -13.953 3.447 12.133 1 96.62 159 VAL A C 1
ATOM 1253 O O . VAL A 1 159 ? -14.578 4.453 12.477 1 96.62 159 VAL A O 1
ATOM 1256 N N . VAL A 1 160 ? -12.68 3.371 12.133 1 96.5 160 VAL A N 1
ATOM 1257 C CA . VAL A 1 160 ? -11.867 4.504 12.562 1 96.5 160 VAL A CA 1
ATOM 1258 C C . VAL A 1 160 ? -12.094 5.684 11.617 1 96.5 160 VAL A C 1
ATOM 1260 O O . VAL A 1 160 ? -12.195 6.832 12.062 1 96.5 160 VAL A O 1
ATOM 1263 N N . ILE A 1 161 ? -12.148 5.383 10.359 1 96.88 161 ILE A N 1
ATOM 1264 C CA . ILE A 1 161 ? -12.43 6.418 9.375 1 96.88 161 ILE A CA 1
ATOM 1265 C C . ILE A 1 161 ? -13.797 7.039 9.656 1 96.88 161 ILE A C 1
ATOM 1267 O O . ILE A 1 161 ? -13.945 8.258 9.648 1 96.88 161 ILE A O 1
ATOM 1271 N N . ALA A 1 162 ? -14.789 6.191 9.953 1 96.81 162 ALA A N 1
ATOM 1272 C CA . ALA A 1 162 ? -16.109 6.68 10.305 1 96.81 162 ALA A CA 1
ATOM 1273 C C . ALA A 1 162 ? -16.047 7.605 11.516 1 96.81 162 ALA A C 1
ATOM 1275 O O . ALA A 1 162 ? -16.672 8.68 11.516 1 96.81 162 ALA A O 1
ATOM 1276 N N . SER A 1 163 ? -15.352 7.215 12.484 1 96.69 163 SER A N 1
ATOM 1277 C CA . SER A 1 163 ? -15.266 7.984 13.719 1 96.69 163 SER A CA 1
ATOM 1278 C C . SER A 1 163 ? -14.672 9.367 13.469 1 96.69 163 SER A C 1
ATOM 1280 O O . SER A 1 163 ? -15.078 10.344 14.094 1 96.69 163 SER A O 1
ATOM 1282 N N . ALA A 1 164 ? -13.734 9.43 12.578 1 96.44 164 ALA A N 1
ATOM 1283 C CA . ALA A 1 164 ? -13.055 10.688 12.281 1 96.44 164 ALA A CA 1
ATOM 1284 C C . ALA A 1 164 ? -13.984 11.664 11.562 1 96.44 164 ALA A C 1
ATOM 1286 O O . ALA A 1 164 ? -13.773 12.875 11.594 1 96.44 164 ALA A O 1
ATOM 1287 N N . LEU A 1 165 ? -15.055 11.164 10.969 1 97.19 165 LEU A N 1
ATOM 1288 C CA . LEU A 1 165 ? -15.891 12 10.117 1 97.19 165 LEU A CA 1
ATOM 1289 C C . LEU A 1 165 ? -17.25 12.266 10.773 1 97.19 165 LEU A C 1
ATOM 1291 O O . LEU A 1 165 ? -18.094 12.945 10.195 1 97.19 165 LEU A O 1
ATOM 1295 N N . LEU A 1 166 ? -17.469 11.805 11.945 1 96 166 LEU A N 1
ATOM 1296 C CA . LEU A 1 166 ? -18.75 11.82 12.625 1 96 166 LEU A CA 1
ATOM 1297 C C . LEU A 1 166 ? -19.281 13.242 12.773 1 96 166 LEU A C 1
ATOM 1299 O O . LEU A 1 166 ? -20.484 13.484 12.641 1 96 166 LEU A O 1
ATOM 1303 N N . LEU A 1 167 ? -18.359 14.133 13.062 1 95.62 167 LEU A N 1
ATOM 1304 C CA . LEU A 1 167 ? -18.781 15.477 13.453 1 95.62 167 LEU A CA 1
ATOM 1305 C C . LEU A 1 167 ? -18.484 16.469 12.336 1 95.62 167 LEU A C 1
ATOM 1307 O O . LEU A 1 167 ? -18.516 17.688 12.57 1 95.62 167 LEU A O 1
ATOM 1311 N N . ASN A 1 168 ? -18.156 15.93 11.18 1 95.06 168 ASN A N 1
ATOM 1312 C CA . ASN A 1 168 ? -17.891 16.781 10.016 1 95.06 168 ASN A CA 1
ATOM 1313 C C . ASN A 1 168 ? -16.844 17.844 10.336 1 95.06 168 ASN A C 1
ATOM 1315 O O . ASN A 1 168 ? -17.109 19.047 10.172 1 95.06 168 ASN A O 1
ATOM 1319 N N . PRO A 1 169 ? -15.68 17.438 10.672 1 97 169 PRO A N 1
ATOM 1320 C CA . PRO A 1 169 ? -14.633 18.391 11.078 1 97 169 PRO A CA 1
ATOM 1321 C C . PRO A 1 169 ? -14.203 19.312 9.945 1 97 169 PRO A C 1
ATOM 1323 O O . PRO A 1 169 ? -14.352 18.969 8.766 1 97 169 PRO A O 1
ATOM 1326 N N . GLU A 1 170 ? -13.625 20.469 10.336 1 96.88 170 GLU A N 1
ATOM 1327 C CA . GLU A 1 170 ? -13.133 21.453 9.383 1 96.88 170 GLU A CA 1
ATOM 1328 C C . GLU A 1 170 ? -11.836 20.984 8.727 1 96.88 170 GLU A C 1
ATOM 1330 O O . GLU A 1 170 ? -11.555 21.328 7.574 1 96.88 170 GLU A O 1
ATOM 1335 N N . VAL A 1 171 ? -11.062 20.281 9.461 1 98.25 171 VAL A N 1
ATOM 1336 C CA . VAL A 1 171 ? -9.797 19.734 8.984 1 98.25 171 VAL A CA 1
ATOM 1337 C C . VAL A 1 171 ? -9.727 18.234 9.273 1 98.25 171 VAL A C 1
ATOM 1339 O O . VAL A 1 171 ? -9.961 17.797 10.398 1 98.25 171 VAL A O 1
ATOM 1342 N N . VAL A 1 172 ? -9.469 17.469 8.281 1 98.31 172 VAL A N 1
ATOM 1343 C CA . VAL A 1 172 ? -9.258 16.031 8.453 1 98.31 172 VAL A CA 1
ATOM 1344 C C . VAL A 1 172 ? -7.824 15.68 8.086 1 98.31 172 VAL A C 1
ATOM 1346 O O . VAL A 1 172 ? -7.352 16.016 6.996 1 98.31 172 VAL A O 1
ATOM 1349 N N . ILE A 1 173 ? -7.098 15.07 9.016 1 98.44 173 ILE A N 1
ATOM 1350 C CA . ILE A 1 173 ? -5.762 14.539 8.758 1 98.44 173 ILE A CA 1
ATOM 1351 C C . ILE A 1 173 ? -5.824 13.023 8.594 1 98.44 173 ILE A C 1
ATOM 1353 O O . ILE A 1 173 ? -6.219 12.312 9.516 1 98.44 173 ILE A O 1
ATOM 1357 N N . ALA A 1 174 ? -5.52 12.602 7.457 1 97.75 174 ALA A N 1
ATOM 1358 C CA . ALA A 1 174 ? -5.504 11.172 7.168 1 97.75 174 ALA A CA 1
ATOM 1359 C C . ALA A 1 174 ? -4.074 10.656 7.02 1 97.75 174 ALA A C 1
ATOM 1361 O O . ALA A 1 174 ? -3.406 10.945 6.02 1 97.75 174 ALA A O 1
ATOM 1362 N N . ASP A 1 175 ? -3.643 9.945 7.969 1 96.31 175 ASP A N 1
ATOM 1363 C CA . ASP A 1 175 ? -2.285 9.414 7.977 1 96.31 175 ASP A CA 1
ATOM 1364 C C . ASP A 1 175 ? -2.275 7.941 7.566 1 96.31 175 ASP A C 1
ATOM 1366 O O . ASP A 1 175 ? -2.395 7.055 8.414 1 96.31 175 ASP A O 1
ATOM 1370 N N . GLU A 1 176 ? -2.082 7.707 6.266 1 93 176 GLU A N 1
ATOM 1371 C CA . GLU A 1 176 ? -2.098 6.375 5.664 1 93 176 GLU A CA 1
ATOM 1372 C C . GLU A 1 176 ? -3.398 5.645 5.98 1 93 176 GLU A C 1
ATOM 1374 O O . GLU A 1 176 ? -3.379 4.516 6.477 1 93 176 GLU A O 1
ATOM 1379 N N . PRO A 1 177 ? -4.512 6.203 5.559 1 94.06 177 PRO A N 1
ATOM 1380 C CA . PRO A 1 177 ? -5.812 5.707 6.012 1 94.06 177 PRO A CA 1
ATOM 1381 C C . PRO A 1 177 ? -6.23 4.418 5.309 1 94.06 177 PRO A C 1
ATOM 1383 O O . PRO A 1 177 ? -7.148 3.73 5.766 1 94.06 177 PRO A O 1
ATOM 1386 N N . THR A 1 178 ? -5.539 4.062 4.195 1 88.88 178 THR A N 1
ATOM 1387 C CA . THR A 1 178 ? -6.066 2.953 3.406 1 88.88 178 THR A CA 1
ATOM 1388 C C . THR A 1 178 ? -5.07 1.799 3.361 1 88.88 178 THR A C 1
ATOM 1390 O O . THR A 1 178 ? -5.203 0.89 2.539 1 88.88 178 THR A O 1
ATOM 1393 N N . THR A 1 179 ? -4.039 1.772 4.137 1 78.94 179 THR A N 1
ATOM 1394 C CA . THR A 1 179 ? -2.969 0.779 4.113 1 78.94 179 THR A CA 1
ATOM 1395 C C . THR A 1 179 ? -3.527 -0.622 4.352 1 78.94 179 THR A C 1
ATOM 1397 O O . THR A 1 179 ? -3.064 -1.591 3.746 1 78.94 179 THR A O 1
ATOM 1400 N N . ALA A 1 180 ? -4.531 -0.838 5.098 1 77.25 180 ALA A N 1
ATOM 1401 C CA . ALA A 1 180 ? -5.059 -2.156 5.438 1 77.25 180 ALA A CA 1
ATOM 1402 C C . ALA A 1 180 ? -6.234 -2.525 4.531 1 77.25 180 ALA A C 1
ATOM 1404 O O . ALA A 1 180 ? -6.918 -3.521 4.77 1 77.25 180 ALA A O 1
ATOM 1405 N N . LEU A 1 181 ? -6.414 -1.741 3.494 1 86.62 181 LEU A N 1
ATOM 1406 C CA . LEU A 1 181 ? -7.602 -1.926 2.672 1 86.62 181 LEU A CA 1
ATOM 1407 C C . LEU A 1 181 ? -7.227 -2.389 1.269 1 86.62 181 LEU A C 1
ATOM 1409 O O . LEU A 1 181 ? -6.152 -2.057 0.767 1 86.62 181 LEU A O 1
ATOM 1413 N N . ASP A 1 182 ? -8.117 -3.162 0.643 1 86.06 182 ASP A N 1
ATOM 1414 C CA . ASP A 1 182 ? -7.953 -3.51 -0.765 1 86.06 182 ASP A CA 1
ATOM 1415 C C . ASP A 1 182 ? -8.375 -2.354 -1.67 1 86.06 182 ASP A C 1
ATOM 1417 O O . ASP A 1 182 ? -8.805 -1.305 -1.187 1 86.06 182 ASP A O 1
ATOM 1421 N N . VAL A 1 183 ? -8.25 -2.559 -2.936 1 84.31 183 VAL A N 1
ATOM 1422 C CA . VAL A 1 183 ? -8.406 -1.491 -3.92 1 84.31 183 VAL A CA 1
ATOM 1423 C C . VAL A 1 183 ? -9.844 -0.982 -3.908 1 84.31 183 VAL A C 1
ATOM 1425 O O . VAL A 1 183 ? -10.086 0.218 -4.055 1 84.31 183 VAL A O 1
ATOM 1428 N N . ILE A 1 184 ? -10.789 -1.85 -3.738 1 86.62 184 ILE A N 1
ATOM 1429 C CA . ILE A 1 184 ? -12.195 -1.462 -3.803 1 86.62 184 ILE A CA 1
ATOM 1430 C C . ILE A 1 184 ? -12.555 -0.625 -2.578 1 86.62 184 ILE A C 1
ATOM 1432 O O . ILE A 1 184 ? -13.148 0.446 -2.705 1 86.62 184 ILE A O 1
ATOM 1436 N N . ASN A 1 185 ? -12.188 -1.092 -1.445 1 88.69 185 ASN A N 1
ATOM 1437 C CA . ASN A 1 185 ? -12.484 -0.352 -0.224 1 88.69 185 ASN A CA 1
ATOM 1438 C C . ASN A 1 185 ? -11.688 0.945 -0.144 1 88.69 185 ASN A C 1
ATOM 1440 O O . ASN A 1 185 ? -12.164 1.943 0.397 1 88.69 185 ASN A O 1
ATOM 1444 N N . GLN A 1 186 ? -10.492 0.874 -0.665 1 90.12 186 GLN A N 1
ATOM 1445 C CA . GLN A 1 186 ? -9.734 2.117 -0.754 1 90.12 186 GLN A CA 1
ATOM 1446 C C . GLN A 1 186 ? -10.484 3.162 -1.572 1 90.12 186 GLN A C 1
ATOM 1448 O O . GLN A 1 186 ? -10.594 4.32 -1.162 1 90.12 186 GLN A O 1
ATOM 1453 N N . ALA A 1 187 ? -10.984 2.764 -2.709 1 88.56 187 ALA A N 1
ATOM 1454 C CA . ALA A 1 187 ? -11.734 3.674 -3.566 1 88.56 187 ALA A CA 1
ATOM 1455 C C . ALA A 1 187 ? -12.969 4.215 -2.842 1 88.56 187 ALA A C 1
ATOM 1457 O O . ALA A 1 187 ? -13.312 5.391 -2.984 1 88.56 187 ALA A O 1
ATOM 1458 N N . ARG A 1 188 ? -13.57 3.381 -2.105 1 90.31 188 ARG A N 1
ATOM 1459 C CA . ARG A 1 188 ? -14.734 3.793 -1.334 1 90.31 188 ARG A CA 1
ATOM 1460 C C . ARG A 1 188 ? -14.375 4.887 -0.333 1 90.31 188 ARG A C 1
ATOM 1462 O O . ARG A 1 188 ? -15.102 5.871 -0.193 1 90.31 188 ARG A O 1
ATOM 1469 N N . VAL A 1 189 ? -13.344 4.629 0.331 1 92.62 189 VAL A N 1
ATOM 1470 C CA . VAL A 1 189 ? -12.875 5.59 1.328 1 92.62 189 VAL A CA 1
ATOM 1471 C C . VAL A 1 189 ? -12.531 6.914 0.648 1 92.62 189 VAL A C 1
ATOM 1473 O O . VAL A 1 189 ? -12.898 7.984 1.134 1 92.62 189 VAL A O 1
ATOM 1476 N N . LEU A 1 190 ? -11.812 6.82 -0.427 1 92.88 190 LEU A N 1
ATOM 1477 C CA . LEU A 1 190 ? -11.438 8.023 -1.156 1 92.88 190 LEU A CA 1
ATOM 1478 C C . LEU A 1 190 ? -12.672 8.781 -1.63 1 92.88 190 LEU A C 1
ATOM 1480 O O . LEU A 1 190 ? -12.719 10.016 -1.561 1 92.88 190 LEU A O 1
ATOM 1484 N N . ASN A 1 191 ? -13.648 8.07 -2.061 1 91.69 191 ASN A N 1
ATOM 1485 C CA . ASN A 1 191 ? -14.898 8.695 -2.479 1 91.69 191 ASN A CA 1
ATOM 1486 C C . ASN A 1 191 ? -15.617 9.352 -1.304 1 91.69 191 ASN A C 1
ATOM 1488 O O . ASN A 1 191 ? -16.203 10.43 -1.449 1 91.69 191 ASN A O 1
ATOM 1492 N N . LEU A 1 192 ? -15.57 8.664 -0.265 1 94.12 192 LEU A N 1
ATOM 1493 C CA . LEU A 1 192 ? -16.188 9.227 0.933 1 94.12 192 LEU A CA 1
ATOM 1494 C C . LEU A 1 192 ? -15.508 10.531 1.33 1 94.12 192 LEU A C 1
ATOM 1496 O O . LEU A 1 192 ? -16.188 11.516 1.632 1 94.12 192 LEU A O 1
ATOM 1500 N N . LEU A 1 193 ? -14.227 10.555 1.36 1 95.5 193 LEU A N 1
ATOM 1501 C CA . LEU A 1 193 ? -13.477 11.766 1.693 1 95.5 193 LEU A CA 1
ATOM 1502 C C . LEU A 1 193 ? -13.773 12.875 0.694 1 95.5 193 LEU A C 1
ATOM 1504 O O . LEU A 1 193 ? -13.891 14.047 1.075 1 95.5 193 LEU A O 1
ATOM 1508 N N . ARG A 1 194 ? -13.898 12.539 -0.516 1 93.69 194 ARG A N 1
ATOM 1509 C CA . ARG A 1 194 ? -14.25 13.516 -1.539 1 93.69 194 ARG A CA 1
ATOM 1510 C C . ARG A 1 194 ? -15.625 14.125 -1.262 1 93.69 194 ARG A C 1
ATOM 1512 O O . ARG A 1 194 ? -15.781 15.344 -1.281 1 93.69 194 ARG A O 1
ATOM 1519 N N . ASN A 1 195 ? -16.531 13.305 -1.014 1 93.06 195 ASN A N 1
ATOM 1520 C CA . ASN A 1 195 ? -17.906 13.734 -0.847 1 93.06 195 ASN A CA 1
ATOM 1521 C C . ASN A 1 195 ? -18.109 14.492 0.463 1 93.06 195 ASN A C 1
ATOM 1523 O O . ASN A 1 195 ? -18.812 15.5 0.502 1 93.06 195 ASN A O 1
ATOM 1527 N N . LYS A 1 196 ? -17.453 14.039 1.484 1 94.75 196 LYS A N 1
ATOM 1528 C CA . LYS A 1 196 ? -17.734 14.57 2.811 1 94.75 196 LYS A CA 1
ATOM 1529 C C . LYS A 1 196 ? -16.766 15.695 3.176 1 94.75 196 LYS A C 1
ATOM 1531 O O . LYS A 1 196 ? -17.109 16.594 3.957 1 94.75 196 LYS A O 1
ATOM 1536 N N . VAL A 1 197 ? -15.648 15.68 2.621 1 96.06 197 VAL A N 1
ATOM 1537 C CA . VAL A 1 197 ? -14.641 16.641 3.039 1 96.06 197 VAL A CA 1
ATOM 1538 C C . VAL A 1 197 ? -14.375 17.641 1.908 1 96.06 197 VAL A C 1
ATOM 1540 O O . VAL A 1 197 ? -14.602 18.844 2.059 1 96.06 197 VAL A O 1
ATOM 1543 N N . ILE A 1 198 ? -14.039 17.125 0.813 1 94.38 198 ILE A N 1
ATOM 1544 C CA . ILE A 1 198 ? -13.586 17.984 -0.286 1 94.38 198 ILE A CA 1
ATOM 1545 C C . ILE A 1 198 ? -14.773 18.75 -0.858 1 94.38 198 ILE A C 1
ATOM 1547 O O . ILE A 1 198 ? -14.688 19.969 -1.056 1 94.38 198 ILE A O 1
ATOM 1551 N N . SER A 1 199 ? -15.852 18.078 -1.095 1 94.12 199 SER A N 1
ATOM 1552 C CA . SER A 1 199 ? -17.016 18.719 -1.674 1 94.12 199 SER A CA 1
ATOM 1553 C C . SER A 1 199 ? -17.609 19.766 -0.721 1 94.12 199 SER A C 1
ATOM 1555 O O . SER A 1 199 ? -18.281 20.688 -1.151 1 94.12 199 SER A O 1
ATOM 1557 N N . ALA A 1 200 ? -17.344 19.578 0.531 1 95.75 200 ALA A N 1
ATOM 1558 C CA . ALA A 1 200 ? -17.812 20.531 1.539 1 95.75 200 ALA A CA 1
ATOM 1559 C C . ALA A 1 200 ? -16.797 21.656 1.749 1 95.75 200 ALA A C 1
ATOM 1561 O O . ALA A 1 200 ? -16.938 22.453 2.676 1 95.75 200 ALA A O 1
ATOM 1562 N N . SER A 1 201 ? -15.742 21.703 0.982 1 96.12 201 SER A N 1
ATOM 1563 C CA . SER A 1 201 ? -14.703 22.719 0.999 1 96.12 201 SER A CA 1
ATOM 1564 C C . SER A 1 201 ? -13.961 22.734 2.334 1 96.12 201 SER A C 1
ATOM 1566 O O . SER A 1 201 ? -13.664 23.812 2.871 1 96.12 201 SER A O 1
ATOM 1568 N N . ARG A 1 202 ? -13.805 21.656 2.887 1 97.19 202 ARG A N 1
ATOM 1569 C CA . ARG A 1 202 ? -13.008 21.5 4.098 1 97.19 202 ARG A CA 1
ATOM 1570 C C . ARG A 1 202 ? -11.562 21.156 3.758 1 97.19 202 ARG A C 1
ATOM 1572 O O . ARG A 1 202 ? -11.242 20.859 2.605 1 97.19 202 ARG A O 1
ATOM 1579 N N . ILE A 1 203 ? -10.734 21.219 4.801 1 98.31 203 ILE A N 1
ATOM 1580 C CA . ILE A 1 203 ? -9.312 20.969 4.586 1 98.31 203 ILE A CA 1
ATOM 1581 C C . ILE A 1 203 ? -9.023 19.484 4.785 1 98.31 203 ILE A C 1
ATOM 1583 O O . ILE A 1 203 ? -9.516 18.859 5.738 1 98.31 203 ILE A O 1
ATOM 1587 N N . LEU A 1 204 ? -8.312 18.906 3.879 1 98.31 204 LEU A N 1
ATOM 1588 C CA . LEU A 1 204 ? -7.855 17.531 4 1 98.31 204 LEU A CA 1
ATOM 1589 C C . LEU A 1 204 ? -6.336 17.453 3.883 1 98.31 204 LEU A C 1
ATOM 1591 O O . LEU A 1 204 ? -5.754 17.984 2.938 1 98.31 204 LEU A O 1
ATOM 1595 N N . ILE A 1 205 ? -5.703 16.875 4.883 1 98.69 205 ILE A N 1
ATOM 1596 C CA . ILE A 1 205 ? -4.297 16.5 4.812 1 98.69 205 ILE A CA 1
ATOM 1597 C C . ILE A 1 205 ? -4.176 14.984 4.641 1 98.69 205 ILE A C 1
ATOM 1599 O O . ILE A 1 205 ? -4.574 14.219 5.52 1 98.69 205 ILE A O 1
ATOM 1603 N N . TYR A 1 206 ? -3.662 14.625 3.537 1 97.75 206 TYR A N 1
ATOM 1604 C CA . TYR A 1 206 ? -3.574 13.211 3.197 1 97.75 206 TYR A CA 1
ATOM 1605 C C . TYR A 1 206 ? -2.121 12.758 3.107 1 97.75 206 TYR A C 1
ATOM 1607 O O . TYR A 1 206 ? -1.431 13.062 2.131 1 97.75 206 TYR A O 1
ATOM 1615 N N . ILE A 1 207 ? -1.713 12 4.102 1 97.12 207 ILE A N 1
ATOM 1616 C CA . ILE A 1 207 ? -0.358 11.461 4.168 1 97.12 207 ILE A CA 1
ATOM 1617 C C . ILE A 1 207 ? -0.35 10.023 3.662 1 97.12 207 ILE A C 1
ATOM 1619 O O . ILE A 1 207 ? -1.115 9.188 4.145 1 97.12 207 ILE A O 1
ATOM 1623 N N . THR A 1 208 ? 0.472 9.773 2.689 1 91.69 208 THR A N 1
ATOM 1624 C CA . THR A 1 208 ? 0.541 8.422 2.16 1 91.69 208 THR A CA 1
ATOM 1625 C C . THR A 1 208 ? 1.848 8.203 1.402 1 91.69 208 THR A C 1
ATOM 1627 O O . THR A 1 208 ? 2.541 9.164 1.061 1 91.69 208 THR A O 1
ATOM 1630 N N . HIS A 1 209 ? 2.135 6.957 1.213 1 85.75 209 HIS A N 1
ATOM 1631 C CA . HIS A 1 209 ? 3.23 6.605 0.32 1 85.75 209 HIS A CA 1
ATOM 1632 C C . HIS A 1 209 ? 2.725 6.316 -1.089 1 85.75 209 HIS A C 1
ATOM 1634 O O . HIS A 1 209 ? 3.518 6.168 -2.021 1 85.75 209 HIS A O 1
ATOM 1640 N N . ASP A 1 210 ? 1.468 6.277 -1.256 1 84.88 210 ASP A N 1
ATOM 1641 C CA . ASP A 1 210 ? 0.865 6.008 -2.557 1 84.88 210 ASP A CA 1
ATOM 1642 C C . ASP A 1 210 ? 0.708 7.297 -3.365 1 84.88 210 ASP A C 1
ATOM 1644 O O . ASP A 1 210 ? -0.299 7.996 -3.238 1 84.88 210 ASP A O 1
ATOM 1648 N N . ILE A 1 211 ? 1.591 7.395 -4.281 1 86.56 211 ILE A N 1
ATOM 1649 C CA . ILE A 1 211 ? 1.665 8.641 -5.031 1 86.56 211 ILE A CA 1
ATOM 1650 C C . ILE A 1 211 ? 0.462 8.758 -5.961 1 86.56 211 ILE A C 1
ATOM 1652 O O . ILE A 1 211 ? -0.051 9.852 -6.191 1 86.56 211 ILE A O 1
ATOM 1656 N N . ALA A 1 212 ? -0.019 7.633 -6.469 1 81.88 212 ALA A N 1
ATOM 1657 C CA . ALA A 1 212 ? -1.155 7.656 -7.387 1 81.88 212 ALA A CA 1
ATOM 1658 C C . ALA A 1 212 ? -2.402 8.203 -6.699 1 81.88 212 ALA A C 1
ATOM 1660 O O . ALA A 1 212 ? -3.18 8.945 -7.309 1 81.88 212 ALA A O 1
ATOM 1661 N N . VAL A 1 213 ? -2.561 7.859 -5.477 1 86.44 213 VAL A N 1
ATOM 1662 C CA . VAL A 1 213 ? -3.713 8.328 -4.715 1 86.44 213 VAL A CA 1
ATOM 1663 C C . VAL A 1 213 ? -3.621 9.844 -4.523 1 86.44 213 VAL A C 1
ATOM 1665 O O . VAL A 1 213 ? -4.617 10.555 -4.676 1 86.44 213 VAL A O 1
ATOM 1668 N N . VAL A 1 214 ? -2.471 10.32 -4.223 1 90.25 214 VAL A N 1
ATOM 1669 C CA . VAL A 1 214 ? -2.275 11.75 -4.016 1 90.25 214 VAL A CA 1
ATOM 1670 C C . VAL A 1 214 ? -2.559 12.5 -5.312 1 90.25 214 VAL A C 1
ATOM 1672 O O . VAL A 1 214 ? -3.191 13.562 -5.293 1 90.25 214 VAL A O 1
ATOM 1675 N N . ALA A 1 215 ? -2.092 11.945 -6.359 1 86.69 215 ALA A N 1
ATOM 1676 C CA . ALA A 1 215 ? -2.279 12.578 -7.664 1 86.69 215 ALA A CA 1
ATOM 1677 C C . ALA A 1 215 ? -3.762 12.742 -7.984 1 86.69 215 ALA A C 1
ATOM 1679 O O . ALA A 1 215 ? -4.16 13.734 -8.602 1 86.69 215 ALA A O 1
ATOM 1680 N N . GLY A 1 216 ? -4.516 11.836 -7.527 1 84.44 216 GLY A N 1
ATOM 1681 C CA . GLY A 1 216 ? -5.93 11.859 -7.863 1 84.44 216 GLY A CA 1
ATOM 1682 C C . GLY A 1 216 ? -6.766 12.648 -6.871 1 84.44 216 GLY A C 1
ATOM 1683 O O . GLY A 1 216 ? -7.902 13.016 -7.168 1 84.44 216 GLY A O 1
ATOM 1684 N N . LEU A 1 217 ? -6.152 13.023 -5.785 1 90.69 217 LEU A N 1
ATOM 1685 C CA . LEU A 1 217 ? -6.969 13.562 -4.703 1 90.69 217 LEU A CA 1
ATOM 1686 C C . LEU A 1 217 ? -6.527 14.977 -4.348 1 90.69 217 LEU A C 1
ATOM 1688 O O . LEU A 1 217 ? -7.363 15.844 -4.082 1 90.69 217 LEU A O 1
ATOM 1692 N N . ALA A 1 218 ? -5.301 15.242 -4.391 1 94.94 218 ALA A N 1
ATOM 1693 C CA . ALA A 1 218 ? -4.73 16.438 -3.773 1 94.94 218 ALA A CA 1
ATOM 1694 C C . ALA A 1 218 ? -4.605 17.578 -4.789 1 94.94 218 ALA A C 1
ATOM 1696 O O . ALA A 1 218 ? -4.238 17.344 -5.941 1 94.94 218 ALA A O 1
ATOM 1697 N N . ASN A 1 219 ? -4.949 18.75 -4.402 1 95.88 219 ASN A N 1
ATOM 1698 C CA . ASN A 1 219 ? -4.672 19.922 -5.238 1 95.88 219 ASN A CA 1
ATOM 1699 C C . ASN A 1 219 ? -3.365 20.594 -4.84 1 95.88 219 ASN A C 1
ATOM 1701 O O . ASN A 1 219 ? -2.836 21.422 -5.586 1 95.88 219 ASN A O 1
ATOM 1705 N N . LYS A 1 220 ? -2.852 20.312 -3.664 1 97.25 220 LYS A N 1
ATOM 1706 C CA . LYS A 1 220 ? -1.531 20.734 -3.193 1 97.25 220 LYS A CA 1
ATOM 1707 C C . LYS A 1 220 ? -0.677 19.516 -2.826 1 97.25 220 LYS A C 1
ATOM 1709 O O . LYS A 1 220 ? -1.2 18.5 -2.379 1 97.25 220 LYS A O 1
ATOM 1714 N N . LEU A 1 221 ? 0.614 19.672 -3.029 1 97.19 221 LEU A N 1
ATOM 1715 C CA . LEU A 1 221 ? 1.554 18.594 -2.742 1 97.19 221 LEU A CA 1
ATOM 1716 C C . LEU A 1 221 ? 2.756 19.109 -1.965 1 97.19 221 LEU A C 1
ATOM 1718 O O . LEU A 1 221 ? 3.262 20.203 -2.248 1 97.19 221 LEU A O 1
ATOM 1722 N N . MET A 1 222 ? 3.141 18.359 -0.98 1 98.56 222 MET A N 1
ATOM 1723 C CA . MET A 1 222 ? 4.32 18.672 -0.177 1 98.56 222 MET A CA 1
ATOM 1724 C C . MET A 1 222 ? 5.242 17.453 -0.084 1 98.56 222 MET A C 1
ATOM 1726 O O . MET A 1 222 ? 4.793 16.359 0.234 1 98.56 222 MET A O 1
ATOM 1730 N N . THR A 1 223 ? 6.484 17.641 -0.405 1 98.06 223 THR A N 1
ATOM 1731 C CA . THR A 1 223 ? 7.484 16.594 -0.172 1 98.06 223 THR A CA 1
ATOM 1732 C C . THR A 1 223 ? 8.305 16.906 1.076 1 98.06 223 THR A C 1
ATOM 1734 O O . THR A 1 223 ? 8.883 18 1.19 1 98.06 223 THR A O 1
ATOM 1737 N N . LEU A 1 224 ? 8.258 15.992 1.983 1 97.94 224 LEU A N 1
ATOM 1738 C CA . LEU A 1 224 ? 8.953 16.125 3.26 1 97.94 224 LEU A CA 1
ATOM 1739 C C . LEU A 1 224 ? 10.148 15.172 3.318 1 97.94 224 LEU A C 1
ATOM 1741 O O . LEU A 1 224 ? 10.039 14 2.961 1 97.94 224 LEU A O 1
ATOM 1745 N N . TYR A 1 225 ? 11.305 15.711 3.705 1 96.62 225 TYR A N 1
ATOM 1746 C CA . TYR A 1 225 ? 12.531 14.938 3.816 1 96.62 225 TYR A CA 1
ATOM 1747 C C . TYR A 1 225 ? 13.336 15.352 5.043 1 96.62 225 TYR A C 1
ATOM 1749 O O . TYR A 1 225 ? 13.664 16.531 5.207 1 96.62 225 TYR A O 1
ATOM 1757 N N . ALA A 1 226 ? 13.602 14.398 5.887 1 96.19 226 ALA A N 1
ATOM 1758 C CA . ALA A 1 226 ? 14.383 14.625 7.094 1 96.19 226 ALA A CA 1
ATOM 1759 C C . ALA A 1 226 ? 13.828 15.789 7.902 1 96.19 226 ALA A C 1
ATOM 1761 O O . ALA A 1 226 ? 14.578 16.672 8.328 1 96.19 226 ALA A O 1
ATOM 1762 N N . GLY A 1 227 ? 12.555 15.875 7.945 1 96.75 227 GLY A N 1
ATOM 1763 C CA . GLY A 1 227 ? 11.891 16.844 8.797 1 96.75 227 GLY A CA 1
ATOM 1764 C C . GLY A 1 227 ? 11.773 18.219 8.148 1 96.75 227 GLY A C 1
ATOM 1765 O O . GLY A 1 227 ? 11.391 19.188 8.812 1 96.75 227 GLY A O 1
ATOM 1766 N N . ARG A 1 228 ? 12.117 18.359 6.898 1 97.44 228 ARG A N 1
ATOM 1767 C CA . ARG A 1 228 ? 12.07 19.641 6.199 1 97.44 228 ARG A CA 1
ATOM 1768 C C . ARG A 1 228 ? 11.258 19.516 4.91 1 97.44 228 ARG A C 1
ATOM 1770 O O . ARG A 1 228 ? 11.258 18.469 4.262 1 97.44 228 ARG A O 1
ATOM 1777 N N . ILE A 1 229 ? 10.609 20.609 4.562 1 98.44 229 ILE A N 1
ATOM 1778 C CA . ILE A 1 229 ? 9.938 20.688 3.271 1 98.44 229 ILE A CA 1
ATOM 1779 C C . ILE A 1 229 ? 10.977 20.844 2.158 1 98.44 229 ILE A C 1
ATOM 1781 O O . ILE A 1 229 ? 11.867 21.688 2.25 1 98.44 229 ILE A O 1
ATOM 1785 N N . MET A 1 230 ? 10.883 20.047 1.126 1 98.38 230 MET A N 1
ATOM 1786 C CA . MET A 1 230 ? 11.75 20.172 -0.044 1 98.38 230 MET A CA 1
ATOM 1787 C C . MET A 1 230 ? 11.055 20.969 -1.143 1 98.38 230 MET A C 1
ATOM 1789 O O . MET A 1 230 ? 11.688 21.797 -1.809 1 98.38 230 MET A O 1
ATOM 1793 N N . GLU A 1 231 ? 9.859 20.75 -1.316 1 98.5 231 GLU A N 1
ATOM 1794 C CA . GLU A 1 231 ? 9.016 21.391 -2.326 1 98.5 231 GLU A CA 1
ATOM 1795 C C . GLU A 1 231 ? 7.543 21.344 -1.926 1 98.5 231 GLU A C 1
ATOM 1797 O O . GLU A 1 231 ? 7.078 20.359 -1.351 1 98.5 231 GLU A O 1
ATOM 1802 N N . ILE A 1 232 ? 6.824 22.406 -2.121 1 98.56 232 ILE A N 1
ATOM 1803 C CA . ILE A 1 232 ? 5.398 22.453 -1.823 1 98.56 232 ILE A CA 1
ATOM 1804 C C . ILE A 1 232 ? 4.688 23.359 -2.818 1 98.56 232 ILE A C 1
ATOM 1806 O O . ILE A 1 232 ? 5.219 24.406 -3.197 1 98.56 232 ILE A O 1
ATOM 1810 N N . GLY A 1 233 ? 3.516 22.984 -3.289 1 97.62 233 GLY A N 1
ATOM 1811 C CA . GLY A 1 233 ? 2.748 23.797 -4.215 1 97.62 233 GLY A CA 1
ATOM 1812 C C . GLY A 1 233 ? 1.66 23.031 -4.934 1 97.62 233 GLY A C 1
ATOM 1813 O O . GLY A 1 233 ? 1.083 22.094 -4.375 1 97.62 233 GLY A O 1
ATOM 1814 N N . SER A 1 234 ? 1.37 23.484 -6.102 1 95.69 234 SER A N 1
ATOM 1815 C CA . SER A 1 234 ? 0.32 22.875 -6.902 1 95.69 234 SER A CA 1
ATOM 1816 C C . SER A 1 234 ? 0.664 21.422 -7.242 1 95.69 234 SER A C 1
ATOM 1818 O O . SER A 1 234 ? 1.727 21.156 -7.801 1 95.69 234 SER A O 1
ATOM 1820 N N . SER A 1 235 ? -0.273 20.547 -6.93 1 94.38 235 SER A N 1
ATOM 1821 C CA . SER A 1 235 ? -0.073 19.141 -7.238 1 94.38 235 SER A CA 1
ATOM 1822 C C . SER A 1 235 ? 0.109 18.922 -8.734 1 94.38 235 SER A C 1
ATOM 1824 O O . SER A 1 235 ? 1.026 18.219 -9.164 1 94.38 235 SER A O 1
ATOM 1826 N N . GLU A 1 236 ? -0.671 19.531 -9.508 1 92.19 236 GLU A N 1
ATOM 1827 C CA . GLU A 1 236 ? -0.629 19.391 -10.961 1 92.19 236 GLU A CA 1
ATOM 1828 C C . GLU A 1 236 ? 0.747 19.75 -11.508 1 92.19 236 GLU A C 1
ATOM 1830 O O . GLU A 1 236 ? 1.341 18.984 -12.273 1 92.19 236 GLU A O 1
ATOM 1835 N N . LYS A 1 237 ? 1.227 20.859 -11.109 1 94.25 237 LYS A N 1
ATOM 1836 C CA . LYS A 1 237 ? 2.51 21.328 -11.609 1 94.25 237 LYS A CA 1
ATOM 1837 C C . LYS A 1 237 ? 3.656 20.453 -11.117 1 94.25 237 LYS A C 1
ATOM 1839 O O . LYS A 1 237 ? 4.59 20.172 -11.867 1 94.25 237 LYS A O 1
ATOM 1844 N N . MET A 1 238 ? 3.553 20.062 -9.906 1 94.75 238 MET A N 1
ATOM 1845 C CA . MET A 1 238 ? 4.629 19.266 -9.336 1 94.75 238 MET A CA 1
ATOM 1846 C C . MET A 1 238 ? 4.676 17.875 -9.977 1 94.75 238 MET A C 1
ATOM 1848 O O . MET A 1 238 ? 5.758 17.328 -10.195 1 94.75 238 MET A O 1
ATOM 1852 N N . PHE A 1 239 ? 3.553 17.297 -10.305 1 90.25 239 PHE A N 1
ATOM 1853 C CA . PHE A 1 239 ? 3.539 15.992 -10.953 1 90.25 239 PHE A CA 1
ATOM 1854 C C . PHE A 1 239 ? 4.039 16.094 -12.391 1 90.25 239 PHE A C 1
ATOM 1856 O O . PHE A 1 239 ? 4.68 15.18 -12.898 1 90.25 239 PHE A O 1
ATOM 1863 N N . LYS A 1 240 ? 3.732 17.188 -13.008 1 89.88 240 LYS A N 1
ATOM 1864 C CA . LYS A 1 240 ? 4.137 17.375 -14.398 1 89.88 240 LYS A CA 1
ATOM 1865 C C . LYS A 1 240 ? 5.617 17.719 -14.492 1 89.88 240 LYS A C 1
ATOM 1867 O O . LYS A 1 240 ? 6.328 17.203 -15.359 1 89.88 240 LYS A O 1
ATOM 1872 N N . ASN A 1 241 ? 5.992 18.656 -13.594 1 93.31 241 ASN A N 1
ATOM 1873 C CA . ASN A 1 241 ? 7.363 19.156 -13.633 1 93.31 241 ASN A CA 1
ATOM 1874 C C . ASN A 1 241 ? 7.906 19.422 -12.234 1 93.31 241 ASN A C 1
ATOM 1876 O O . ASN A 1 241 ? 8.062 20.562 -11.836 1 93.31 241 ASN A O 1
ATOM 1880 N N . PRO A 1 242 ? 8.297 18.359 -11.531 1 95.12 242 PRO A N 1
ATOM 1881 C CA . PRO A 1 242 ? 8.922 18.578 -10.227 1 95.12 242 PRO A CA 1
ATOM 1882 C C . PRO A 1 242 ? 10.242 19.344 -10.328 1 95.12 242 PRO A C 1
ATOM 1884 O O . PRO A 1 242 ? 11.016 19.125 -11.266 1 95.12 242 PRO A O 1
ATOM 1887 N N . LEU A 1 243 ? 10.523 20.188 -9.352 1 97.19 243 LEU A N 1
ATOM 1888 C CA . LEU A 1 243 ? 11.695 21.047 -9.445 1 97.19 243 LEU A CA 1
ATOM 1889 C C . LEU A 1 243 ? 12.812 20.547 -8.523 1 97.19 243 LEU A C 1
ATOM 1891 O O . LEU A 1 243 ? 13.977 20.516 -8.922 1 97.19 243 LEU A O 1
ATOM 1895 N N . HIS A 1 244 ? 12.484 20.219 -7.293 1 97.69 244 HIS A N 1
ATOM 1896 C CA . HIS A 1 244 ? 13.508 19.734 -6.383 1 97.69 244 HIS A CA 1
ATOM 1897 C C . HIS A 1 244 ? 13.977 18.328 -6.781 1 97.69 244 HIS A C 1
ATOM 1899 O O . HIS A 1 244 ? 13.156 17.469 -7.09 1 97.69 244 HIS A O 1
ATOM 1905 N N . PRO A 1 245 ? 15.242 18.031 -6.695 1 96.75 245 PRO A N 1
ATOM 1906 C CA . PRO A 1 245 ? 15.766 16.719 -7.078 1 96.75 245 PRO A CA 1
ATOM 1907 C C . PRO A 1 245 ? 15.133 15.586 -6.277 1 96.75 245 PRO A C 1
ATOM 1909 O O . PRO A 1 245 ? 14.867 14.516 -6.828 1 96.75 245 PRO A O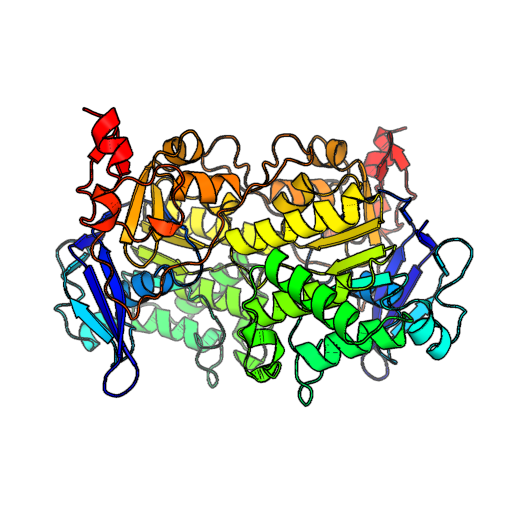 1
ATOM 1912 N N . TYR A 1 246 ? 14.906 15.844 -5.039 1 96.31 246 TYR A N 1
ATOM 1913 C CA . TYR A 1 246 ? 14.25 14.82 -4.223 1 96.31 246 TYR A CA 1
ATOM 1914 C C . TYR A 1 246 ? 12.859 14.516 -4.75 1 96.31 246 TYR A C 1
ATOM 1916 O O . TYR A 1 246 ? 12.469 13.352 -4.859 1 96.31 246 TYR A O 1
ATOM 1924 N N . THR A 1 247 ? 12.094 15.539 -5.004 1 96.44 247 THR A N 1
ATOM 1925 C CA . THR A 1 247 ? 10.75 15.383 -5.555 1 96.44 247 THR A CA 1
ATOM 1926 C C . THR A 1 247 ? 10.797 14.641 -6.887 1 96.44 247 THR A C 1
ATOM 1928 O O . THR A 1 247 ? 9.992 13.734 -7.121 1 96.44 247 THR A O 1
ATOM 1931 N N . GLN A 1 248 ? 11.734 14.992 -7.691 1 94.06 248 GLN A N 1
ATOM 1932 C CA . GLN A 1 248 ? 11.922 14.312 -8.969 1 94.06 248 GLN A CA 1
ATOM 1933 C C . GLN A 1 248 ? 12.164 12.82 -8.766 1 94.06 248 GLN A C 1
ATOM 1935 O O . GLN A 1 248 ? 11.539 11.992 -9.43 1 94.06 248 GLN A O 1
ATOM 1940 N N . GLY A 1 249 ? 13.078 12.586 -7.898 1 91.06 249 GLY A N 1
ATOM 1941 C CA . GLY A 1 249 ? 13.391 11.195 -7.613 1 91.06 249 GLY A CA 1
ATOM 1942 C C . GLY A 1 249 ? 12.203 10.414 -7.086 1 91.06 249 GLY A C 1
ATOM 1943 O O . GLY A 1 249 ? 11.977 9.273 -7.488 1 91.06 249 GLY A O 1
ATOM 1944 N N . LEU A 1 250 ? 11.422 11.008 -6.172 1 91 250 LEU A N 1
ATOM 1945 C CA . LEU A 1 250 ? 10.258 10.359 -5.582 1 91 250 LEU A CA 1
ATOM 1946 C C . LEU A 1 250 ? 9.219 10.031 -6.648 1 91 250 LEU A C 1
ATOM 1948 O O . LEU A 1 250 ? 8.711 8.906 -6.703 1 91 250 LEU A O 1
ATOM 1952 N N . LEU A 1 251 ? 8.922 10.977 -7.5 1 89.19 251 LEU A N 1
ATOM 1953 C CA . LEU A 1 251 ? 7.859 10.836 -8.484 1 89.19 251 LEU A CA 1
ATOM 1954 C C . LEU A 1 251 ? 8.281 9.891 -9.609 1 89.19 251 LEU A C 1
ATOM 1956 O O . LEU A 1 251 ? 7.438 9.219 -10.211 1 89.19 251 LEU A O 1
ATOM 1960 N N . SER A 1 252 ? 9.562 9.805 -9.836 1 86.12 252 SER A N 1
ATOM 1961 C CA . SER A 1 252 ? 10.078 8.914 -10.875 1 86.12 252 SER A CA 1
ATOM 1962 C C . SER A 1 252 ? 10.062 7.461 -10.406 1 86.12 252 SER A C 1
ATOM 1964 O O . SER A 1 252 ? 10.227 6.547 -11.219 1 86.12 252 SER A O 1
ATOM 1966 N N . SER A 1 253 ? 9.836 7.312 -9.164 1 81.44 253 SER A N 1
ATOM 1967 C CA . SER A 1 253 ? 9.828 5.969 -8.602 1 81.44 253 SER A CA 1
ATOM 1968 C C . SER A 1 253 ? 8.461 5.309 -8.773 1 81.44 253 SER A C 1
ATOM 1970 O O . SER A 1 253 ? 8.273 4.152 -8.398 1 81.44 253 SER A O 1
ATOM 1972 N N . VAL A 1 254 ? 7.5 5.906 -9.32 1 76.94 254 VAL A N 1
ATOM 1973 C CA . VAL A 1 254 ? 6.148 5.391 -9.5 1 76.94 254 VAL A CA 1
ATOM 1974 C C . VAL A 1 254 ? 5.934 4.996 -10.961 1 76.94 254 VAL A C 1
ATOM 1976 O O . VAL A 1 254 ? 6.227 5.777 -11.867 1 76.94 254 VAL A O 1
ATOM 1979 N N . PRO A 1 255 ? 5.484 3.816 -11.133 1 73.5 255 PRO A N 1
ATOM 1980 C CA . PRO A 1 255 ? 5.207 3.408 -12.508 1 73.5 255 PRO A CA 1
ATOM 1981 C C . PRO A 1 255 ? 4.043 4.176 -13.133 1 73.5 255 PRO A C 1
ATOM 1983 O O . PRO A 1 255 ? 3.084 4.52 -12.438 1 73.5 255 PRO A O 1
ATOM 1986 N N . ASP A 1 256 ? 4.156 4.578 -14.375 1 69.56 256 ASP A N 1
ATOM 1987 C CA . ASP A 1 256 ? 3.094 5.258 -15.109 1 69.56 256 ASP A CA 1
ATOM 1988 C C . ASP A 1 256 ? 2.1 4.258 -15.688 1 69.56 256 ASP A C 1
ATOM 1990 O O . ASP A 1 256 ? 2.492 3.322 -16.391 1 69.56 256 ASP A O 1
ATOM 1994 N N . ILE A 1 257 ? 0.828 4.316 -15.297 1 65.12 257 ILE A N 1
ATOM 1995 C CA . ILE A 1 257 ? -0.199 3.369 -15.719 1 65.12 257 ILE A CA 1
ATOM 1996 C C . ILE A 1 257 ? -0.644 3.691 -17.141 1 65.12 257 ILE A C 1
ATOM 1998 O O . ILE A 1 257 ? -1.148 2.818 -17.859 1 65.12 257 ILE A O 1
ATOM 2002 N N . SER A 1 258 ? -0.387 4.844 -17.734 1 62.56 258 SER A N 1
ATOM 2003 C CA . SER A 1 258 ? -1.042 5.332 -18.938 1 62.56 258 SER A CA 1
ATOM 2004 C C . SER A 1 258 ? -0.788 4.402 -20.125 1 62.56 258 SER A C 1
ATOM 2006 O O . SER A 1 258 ? -1.639 4.262 -21 1 62.56 258 SER A O 1
ATOM 2008 N N . ASN A 1 259 ? 0.398 3.773 -20.016 1 61.34 259 ASN A N 1
ATOM 2009 C CA . ASN A 1 259 ? 0.668 3.062 -21.266 1 61.34 259 ASN A CA 1
ATOM 2010 C C . ASN A 1 259 ? 0.697 1.552 -21.062 1 61.34 259 ASN A C 1
ATOM 2012 O O . ASN A 1 259 ? 0.84 0.79 -22.016 1 61.34 259 ASN A O 1
ATOM 2016 N N . GLY A 1 260 ? 0.311 1.117 -19.891 1 60.34 260 GLY A N 1
ATOM 2017 C CA . GLY A 1 260 ? 0.269 -0.312 -19.625 1 60.34 260 GLY A CA 1
ATOM 2018 C C . GLY A 1 260 ? 1.561 -1.023 -19.969 1 60.34 260 GLY A C 1
ATOM 2019 O O . GLY A 1 260 ? 1.57 -2.24 -20.172 1 60.34 260 GLY A O 1
ATOM 2020 N N . LYS A 1 261 ? 2.574 -0.355 -20.375 1 63.81 261 LYS A N 1
ATOM 2021 C CA . LYS A 1 261 ? 3.875 -0.948 -20.672 1 63.81 261 LYS A CA 1
ATOM 2022 C C . LYS A 1 261 ? 4.793 -0.896 -19.453 1 63.81 261 LYS A C 1
ATOM 2024 O O . LYS A 1 261 ? 4.766 0.068 -18.688 1 63.81 261 LYS A O 1
ATOM 2029 N N . PRO A 1 262 ? 5.422 -1.927 -19.328 1 65.62 262 PRO A N 1
ATOM 2030 C CA . PRO A 1 262 ? 6.398 -1.893 -18.234 1 65.62 262 PRO A CA 1
ATOM 2031 C C . PRO A 1 262 ? 7.418 -0.767 -18.391 1 65.62 262 PRO A C 1
ATOM 2033 O O . PRO A 1 262 ? 7.906 -0.52 -19.5 1 65.62 262 PRO A O 1
ATOM 2036 N N . VAL A 1 263 ? 7.484 0.188 -17.469 1 66.75 263 VAL A N 1
ATOM 2037 C CA . VAL A 1 263 ? 8.398 1.324 -17.516 1 66.75 263 VAL A CA 1
ATOM 2038 C C . VAL A 1 263 ? 9.555 1.102 -16.547 1 66.75 263 VAL A C 1
ATOM 2040 O O . VAL A 1 263 ? 9.422 0.353 -15.578 1 66.75 263 VAL A O 1
ATOM 2043 N N . HIS A 1 264 ? 10.641 1.642 -17 1 71.75 264 HIS A N 1
ATOM 2044 C CA . HIS A 1 264 ? 11.797 1.638 -16.109 1 71.75 264 HIS A CA 1
ATOM 2045 C C . HIS A 1 264 ? 11.555 2.521 -14.883 1 71.75 264 HIS A C 1
ATOM 2047 O O . HIS A 1 264 ? 11.125 3.672 -15.023 1 71.75 264 HIS A O 1
ATOM 2053 N N . ILE A 1 265 ? 11.594 1.835 -13.734 1 75.44 265 ILE A N 1
ATOM 2054 C CA . ILE A 1 265 ? 11.445 2.551 -12.477 1 75.44 265 ILE A CA 1
ATOM 2055 C C . ILE A 1 265 ? 12.82 2.975 -11.961 1 75.44 265 ILE A C 1
ATOM 2057 O O . ILE A 1 265 ? 13.758 2.168 -11.922 1 75.44 265 ILE A O 1
ATOM 2061 N N . SER A 1 266 ? 13.023 4.293 -11.812 1 76.69 266 SER A N 1
ATOM 2062 C CA . SER A 1 266 ? 14.219 4.785 -11.133 1 76.69 266 SER A CA 1
ATOM 2063 C C . SER A 1 266 ? 13.969 5.012 -9.648 1 76.69 266 SER A C 1
ATOM 2065 O O . SER A 1 266 ? 12.812 5.078 -9.219 1 76.69 266 SER A O 1
ATOM 2067 N N . TYR A 1 267 ? 15.047 4.883 -8.898 1 75.06 267 TYR A N 1
ATOM 2068 C CA . TYR A 1 267 ? 14.898 5.152 -7.477 1 75.06 267 TYR A CA 1
ATOM 2069 C C . TYR A 1 267 ? 16.078 5.969 -6.953 1 75.06 267 TYR A C 1
ATOM 2071 O O . TYR A 1 267 ? 17.125 6.055 -7.605 1 75.06 267 TYR A O 1
ATOM 2079 N N . ILE A 1 268 ? 15.805 6.66 -5.902 1 82.69 268 ILE A N 1
ATOM 2080 C CA . ILE A 1 268 ? 16.844 7.441 -5.234 1 82.69 268 ILE A CA 1
ATOM 2081 C C . ILE A 1 268 ? 17.812 6.508 -4.52 1 82.69 268 ILE A C 1
ATOM 2083 O O . ILE A 1 268 ? 17.406 5.668 -3.717 1 82.69 268 ILE A O 1
ATOM 2087 N N . LYS A 1 269 ? 19.062 6.68 -4.812 1 81.44 269 LYS A N 1
ATOM 2088 C CA . LYS A 1 269 ? 20.078 5.844 -4.191 1 81.44 269 LYS A CA 1
ATOM 2089 C C . LYS A 1 269 ? 20.484 6.383 -2.818 1 81.44 269 LYS A C 1
ATOM 2091 O O . LYS A 1 269 ? 20.234 7.551 -2.512 1 81.44 269 LYS A O 1
ATOM 2096 N N . GLY A 1 270 ? 21.031 5.504 -2.031 1 81.69 270 GLY A N 1
ATOM 2097 C CA . GLY A 1 270 ? 21.516 5.922 -0.729 1 81.69 270 GLY A CA 1
ATOM 2098 C C . GLY A 1 270 ? 20.469 5.828 0.365 1 81.69 270 GLY A C 1
ATOM 2099 O O . GLY A 1 270 ? 19.391 5.301 0.146 1 81.69 270 GLY A O 1
ATOM 2100 N N . ASP A 1 271 ? 20.859 6.344 1.564 1 82.19 271 ASP A N 1
ATOM 2101 C CA . ASP A 1 271 ? 19.984 6.266 2.736 1 82.19 271 ASP A CA 1
ATOM 2102 C C . ASP A 1 271 ? 19.656 7.66 3.268 1 82.19 271 ASP A C 1
ATOM 2104 O O . ASP A 1 271 ? 20.438 8.602 3.078 1 82.19 271 ASP A O 1
ATOM 2108 N N . PRO A 1 272 ? 18.469 7.66 3.838 1 85.38 272 PRO A N 1
ATOM 2109 C CA . PRO A 1 272 ? 18.172 8.93 4.512 1 85.38 272 PRO A CA 1
ATOM 2110 C C . PRO A 1 272 ? 19.188 9.266 5.602 1 85.38 272 PRO A C 1
ATOM 2112 O O . PRO A 1 272 ? 19.859 8.375 6.121 1 85.38 272 PRO A O 1
ATOM 2115 N N . PRO A 1 273 ? 19.281 10.508 5.883 1 88.44 273 PRO A N 1
ATOM 2116 C CA . PRO A 1 273 ? 20.266 10.914 6.887 1 88.44 273 PRO A CA 1
ATOM 2117 C C . PRO A 1 273 ? 19.859 10.5 8.305 1 88.44 273 PRO A C 1
ATOM 2119 O O . PRO A 1 273 ? 18.688 10.242 8.57 1 88.44 273 PRO A O 1
ATOM 2122 N N . ASP A 1 274 ? 20.891 10.461 9.148 1 86.31 274 ASP A N 1
ATOM 2123 C CA . ASP A 1 274 ? 20.703 10.211 10.57 1 86.31 274 ASP A CA 1
ATOM 2124 C C . ASP A 1 274 ? 20.219 11.469 11.289 1 86.31 274 ASP A C 1
ATOM 2126 O O . ASP A 1 274 ? 20.969 12.414 11.477 1 86.31 274 ASP A O 1
ATOM 2130 N N . LEU A 1 275 ? 19.094 11.43 11.797 1 89.56 275 LEU A N 1
ATOM 2131 C CA . LEU A 1 275 ? 18.438 12.617 12.344 1 89.56 275 LEU A CA 1
ATOM 2132 C C . LEU A 1 275 ? 18.922 12.891 13.766 1 89.56 275 LEU A C 1
ATOM 2134 O O . LEU A 1 275 ? 18.547 13.891 14.375 1 89.56 275 LEU A O 1
ATOM 2138 N N . THR A 1 276 ? 19.766 11.984 14.281 1 88.25 276 THR A N 1
ATOM 2139 C CA . THR A 1 276 ? 20.391 12.234 15.578 1 88.25 276 THR A CA 1
ATOM 2140 C C . THR A 1 276 ? 21.578 13.172 15.445 1 88.25 276 THR A C 1
ATOM 2142 O O . THR A 1 276 ? 22.062 13.711 16.438 1 88.25 276 THR A O 1
ATOM 2145 N N . LYS A 1 277 ? 22.016 13.336 14.25 1 88 277 LYS A N 1
ATOM 2146 C CA . LYS A 1 277 ? 23.141 14.227 13.969 1 88 277 LYS A CA 1
ATOM 2147 C C . LYS A 1 277 ? 22.672 15.57 13.43 1 88 277 LYS A C 1
ATOM 2149 O O . LYS A 1 277 ? 21.594 15.656 12.82 1 88 277 LYS A O 1
ATOM 2154 N N . GLU A 1 278 ? 23.453 16.484 13.68 1 87.44 278 GLU A N 1
ATOM 2155 C CA . GLU A 1 278 ? 23.125 17.812 13.164 1 87.44 278 GLU A CA 1
ATOM 2156 C C . GLU A 1 278 ? 23.344 17.891 11.656 1 87.44 278 GLU A C 1
ATOM 2158 O O . GLU A 1 278 ? 24.391 17.469 11.148 1 87.44 278 GLU A O 1
ATOM 2163 N N . ILE A 1 279 ? 22.328 18.391 11.031 1 91.5 279 ILE A N 1
ATOM 2164 C CA . ILE A 1 279 ? 22.422 18.594 9.594 1 91.5 279 ILE A CA 1
ATOM 2165 C C . ILE A 1 279 ? 22.453 20.094 9.281 1 91.5 279 ILE A C 1
ATOM 2167 O O . ILE A 1 279 ? 21.453 20.797 9.461 1 91.5 279 ILE A O 1
ATOM 2171 N N . LYS A 1 280 ? 23.547 20.656 8.891 1 90.31 280 LYS A N 1
ATOM 2172 C CA . LYS A 1 280 ? 23.734 22.094 8.688 1 90.31 280 LYS A CA 1
ATOM 2173 C C . LYS A 1 280 ? 23.109 22.547 7.375 1 90.31 280 LYS A C 1
ATOM 2175 O O . LYS A 1 280 ? 22.484 23.609 7.32 1 90.31 280 LYS A O 1
ATOM 2180 N N . GLY A 1 281 ? 23.25 21.75 6.312 1 95.62 281 GLY A N 1
ATOM 2181 C CA . GLY A 1 281 ? 22.766 22.125 4.992 1 95.62 281 GLY A CA 1
ATOM 2182 C C . GLY A 1 281 ? 21.547 21.328 4.562 1 95.62 281 GLY A C 1
ATOM 2183 O O . GLY A 1 281 ? 20.688 21 5.387 1 95.62 281 GLY A O 1
ATOM 2184 N N . CYS A 1 282 ? 21.469 21.219 3.291 1 96.81 282 CYS A N 1
ATOM 2185 C CA . CYS A 1 282 ? 20.375 20.422 2.738 1 96.81 282 CYS A CA 1
ATOM 2186 C C . CYS A 1 282 ? 20.531 18.953 3.137 1 96.81 282 CYS A C 1
ATOM 2188 O O . CYS A 1 282 ? 21.531 18.312 2.818 1 96.81 282 CYS A O 1
ATOM 2190 N N . PRO A 1 283 ? 19.516 18.453 3.768 1 96.81 283 PRO A N 1
ATOM 2191 C CA . PRO A 1 283 ? 19.641 17.062 4.215 1 96.81 283 PRO A CA 1
ATOM 2192 C C . PRO A 1 283 ? 19.734 16.062 3.055 1 96.81 283 PRO A C 1
ATOM 2194 O O . PRO A 1 283 ? 20.172 14.93 3.24 1 96.81 283 PRO A O 1
ATOM 2197 N N . PHE A 1 284 ? 19.312 16.469 1.871 1 96.81 284 PHE A N 1
ATOM 2198 C CA . PHE A 1 284 ? 19.312 15.578 0.716 1 96.81 284 PHE A CA 1
ATOM 2199 C C . PHE A 1 284 ? 20.641 15.648 -0.026 1 96.81 284 PHE A C 1
ATOM 2201 O O . PHE A 1 284 ? 20.859 14.906 -0.986 1 96.81 284 PHE A O 1
ATOM 2208 N N . TYR A 1 285 ? 21.594 16.422 0.427 1 96 285 TYR A N 1
ATOM 2209 C CA . TYR A 1 285 ? 22.859 16.719 -0.215 1 96 285 TYR A CA 1
ATOM 2210 C C . TYR A 1 285 ? 23.609 15.43 -0.557 1 96 285 TYR A C 1
ATOM 2212 O O . TYR A 1 285 ? 24.062 15.25 -1.69 1 96 285 TYR A O 1
ATOM 2220 N N . PRO A 1 286 ? 23.672 14.484 0.339 1 94.38 286 PRO A N 1
ATOM 2221 C CA . PRO A 1 286 ? 24.484 13.297 0.086 1 94.38 286 PRO A CA 1
ATOM 2222 C C . PRO A 1 286 ? 23.953 12.438 -1.051 1 94.38 286 PRO A C 1
ATOM 2224 O O . PRO A 1 286 ? 24.688 11.625 -1.623 1 94.38 286 PRO A O 1
ATOM 2227 N N . ARG A 1 287 ? 22.703 12.609 -1.347 1 94.25 287 ARG A N 1
ATOM 2228 C CA . ARG A 1 287 ? 22.047 11.75 -2.33 1 94.25 287 ARG A CA 1
ATOM 2229 C C . ARG A 1 287 ? 21.703 12.523 -3.592 1 94.25 287 ARG A C 1
ATOM 2231 O O . ARG A 1 287 ? 21.219 11.945 -4.57 1 94.25 287 ARG A O 1
ATOM 2238 N N . CYS A 1 288 ? 21.906 13.781 -3.588 1 96.25 288 CYS A N 1
ATOM 2239 C CA . CYS A 1 288 ? 21.438 14.68 -4.633 1 96.25 288 CYS A CA 1
ATOM 2240 C C . CYS A 1 288 ? 22.344 14.641 -5.848 1 96.25 288 CYS A C 1
ATOM 2242 O O . CYS A 1 288 ? 23.547 14.875 -5.727 1 96.25 288 CYS A O 1
ATOM 2244 N N . PRO A 1 289 ? 21.781 14.445 -7.035 1 94.62 289 PRO A N 1
ATOM 2245 C CA . PRO A 1 289 ? 22.594 14.461 -8.25 1 94.62 289 PRO A CA 1
ATOM 2246 C C . PRO A 1 289 ? 23.078 15.859 -8.625 1 94.62 289 PRO A C 1
ATOM 2248 O O . PRO A 1 289 ? 24 16 -9.43 1 94.62 289 PRO A O 1
ATOM 2251 N N . LEU A 1 290 ? 22.5 16.859 -8.031 1 95.38 290 LEU A N 1
ATOM 2252 C CA . LEU A 1 290 ? 22.859 18.25 -8.344 1 95.38 290 LEU A CA 1
ATOM 2253 C C . LEU A 1 290 ? 23.562 18.906 -7.164 1 95.38 290 LEU A C 1
ATOM 2255 O O . LEU A 1 290 ? 23.562 20.141 -7.051 1 95.38 290 LEU A O 1
ATOM 2259 N N . ALA A 1 291 ? 24.031 18.078 -6.312 1 95.88 291 ALA A N 1
ATOM 2260 C CA . ALA A 1 291 ? 24.625 18.594 -5.078 1 95.88 291 ALA A CA 1
ATOM 2261 C C . ALA A 1 291 ? 25.719 19.609 -5.383 1 95.88 291 ALA A C 1
ATOM 2263 O O . ALA A 1 291 ? 26.516 19.422 -6.312 1 95.88 291 ALA A O 1
ATOM 2264 N N . MET A 1 292 ? 25.734 20.672 -4.672 1 96 292 MET A N 1
ATOM 2265 C CA . MET A 1 292 ? 26.75 21.703 -4.711 1 96 292 MET A CA 1
ATOM 2266 C C . MET A 1 292 ? 27.359 21.922 -3.33 1 96 292 MET A C 1
ATOM 2268 O O . MET A 1 292 ? 26.766 21.562 -2.318 1 96 292 MET A O 1
ATOM 2272 N N . ASP A 1 293 ? 28.469 22.578 -3.225 1 95.62 293 ASP A N 1
ATOM 2273 C CA . ASP A 1 293 ? 29.172 22.781 -1.961 1 95.62 293 ASP A CA 1
ATOM 2274 C C . ASP A 1 293 ? 28.312 23.562 -0.973 1 95.62 293 ASP A C 1
ATOM 2276 O O . ASP A 1 293 ? 28.312 23.266 0.224 1 95.62 293 ASP A O 1
ATOM 2280 N N . ILE A 1 294 ? 27.594 24.469 -1.44 1 96.44 294 ILE A N 1
ATOM 2281 C CA . ILE A 1 294 ? 26.766 25.312 -0.585 1 96.44 294 ILE A CA 1
ATOM 2282 C C . ILE A 1 294 ? 25.672 24.453 0.065 1 96.44 294 ILE A C 1
ATOM 2284 O O . ILE A 1 294 ? 25.219 24.766 1.168 1 96.44 294 ILE A O 1
ATOM 2288 N N . CYS A 1 295 ? 25.234 23.391 -0.603 1 97 295 CYS A N 1
ATOM 2289 C CA . CYS A 1 295 ? 24.188 22.516 -0.091 1 97 295 CYS A CA 1
ATOM 2290 C C . CYS A 1 295 ? 24.609 21.859 1.22 1 97 295 CYS A C 1
ATOM 2292 O O . CYS A 1 295 ? 23.766 21.562 2.066 1 97 295 CYS A O 1
ATOM 2294 N N . LYS A 1 296 ? 25.875 21.656 1.372 1 95.38 296 LYS A N 1
ATOM 2295 C CA . LYS A 1 296 ? 26.422 21.016 2.566 1 95.38 296 LYS A CA 1
ATOM 2296 C C . LYS A 1 296 ? 26.453 21.984 3.748 1 95.38 296 LYS A C 1
ATOM 2298 O O . LYS A 1 296 ? 26.297 21.562 4.898 1 95.38 296 LYS A O 1
ATOM 2303 N N . GLU A 1 297 ? 26.516 23.203 3.496 1 95.75 297 GLU A N 1
ATOM 2304 C CA . GLU A 1 297 ? 26.828 24.203 4.527 1 95.75 297 GLU A CA 1
ATOM 2305 C C . GLU A 1 297 ? 25.578 24.953 4.961 1 95.75 297 GLU A C 1
ATOM 2307 O O . GLU A 1 297 ? 25.453 25.359 6.117 1 95.75 297 GLU A O 1
ATOM 2312 N N . GLU A 1 298 ? 24.703 25.156 4.043 1 96.12 298 GLU A N 1
ATOM 2313 C CA . GLU A 1 298 ? 23.547 26.016 4.324 1 96.12 298 GLU A CA 1
ATOM 2314 C C . GLU A 1 298 ? 22.281 25.422 3.721 1 96.12 298 GLU A C 1
ATOM 2316 O O . GLU A 1 298 ? 22.266 25 2.564 1 96.12 298 GLU A O 1
ATOM 2321 N N . PHE A 1 299 ? 21.219 25.391 4.523 1 96.62 299 PHE A N 1
ATOM 2322 C CA . PHE A 1 299 ? 19.922 25.031 3.98 1 96.62 299 PHE A CA 1
ATOM 2323 C C . PHE A 1 299 ? 19.375 26.156 3.107 1 96.62 299 PHE A C 1
ATOM 2325 O O . PHE A 1 299 ? 19.453 27.328 3.471 1 96.62 299 PHE A O 1
ATOM 2332 N N . PRO A 1 300 ? 18.844 25.891 1.993 1 96.12 300 PRO A N 1
ATOM 2333 C CA . PRO A 1 300 ? 18.438 26.938 1.046 1 96.12 300 PRO A CA 1
ATOM 2334 C C . PRO A 1 300 ? 17.203 27.703 1.512 1 96.12 300 PRO A C 1
ATOM 2336 O O . PRO A 1 300 ? 16.297 27.125 2.096 1 96.12 300 PRO A O 1
ATOM 2339 N N . GLU A 1 301 ? 17.203 29.031 1.265 1 94.56 301 GLU A N 1
ATOM 2340 C CA . GLU A 1 301 ? 15.961 29.797 1.356 1 94.56 301 GLU A CA 1
ATOM 2341 C C . GLU A 1 301 ? 14.969 29.375 0.273 1 94.56 301 GLU A C 1
ATOM 2343 O O . GLU A 1 301 ? 15.367 29.031 -0.842 1 94.56 301 GLU A O 1
ATOM 2348 N N . PRO A 1 302 ? 13.734 29.391 0.622 1 95.62 302 PRO A N 1
ATOM 2349 C CA . PRO A 1 302 ? 12.758 28.984 -0.386 1 95.62 302 PRO A CA 1
ATOM 2350 C C . PRO A 1 302 ? 12.695 29.938 -1.573 1 95.62 302 PRO A C 1
ATOM 2352 O O . PRO A 1 302 ? 12.82 31.156 -1.399 1 95.62 302 PRO A O 1
ATOM 2355 N N . VAL A 1 303 ? 12.516 29.438 -2.734 1 95.81 303 VAL A N 1
ATOM 2356 C CA . VAL A 1 303 ? 12.297 30.203 -3.957 1 95.81 303 VAL A CA 1
ATOM 2357 C C . VAL A 1 303 ? 10.883 29.953 -4.477 1 95.81 303 VAL A C 1
ATOM 2359 O O . VAL A 1 303 ? 10.422 28.797 -4.512 1 95.81 303 VAL A O 1
ATOM 2362 N N . GLN A 1 304 ? 10.227 31 -4.762 1 95.19 304 GLN A N 1
ATOM 2363 C CA . GLN A 1 304 ? 8.875 30.891 -5.312 1 95.19 304 GLN A CA 1
ATOM 2364 C C . GLN A 1 304 ? 8.906 30.766 -6.832 1 95.19 304 GLN A C 1
ATOM 2366 O O . GLN A 1 304 ? 9.453 31.641 -7.516 1 95.19 304 GLN A O 1
ATOM 2371 N N . ILE A 1 305 ? 8.453 29.734 -7.332 1 94.62 305 ILE A N 1
ATOM 2372 C CA . ILE A 1 305 ? 8.281 29.516 -8.766 1 94.62 305 ILE A CA 1
ATOM 2373 C C . ILE A 1 305 ? 6.824 29.172 -9.062 1 94.62 305 ILE A C 1
ATOM 2375 O O . ILE A 1 305 ? 6.359 28.078 -8.742 1 94.62 305 ILE A O 1
ATOM 2379 N N . ASP A 1 306 ? 6.07 30.141 -9.609 1 91.19 306 ASP A N 1
ATOM 2380 C CA . ASP A 1 306 ? 4.629 30 -9.797 1 91.19 306 ASP A CA 1
ATOM 2381 C C . ASP A 1 306 ? 3.918 29.844 -8.453 1 91.19 306 ASP A C 1
ATOM 2383 O O . ASP A 1 306 ? 4.066 30.688 -7.566 1 91.19 306 ASP A O 1
ATOM 2387 N N . ASP A 1 307 ? 3.225 28.844 -8.297 1 93.06 307 ASP A N 1
ATOM 2388 C CA . ASP A 1 307 ? 2.502 28.609 -7.047 1 93.06 307 ASP A CA 1
ATOM 2389 C C . ASP A 1 307 ? 3.205 27.562 -6.195 1 93.06 307 ASP A C 1
ATOM 2391 O O . ASP A 1 307 ? 2.564 26.859 -5.402 1 93.06 307 ASP A O 1
ATOM 2395 N N . ARG A 1 308 ? 4.566 27.5 -6.422 1 95.62 308 ARG A N 1
ATOM 2396 C CA . ARG A 1 308 ? 5.344 26.516 -5.688 1 95.62 308 ARG A CA 1
ATOM 2397 C C . ARG A 1 308 ? 6.48 27.172 -4.91 1 95.62 308 ARG A C 1
ATOM 2399 O O . ARG A 1 308 ? 7.062 28.156 -5.367 1 95.62 308 ARG A O 1
ATOM 2406 N N . LEU A 1 309 ? 6.719 26.625 -3.785 1 97.69 309 LEU A N 1
ATOM 2407 C CA . LEU A 1 309 ? 7.891 26.953 -2.98 1 97.69 309 LEU A CA 1
ATOM 2408 C C . LEU A 1 309 ? 8.898 25.812 -2.992 1 97.69 309 LEU A C 1
ATOM 2410 O O . LEU A 1 309 ? 8.539 24.656 -2.719 1 97.69 309 LEU A O 1
ATOM 2414 N N . VAL A 1 310 ? 10.148 26.125 -3.369 1 98.12 310 VAL A N 1
ATOM 2415 C CA . VAL A 1 310 ? 11.18 25.094 -3.5 1 98.12 310 VAL A CA 1
ATOM 2416 C C . VAL A 1 310 ? 12.383 25.453 -2.637 1 98.12 310 VAL A C 1
ATOM 2418 O O . VAL A 1 310 ? 12.859 26.594 -2.67 1 98.12 310 VAL A O 1
ATOM 2421 N N . TYR A 1 311 ? 12.836 24.531 -1.864 1 98.06 311 TYR A N 1
ATOM 2422 C CA . TYR A 1 311 ? 14.008 24.703 -1.023 1 98.06 311 TYR A CA 1
ATOM 2423 C C . TYR A 1 311 ? 15.234 24.047 -1.647 1 98.06 311 TYR A C 1
ATOM 2425 O O . TYR A 1 311 ? 15.656 22.969 -1.223 1 98.06 311 TYR A O 1
ATOM 2433 N N . CYS A 1 312 ? 15.812 24.781 -2.611 1 97.94 312 CYS A N 1
ATOM 2434 C CA . CYS A 1 312 ? 16.922 24.203 -3.369 1 97.94 312 CYS A CA 1
ATOM 2435 C C . CYS A 1 312 ? 17.844 25.297 -3.904 1 97.94 312 CYS A C 1
ATOM 2437 O O . CYS A 1 312 ? 17.375 26.234 -4.559 1 97.94 312 CYS A O 1
ATOM 2439 N N . HIS A 1 313 ? 19.078 25.109 -3.688 1 97 313 HIS A N 1
ATOM 2440 C CA . HIS A 1 313 ? 20.062 26.078 -4.172 1 97 313 HIS A CA 1
ATOM 2441 C C . HIS A 1 313 ? 20.141 26.062 -5.695 1 97 313 HIS A C 1
ATOM 2443 O O . HIS A 1 313 ? 20.281 27.125 -6.32 1 97 313 HIS A O 1
ATOM 2449 N N . ALA A 1 314 ? 20.062 24.891 -6.305 1 95.81 314 ALA A N 1
ATOM 2450 C CA . ALA A 1 314 ? 20.156 24.766 -7.758 1 95.81 314 ALA A CA 1
ATOM 2451 C C . ALA A 1 314 ? 18.984 25.453 -8.445 1 95.81 314 ALA A C 1
ATOM 2453 O O . ALA A 1 314 ? 19.172 26.172 -9.422 1 95.81 314 ALA A O 1
ATOM 2454 N N . VAL A 1 315 ? 17.859 25.219 -7.926 1 94.44 315 VAL A N 1
ATOM 2455 C CA . VAL A 1 315 ? 16.656 25.812 -8.492 1 94.44 315 VAL A CA 1
ATOM 2456 C C . VAL A 1 315 ? 16.703 27.328 -8.328 1 94.44 315 VAL A C 1
ATOM 2458 O O . VAL A 1 315 ? 16.297 28.078 -9.219 1 94.44 315 VAL A O 1
ATOM 2461 N N . ARG A 1 316 ? 17.188 27.812 -7.18 1 88.81 316 ARG A N 1
ATOM 2462 C CA . ARG A 1 316 ? 17.328 29.25 -6.922 1 88.81 316 ARG A CA 1
ATOM 2463 C C . ARG A 1 316 ? 18.297 29.891 -7.918 1 88.81 316 ARG A C 1
ATOM 2465 O O . ARG A 1 316 ? 18.031 30.984 -8.422 1 88.81 316 ARG A O 1
ATOM 2472 N N . LYS A 1 317 ? 19.344 29.156 -8.211 1 84.44 317 LYS A N 1
ATOM 2473 C CA . LYS A 1 317 ? 20.328 29.656 -9.156 1 84.44 317 LYS A CA 1
ATOM 2474 C C . LYS A 1 317 ? 19.75 29.75 -10.562 1 84.44 317 LYS A C 1
ATOM 2476 O O . LYS A 1 317 ? 20.016 30.719 -11.289 1 84.44 317 LYS A O 1
ATOM 2481 N N . ASP A 1 318 ? 18.953 28.781 -10.898 1 82.88 318 ASP A N 1
ATOM 2482 C CA . ASP A 1 318 ? 18.359 28.75 -12.234 1 82.88 318 ASP A CA 1
ATOM 2483 C C . ASP A 1 318 ? 17.25 29.781 -12.367 1 82.88 318 ASP A C 1
ATOM 2485 O O . ASP A 1 318 ? 16.969 30.266 -13.461 1 82.88 318 ASP A O 1
ATOM 2489 N N . ALA A 1 319 ? 16.594 30.016 -11.273 1 76.25 319 ALA A N 1
ATOM 2490 C CA . ALA A 1 319 ? 15.484 30.969 -11.25 1 76.25 319 ALA A CA 1
ATOM 2491 C C . ALA A 1 319 ? 16 32.406 -11.289 1 76.25 319 ALA A C 1
ATOM 2493 O O . ALA A 1 319 ? 15.25 33.312 -11.633 1 76.25 319 ALA A O 1
ATOM 2494 N N . LYS A 1 320 ? 17.328 32.625 -10.898 1 62.47 320 LYS A N 1
ATOM 2495 C CA . LYS A 1 320 ? 17.969 33.906 -11.031 1 62.47 320 LYS A CA 1
ATOM 2496 C C . LYS A 1 320 ? 18.484 34.125 -12.453 1 62.47 320 LYS A C 1
ATOM 2498 O O . LYS A 1 320 ? 18.438 35.25 -12.977 1 62.47 320 LYS A O 1
ATOM 2503 N N . MET B 1 1 ? 8.469 -23.797 -17.859 1 92.62 1 MET B N 1
ATOM 2504 C CA . MET B 1 1 ? 7.043 -23.531 -18 1 92.62 1 MET B CA 1
ATOM 2505 C C . MET B 1 1 ? 6.281 -23.953 -16.75 1 92.62 1 MET B C 1
ATOM 2507 O O . MET B 1 1 ? 6.543 -25.031 -16.188 1 92.62 1 MET B O 1
ATOM 2511 N N . LEU B 1 2 ? 5.422 -23.094 -16.297 1 97.75 2 LEU B N 1
ATOM 2512 C CA . LEU B 1 2 ? 4.516 -23.391 -15.188 1 97.75 2 LEU B CA 1
ATOM 2513 C C . LEU B 1 2 ? 3.078 -23.516 -15.68 1 97.75 2 LEU B C 1
ATOM 2515 O O . LEU B 1 2 ? 2.572 -22.625 -16.359 1 97.75 2 LEU B O 1
ATOM 2519 N N . GLN B 1 3 ? 2.486 -24.688 -15.391 1 98.25 3 GLN B N 1
ATOM 2520 C CA . GLN B 1 3 ? 1.118 -24.922 -15.844 1 98.25 3 GLN B CA 1
ATOM 2521 C C . GLN B 1 3 ? 0.221 -25.344 -14.68 1 98.25 3 GLN B C 1
ATOM 2523 O O . GLN B 1 3 ? 0.517 -26.312 -13.984 1 98.25 3 GLN B O 1
ATOM 2528 N N . VAL B 1 4 ? -0.792 -24.625 -14.461 1 98.38 4 VAL B N 1
ATOM 2529 C CA . VAL B 1 4 ? -1.825 -24.953 -13.484 1 98.38 4 VAL B CA 1
ATOM 2530 C C . VAL B 1 4 ? -3.098 -25.391 -14.203 1 98.38 4 VAL B C 1
ATOM 2532 O O . VAL B 1 4 ? -3.613 -24.672 -15.062 1 98.38 4 VAL B O 1
ATOM 2535 N N . SER B 1 5 ? -3.572 -26.578 -13.867 1 98.06 5 SER B N 1
ATOM 2536 C CA . SER B 1 5 ? -4.727 -27.125 -14.57 1 98.06 5 SER B CA 1
ATOM 2537 C C . SER B 1 5 ? -5.824 -27.547 -13.594 1 98.06 5 SER B C 1
ATOM 2539 O O . SER B 1 5 ? -5.602 -28.391 -12.727 1 98.06 5 SER B O 1
ATOM 2541 N N . ASN B 1 6 ? -7.008 -26.953 -13.789 1 97.94 6 ASN B N 1
ATOM 2542 C CA . ASN B 1 6 ? -8.203 -27.312 -13.023 1 97.94 6 ASN B CA 1
ATOM 2543 C C . ASN B 1 6 ? -7.91 -27.391 -11.531 1 97.94 6 ASN B C 1
ATOM 2545 O O . ASN B 1 6 ? -8.211 -28.391 -10.883 1 97.94 6 ASN B O 1
ATOM 2549 N N . LEU B 1 7 ? -7.352 -26.375 -11.039 1 98.31 7 LEU B N 1
ATOM 2550 C CA . LEU B 1 7 ? -6.957 -26.344 -9.633 1 98.31 7 LEU B CA 1
ATOM 2551 C C . LEU B 1 7 ? -8.141 -25.984 -8.75 1 98.31 7 LEU B C 1
ATOM 2553 O O . LEU B 1 7 ? -8.867 -25.031 -9.023 1 98.31 7 LEU B O 1
ATOM 2557 N N . TYR B 1 8 ? -8.391 -26.781 -7.742 1 97.62 8 TYR B N 1
ATOM 2558 C CA . TYR B 1 8 ? -9.375 -26.562 -6.688 1 97.62 8 TYR B CA 1
ATOM 2559 C C . TYR B 1 8 ? -8.711 -26.578 -5.316 1 97.62 8 TYR B C 1
ATOM 2561 O O . TYR B 1 8 ? -7.828 -27.391 -5.059 1 97.62 8 TYR B O 1
ATOM 2569 N N . VAL B 1 9 ? -9 -25.672 -4.5 1 97.56 9 VAL B N 1
ATOM 2570 C CA . VAL B 1 9 ? -8.562 -25.672 -3.109 1 97.56 9 VAL B CA 1
ATOM 2571 C C . VAL B 1 9 ? -9.758 -25.406 -2.189 1 97.56 9 VAL B C 1
ATOM 2573 O O . VAL B 1 9 ? -10.43 -24.375 -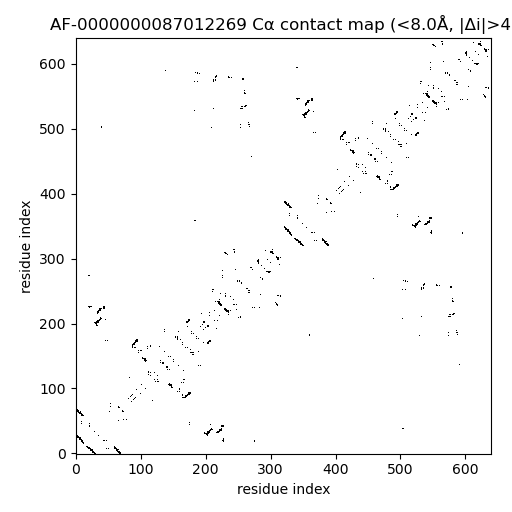2.314 1 97.56 9 VAL B O 1
ATOM 2576 N N . LYS B 1 10 ? -9.977 -26.312 -1.278 1 95.88 10 LYS B N 1
ATOM 2577 C CA . LYS B 1 10 ? -11.062 -26.203 -0.308 1 95.88 10 LYS B CA 1
ATOM 2578 C C . LYS B 1 10 ? -10.531 -26.266 1.121 1 95.88 10 LYS B C 1
ATOM 2580 O O . LYS B 1 10 ? -9.719 -27.141 1.447 1 95.88 10 LYS B O 1
ATOM 2585 N N . TYR B 1 11 ? -10.93 -25.328 1.9 1 94.88 11 TYR B N 1
ATOM 2586 C CA . TYR B 1 11 ? -10.562 -25.344 3.314 1 94.88 11 TYR B CA 1
ATOM 2587 C C . TYR B 1 11 ? -11.695 -25.906 4.16 1 94.88 11 TYR B C 1
ATOM 2589 O O . TYR B 1 11 ? -12.875 -25.625 3.912 1 94.88 11 TYR B O 1
ATOM 2597 N N . SER B 1 12 ? -11.391 -26.594 5.117 1 92.62 12 SER B N 1
ATOM 2598 C CA . SER B 1 12 ? -12.359 -27.047 6.109 1 92.62 12 SER B CA 1
ATOM 2599 C C . SER B 1 12 ? -12.336 -26.156 7.348 1 92.62 12 SER B C 1
ATOM 2601 O O . SER B 1 12 ? -11.289 -25.953 7.957 1 92.62 12 SER B O 1
ATOM 2603 N N . VAL B 1 13 ? -13.422 -25.562 7.547 1 86.19 13 VAL B N 1
ATOM 2604 C CA . VAL B 1 13 ? -13.562 -24.75 8.75 1 86.19 13 VAL B CA 1
ATOM 2605 C C . VAL B 1 13 ? -14.508 -25.438 9.734 1 86.19 13 VAL B C 1
ATOM 2607 O O . VAL B 1 13 ? -15.719 -25.484 9.5 1 86.19 13 VAL B O 1
ATOM 2610 N N . GLY B 1 14 ? -13.992 -25.812 10.891 1 79.88 14 GLY B N 1
ATOM 2611 C CA . GLY B 1 14 ? -14.797 -26.594 11.812 1 79.88 14 GLY B CA 1
ATOM 2612 C C . GLY B 1 14 ? -15.234 -27.938 11.242 1 79.88 14 GLY B C 1
ATOM 2613 O O . GLY B 1 14 ? -14.516 -28.547 10.445 1 79.88 14 GLY B O 1
ATOM 2614 N N . LYS B 1 15 ? -16.297 -28.562 11.797 1 78.12 15 LYS B N 1
ATOM 2615 C CA . LYS B 1 15 ? -16.703 -29.922 11.461 1 78.12 15 LYS B CA 1
ATOM 2616 C C . LYS B 1 15 ? -17.547 -29.953 10.188 1 78.12 15 LYS B C 1
ATOM 2618 O O . LYS B 1 15 ? -17.453 -30.922 9.414 1 78.12 15 LYS B O 1
ATOM 2623 N N . ASN B 1 16 ? -18.125 -28.75 9.844 1 83.88 16 ASN B N 1
ATOM 2624 C CA . ASN B 1 16 ? -19.109 -28.938 8.773 1 83.88 16 ASN B CA 1
ATOM 2625 C C . ASN B 1 16 ? -19.062 -27.797 7.766 1 83.88 16 ASN B C 1
ATOM 2627 O O . ASN B 1 16 ? -19.953 -27.672 6.918 1 83.88 16 ASN B O 1
ATOM 2631 N N . ILE B 1 17 ? -18.078 -26.969 7.852 1 88.19 17 ILE B N 1
ATOM 2632 C CA . ILE B 1 17 ? -18.078 -25.828 6.941 1 88.19 17 ILE B CA 1
ATOM 2633 C C . ILE B 1 17 ? -16.859 -25.906 6.023 1 88.19 17 ILE B C 1
ATOM 2635 O O . ILE B 1 17 ? -15.734 -26.109 6.492 1 88.19 17 ILE B O 1
ATOM 2639 N N . LYS B 1 18 ? -17.188 -25.922 4.719 1 91.06 18 LYS B N 1
ATOM 2640 C CA . LYS B 1 18 ? -16.125 -25.891 3.727 1 91.06 18 LYS B CA 1
ATOM 2641 C C . LYS B 1 18 ? -16.109 -24.562 2.967 1 91.06 18 LYS B C 1
ATOM 2643 O O . LYS B 1 18 ? -17.156 -24.016 2.66 1 91.06 18 LYS B O 1
ATOM 2648 N N . VAL B 1 19 ? -14.938 -24.062 2.725 1 93.12 19 VAL B N 1
ATOM 2649 C CA . VAL B 1 19 ? -14.75 -22.844 1.966 1 93.12 19 VAL B CA 1
ATOM 2650 C C . VAL B 1 19 ? -14.039 -23.141 0.648 1 93.12 19 VAL B C 1
ATOM 2652 O O . VAL B 1 19 ? -12.922 -23.656 0.644 1 93.12 19 VAL B O 1
ATOM 2655 N N . ASN B 1 20 ? -14.688 -22.906 -0.448 1 94.19 20 ASN B N 1
ATOM 2656 C CA . ASN B 1 20 ? -14.07 -23.078 -1.76 1 94.19 20 ASN B CA 1
ATOM 2657 C C . ASN B 1 20 ? -13.203 -21.875 -2.127 1 94.19 20 ASN B C 1
ATOM 2659 O O . ASN B 1 20 ? -13.656 -20.953 -2.807 1 94.19 20 ASN B O 1
ATOM 2663 N N . ALA B 1 21 ? -11.969 -21.969 -1.801 1 95.62 21 ALA B N 1
ATOM 2664 C CA . ALA B 1 21 ? -11.062 -20.828 -1.945 1 95.62 21 ALA B CA 1
ATOM 2665 C C . ALA B 1 21 ? -10.586 -20.672 -3.389 1 95.62 21 ALA B C 1
ATOM 2667 O O . ALA B 1 21 ? -10.375 -19.562 -3.869 1 95.62 21 ALA B O 1
ATOM 2668 N N . ILE B 1 22 ? -10.336 -21.75 -4.051 1 97.75 22 ILE B N 1
ATOM 2669 C CA . ILE B 1 22 ? -10.008 -21.797 -5.473 1 97.75 22 ILE B CA 1
ATOM 2670 C C . ILE B 1 22 ? -10.945 -22.766 -6.188 1 97.75 22 ILE B C 1
ATOM 2672 O O . ILE B 1 22 ? -11.148 -23.906 -5.734 1 97.75 22 ILE B O 1
ATOM 2676 N N . ASN B 1 23 ? -11.539 -22.328 -7.254 1 96.5 23 ASN B N 1
ATOM 2677 C CA . ASN B 1 23 ? -12.539 -23.109 -7.973 1 96.5 23 ASN B CA 1
ATOM 2678 C C . ASN B 1 23 ? -12.242 -23.156 -9.469 1 96.5 23 ASN B C 1
ATOM 2680 O O . ASN B 1 23 ? -12.719 -22.312 -10.234 1 96.5 23 ASN B O 1
ATOM 2684 N N . ASP B 1 24 ? -11.461 -24.172 -9.883 1 96.38 24 ASP B N 1
ATOM 2685 C CA . ASP B 1 24 ? -11.203 -24.469 -11.289 1 96.38 24 ASP B CA 1
ATOM 2686 C C . ASP B 1 24 ? -10.367 -23.375 -11.938 1 96.38 24 ASP B C 1
ATOM 2688 O O . ASP B 1 24 ? -10.766 -22.781 -12.945 1 96.38 24 ASP B O 1
ATOM 2692 N N . VAL B 1 25 ? -9.219 -23.188 -11.469 1 97.94 25 VAL B N 1
ATOM 2693 C CA . VAL B 1 25 ? -8.289 -22.203 -12 1 97.94 25 VAL B CA 1
ATOM 2694 C C . VAL B 1 25 ? -7.27 -22.891 -12.914 1 97.94 25 VAL B C 1
ATOM 2696 O O . VAL B 1 25 ? -6.656 -23.891 -12.523 1 97.94 25 VAL B O 1
ATOM 2699 N N . SER B 1 26 ? -7.156 -22.453 -14.148 1 98.25 26 SER B N 1
ATOM 2700 C CA . SER B 1 26 ? -6.191 -22.969 -15.109 1 98.25 26 SER B CA 1
ATOM 2701 C C . SER B 1 26 ? -5.453 -21.844 -15.828 1 98.25 26 SER B C 1
ATOM 2703 O O . SER B 1 26 ? -6.07 -20.875 -16.266 1 98.25 26 SER B O 1
ATOM 2705 N N . PHE B 1 27 ? -4.16 -21.906 -15.891 1 98.06 27 PHE B N 1
ATOM 2706 C CA . PHE B 1 27 ? -3.35 -20.969 -16.656 1 98.06 27 PHE B CA 1
ATOM 2707 C C . PHE B 1 27 ? -1.945 -21.516 -16.875 1 98.06 27 PHE B C 1
ATOM 2709 O O . PHE B 1 27 ? -1.564 -22.516 -16.266 1 98.06 27 PHE B O 1
ATOM 2716 N N . SER B 1 28 ? -1.226 -20.953 -17.75 1 97.69 28 SER B N 1
ATOM 2717 C CA . SER B 1 28 ? 0.151 -21.344 -18.031 1 97.69 28 SER B CA 1
ATOM 2718 C C . SER B 1 28 ? 1.058 -20.125 -18.156 1 97.69 28 SER B C 1
ATOM 2720 O O . SER B 1 28 ? 0.615 -19.062 -18.578 1 97.69 28 SER B O 1
ATOM 2722 N N . LEU B 1 29 ? 2.234 -20.297 -17.734 1 98.25 29 LEU B N 1
ATOM 2723 C CA . LEU B 1 29 ? 3.27 -19.281 -17.844 1 98.25 29 LEU B CA 1
ATOM 2724 C C . LEU B 1 29 ? 4.531 -19.844 -18.469 1 98.25 29 LEU B C 1
ATOM 2726 O O . LEU B 1 29 ? 5 -20.922 -18.094 1 98.25 29 LEU B O 1
ATOM 2730 N N . ASP B 1 30 ? 5.047 -19.172 -19.438 1 97.56 30 ASP B N 1
ATOM 2731 C CA . ASP B 1 30 ? 6.312 -19.516 -20.078 1 97.56 30 ASP B CA 1
ATOM 2732 C C . ASP B 1 30 ? 7.465 -18.703 -19.469 1 97.56 30 ASP B C 1
ATOM 2734 O O . ASP B 1 30 ? 7.242 -17.75 -18.734 1 97.56 30 ASP B O 1
ATOM 2738 N N . LYS B 1 31 ? 8.664 -19.203 -19.828 1 96.56 31 LYS B N 1
ATOM 2739 C CA . LYS B 1 31 ? 9.828 -18.422 -19.422 1 96.56 31 LYS B CA 1
ATOM 2740 C C . LYS B 1 31 ? 9.727 -16.984 -19.922 1 96.56 31 LYS B C 1
ATOM 2742 O O . LYS B 1 31 ? 9.312 -16.734 -21.062 1 96.56 31 LYS B O 1
ATOM 2747 N N . GLY B 1 32 ? 9.992 -16.047 -18.984 1 96.19 32 GLY B N 1
ATOM 2748 C CA . GLY B 1 32 ? 9.914 -14.641 -19.328 1 96.19 32 GLY B CA 1
ATOM 2749 C C . GLY B 1 32 ? 8.586 -14.008 -18.969 1 96.19 32 GLY B C 1
ATOM 2750 O O . GLY B 1 32 ? 8.453 -12.781 -18.953 1 96.19 32 GLY B O 1
ATOM 2751 N N . ASP B 1 33 ? 7.633 -14.836 -18.609 1 97.75 33 ASP B N 1
ATOM 2752 C CA . ASP B 1 33 ? 6.328 -14.289 -18.25 1 97.75 33 ASP B CA 1
ATOM 2753 C C . ASP B 1 33 ? 6.359 -13.648 -16.875 1 97.75 33 ASP B C 1
ATOM 2755 O O . ASP B 1 33 ? 6.934 -14.211 -15.938 1 97.75 33 ASP B O 1
ATOM 2759 N N . VAL B 1 34 ? 5.832 -12.516 -16.812 1 97.75 34 VAL B N 1
ATOM 2760 C CA . VAL B 1 34 ? 5.52 -11.844 -15.562 1 97.75 34 VAL B CA 1
ATOM 2761 C C . VAL B 1 34 ? 4.008 -11.703 -15.414 1 97.75 34 VAL B C 1
ATOM 2763 O O . VAL B 1 34 ? 3.385 -10.867 -16.078 1 97.75 34 VAL B O 1
ATOM 2766 N N . LEU B 1 35 ? 3.484 -12.461 -14.477 1 98.5 35 LEU B N 1
ATOM 2767 C CA . LEU B 1 35 ? 2.041 -12.477 -14.273 1 98.5 35 LEU B CA 1
ATOM 2768 C C . LEU B 1 35 ? 1.657 -11.625 -13.062 1 98.5 35 LEU B C 1
ATOM 2770 O O . LEU B 1 35 ? 2.059 -11.922 -11.938 1 98.5 35 LEU B O 1
ATOM 2774 N N . GLY B 1 36 ? 0.942 -10.555 -13.312 1 97.69 36 GLY B N 1
ATOM 2775 C CA . GLY B 1 36 ? 0.281 -9.844 -12.234 1 97.69 36 GLY B CA 1
ATOM 2776 C C . GLY B 1 36 ? -1.064 -10.438 -11.859 1 97.69 36 GLY B C 1
ATOM 2777 O O . GLY B 1 36 ? -1.882 -10.734 -12.734 1 97.69 36 GLY B O 1
ATOM 2778 N N . ILE B 1 37 ? -1.257 -10.688 -10.617 1 98.12 37 ILE B N 1
ATOM 2779 C CA . ILE B 1 37 ? -2.549 -11.156 -10.133 1 98.12 37 ILE B CA 1
ATOM 2780 C C . ILE B 1 37 ? -3.184 -10.094 -9.234 1 98.12 37 ILE B C 1
ATOM 2782 O O . ILE B 1 37 ? -2.607 -9.719 -8.211 1 98.12 37 ILE B O 1
ATOM 2786 N N . ILE B 1 38 ? -4.352 -9.633 -9.633 1 95.69 38 ILE B N 1
ATOM 2787 C CA . ILE B 1 38 ? -5.047 -8.625 -8.844 1 95.69 38 ILE B CA 1
ATOM 2788 C C . ILE B 1 38 ? -6.457 -9.102 -8.516 1 95.69 38 ILE B C 1
ATOM 2790 O O . ILE B 1 38 ? -6.992 -9.984 -9.195 1 95.69 38 ILE B O 1
ATOM 2794 N N . GLY B 1 39 ? -7.016 -8.57 -7.473 1 93.12 39 GLY B N 1
ATOM 2795 C CA . GLY B 1 39 ? -8.328 -8.906 -6.953 1 93.12 39 GLY B CA 1
ATOM 2796 C C . GLY B 1 39 ? -8.562 -8.398 -5.543 1 93.12 39 GLY B C 1
ATOM 2797 O O . GLY B 1 39 ? -7.629 -7.957 -4.875 1 93.12 39 GLY B O 1
ATOM 2798 N N . GLU B 1 40 ? -9.773 -8.523 -5.105 1 89.44 40 GLU B N 1
ATOM 2799 C CA . GLU B 1 40 ? -10.141 -8.086 -3.76 1 89.44 40 GLU B CA 1
ATOM 2800 C C . GLU B 1 40 ? -9.594 -9.047 -2.703 1 89.44 40 GLU B C 1
ATOM 2802 O O . GLU B 1 40 ? -9.117 -10.133 -3.031 1 89.44 40 GLU B O 1
ATOM 2807 N N . THR B 1 41 ? -9.633 -8.523 -1.518 1 87.69 41 THR B N 1
ATOM 2808 C CA . THR B 1 41 ? -9.25 -9.398 -0.415 1 87.69 41 THR B CA 1
ATOM 2809 C C . THR B 1 41 ? -10.148 -10.633 -0.368 1 87.69 41 THR B C 1
ATOM 2811 O O . THR B 1 41 ? -11.367 -10.523 -0.531 1 87.69 41 THR B O 1
ATOM 2814 N N . GLY B 1 42 ? -9.57 -11.773 -0.238 1 88.5 42 GLY B N 1
ATOM 2815 C CA . GLY B 1 42 ? -10.344 -13.008 -0.167 1 88.5 42 GLY B CA 1
ATOM 2816 C C . GLY B 1 42 ? -10.609 -13.625 -1.527 1 88.5 42 GLY B C 1
ATOM 2817 O O . GLY B 1 42 ? -11.336 -14.617 -1.633 1 88.5 42 GLY B O 1
ATOM 2818 N N . SER B 1 43 ? -9.984 -13.055 -2.537 1 94.19 43 SER B N 1
ATOM 2819 C CA . SER B 1 43 ? -10.266 -13.547 -3.883 1 94.19 43 SER B CA 1
ATOM 2820 C C . SER B 1 43 ? -9.516 -14.844 -4.168 1 94.19 43 SER B C 1
ATOM 2822 O O . SER B 1 43 ? -9.805 -15.531 -5.148 1 94.19 43 SER B O 1
ATOM 2824 N N . GLY B 1 44 ? -8.516 -15.188 -3.395 1 95.88 44 GLY B N 1
ATOM 2825 C CA . GLY B 1 44 ? -7.828 -16.453 -3.545 1 95.88 44 GLY B CA 1
ATOM 2826 C C . GLY B 1 44 ? -6.379 -16.297 -3.973 1 95.88 44 GLY B C 1
ATOM 2827 O O . GLY B 1 44 ? -5.688 -17.297 -4.203 1 95.88 44 GLY B O 1
ATOM 2828 N N . LYS B 1 45 ? -5.855 -15.094 -4.062 1 96.81 45 LYS B N 1
ATOM 2829 C CA . LYS B 1 45 ? -4.516 -14.836 -4.582 1 96.81 45 LYS B CA 1
ATOM 2830 C C . LYS B 1 45 ? -3.453 -15.539 -3.742 1 96.81 45 LYS B C 1
ATOM 2832 O O . LYS B 1 45 ? -2.621 -16.281 -4.277 1 96.81 45 LYS B O 1
ATOM 2837 N N . THR B 1 46 ? -3.537 -15.328 -2.42 1 95.62 46 THR B N 1
ATOM 2838 C CA . THR B 1 46 ? -2.576 -15.945 -1.512 1 95.62 46 THR B CA 1
ATOM 2839 C C . THR B 1 46 ? -2.736 -17.453 -1.5 1 95.62 46 THR B C 1
ATOM 2841 O O . THR B 1 46 ? -1.748 -18.188 -1.444 1 95.62 46 THR B O 1
ATOM 2844 N N . THR B 1 47 ? -3.971 -17.922 -1.568 1 97.06 47 THR B N 1
ATOM 2845 C CA . THR B 1 47 ? -4.234 -19.359 -1.623 1 97.06 47 THR B CA 1
ATOM 2846 C C . THR B 1 47 ? -3.592 -19.984 -2.863 1 97.06 47 THR B C 1
ATOM 2848 O O . THR B 1 47 ? -3 -21.062 -2.787 1 97.06 47 THR B O 1
ATOM 2851 N N . LEU B 1 48 ? -3.713 -19.297 -3.957 1 97.94 48 LEU B N 1
ATOM 2852 C CA . LEU B 1 48 ? -3.111 -19.781 -5.195 1 97.94 48 LEU B CA 1
ATOM 2853 C C . LEU B 1 48 ? -1.598 -19.891 -5.059 1 97.94 48 LEU B C 1
ATOM 2855 O O . LEU B 1 48 ? -1.014 -20.922 -5.414 1 97.94 48 LEU B O 1
ATOM 2859 N N . ALA B 1 49 ? -0.953 -18.859 -4.52 1 97.44 49 ALA B N 1
ATOM 2860 C CA . ALA B 1 49 ? 0.486 -18.875 -4.273 1 97.44 49 ALA B CA 1
ATOM 2861 C C . ALA B 1 49 ? 0.875 -20.031 -3.352 1 97.44 49 ALA B C 1
ATOM 2863 O O . ALA B 1 49 ? 1.837 -20.75 -3.625 1 97.44 49 ALA B O 1
ATOM 2864 N N . SER B 1 50 ? 0.097 -20.234 -2.34 1 96.62 50 SER B N 1
ATOM 2865 C CA . SER B 1 50 ? 0.369 -21.281 -1.359 1 96.62 50 SER B CA 1
ATOM 2866 C C . SER B 1 50 ? 0.213 -22.672 -1.973 1 96.62 50 SER B C 1
ATOM 2868 O O . SER B 1 50 ? 0.945 -23.594 -1.618 1 96.62 50 SER B O 1
ATOM 2870 N N . ALA B 1 51 ? -0.759 -22.781 -2.82 1 97.56 51 ALA B N 1
ATOM 2871 C CA . ALA B 1 51 ? -0.966 -24.062 -3.49 1 97.56 51 ALA B CA 1
ATOM 2872 C C . ALA B 1 51 ? 0.235 -24.422 -4.359 1 97.56 51 ALA B C 1
ATOM 2874 O O . ALA B 1 51 ? 0.72 -25.562 -4.312 1 97.56 51 ALA B O 1
ATOM 2875 N N . ILE B 1 52 ? 0.723 -23.438 -5.086 1 97.38 52 ILE B N 1
ATOM 2876 C CA . ILE B 1 52 ? 1.872 -23.672 -5.953 1 97.38 52 ILE B CA 1
ATOM 2877 C C . ILE B 1 52 ? 3.09 -24.031 -5.109 1 97.38 52 ILE B C 1
ATOM 2879 O O . ILE B 1 52 ? 3.863 -24.922 -5.477 1 97.38 52 ILE B O 1
ATOM 2883 N N . MET B 1 53 ? 3.223 -23.453 -3.941 1 96.12 53 MET B N 1
ATOM 2884 C CA . MET B 1 53 ? 4.383 -23.641 -3.076 1 96.12 53 MET B CA 1
ATOM 2885 C C . MET B 1 53 ? 4.18 -24.844 -2.148 1 96.12 53 MET B C 1
ATOM 2887 O O . MET B 1 53 ? 5.078 -25.188 -1.38 1 96.12 53 MET B O 1
ATOM 2891 N N . ARG B 1 54 ? 2.998 -25.406 -2.162 1 95.56 54 ARG B N 1
ATOM 2892 C CA . ARG B 1 54 ? 2.645 -26.562 -1.34 1 95.56 54 ARG B CA 1
ATOM 2893 C C . ARG B 1 54 ? 2.805 -26.25 0.144 1 95.56 54 ARG B C 1
ATOM 2895 O O . ARG B 1 54 ? 3.375 -27.047 0.895 1 95.56 54 ARG B O 1
ATOM 2902 N N . ILE B 1 55 ? 2.309 -25.078 0.509 1 92.62 55 ILE B N 1
ATOM 2903 C CA . ILE B 1 55 ? 2.402 -24.703 1.916 1 92.62 55 ILE B CA 1
ATOM 2904 C C . ILE B 1 55 ? 1.003 -24.469 2.484 1 92.62 55 ILE B C 1
ATOM 2906 O O . ILE B 1 55 ? 0.835 -23.75 3.473 1 92.62 55 ILE B O 1
ATOM 2910 N N . LEU B 1 56 ? 0.06 -25.016 1.915 1 93.88 56 LEU B N 1
ATOM 2911 C CA . LEU B 1 56 ? -1.303 -24.938 2.432 1 93.88 56 LEU B CA 1
ATOM 2912 C C . LEU B 1 56 ? -1.425 -25.719 3.742 1 93.88 56 LEU B C 1
ATOM 2914 O O . LEU B 1 56 ? -0.719 -26.703 3.953 1 93.88 56 LEU B O 1
ATOM 2918 N N . PRO B 1 57 ? -2.26 -25.312 4.559 1 92.44 57 PRO B N 1
ATOM 2919 C CA . PRO B 1 57 ? -2.457 -26.047 5.809 1 92.44 57 PRO B CA 1
ATOM 2920 C C . PRO B 1 57 ? -3.07 -27.422 5.59 1 92.44 57 PRO B C 1
ATOM 2922 O O . PRO B 1 57 ? -3.605 -27.703 4.512 1 92.44 57 PRO B O 1
ATOM 2925 N N . ASP B 1 58 ? -3.025 -28.203 6.598 1 91.12 58 ASP B N 1
ATOM 2926 C CA . ASP B 1 58 ? -3.529 -29.578 6.523 1 91.12 58 ASP B CA 1
ATOM 2927 C C . ASP B 1 58 ? -5.039 -29.594 6.301 1 91.12 58 ASP B C 1
ATOM 2929 O O . ASP B 1 58 ? -5.586 -30.562 5.777 1 91.12 58 ASP B O 1
ATOM 2933 N N . SER B 1 59 ? -5.684 -28.547 6.66 1 92.75 59 SER B N 1
ATOM 2934 C CA . SER B 1 59 ? -7.133 -28.469 6.52 1 92.75 59 SER B CA 1
ATOM 2935 C C . SER B 1 59 ? -7.535 -28.203 5.07 1 92.75 59 SER B C 1
ATOM 2937 O O . SER B 1 59 ? -8.719 -28.234 4.734 1 92.75 59 SER B O 1
ATOM 2939 N N . ALA B 1 60 ? -6.574 -28.016 4.281 1 95.38 60 ALA B N 1
ATOM 2940 C CA . ALA B 1 60 ? -6.859 -27.703 2.885 1 95.38 60 ALA B CA 1
ATOM 2941 C C . ALA B 1 60 ? -6.84 -28.969 2.021 1 95.38 60 ALA B C 1
ATOM 2943 O O . ALA B 1 60 ? -5.98 -29.828 2.197 1 95.38 60 ALA B O 1
ATOM 2944 N N . GLU B 1 61 ? -7.832 -29.078 1.182 1 95.56 61 GLU B N 1
ATOM 2945 C CA . GLU B 1 61 ? -7.879 -30.109 0.143 1 95.56 61 GLU B CA 1
ATOM 2946 C C . GLU B 1 61 ? -7.586 -29.516 -1.231 1 95.56 61 GLU B C 1
ATOM 2948 O O . GLU B 1 61 ? -8.211 -28.531 -1.635 1 95.56 61 GLU B O 1
ATOM 2953 N N . VAL B 1 62 ? -6.668 -30.156 -1.915 1 96.69 62 VAL B N 1
ATOM 2954 C CA . VAL B 1 62 ? -6.25 -29.625 -3.211 1 96.69 62 VAL B CA 1
ATOM 2955 C C . VAL B 1 62 ? -6.523 -30.672 -4.301 1 96.69 62 VAL B C 1
ATOM 2957 O O . VAL B 1 62 ? -6.27 -31.859 -4.113 1 96.69 62 VAL B O 1
ATOM 2960 N N . LYS B 1 63 ? -7.152 -30.219 -5.34 1 97 63 LYS B N 1
ATOM 2961 C CA . LYS B 1 63 ? -7.355 -31.031 -6.539 1 97 63 LYS B CA 1
ATOM 2962 C C . LYS B 1 63 ? -6.824 -30.312 -7.777 1 97 63 LYS B C 1
ATOM 2964 O O . LYS B 1 63 ? -6.707 -29.094 -7.793 1 97 63 LYS B O 1
ATOM 2969 N N . GLY B 1 64 ? -6.477 -31.078 -8.797 1 97.62 64 GLY B N 1
ATOM 2970 C CA . GLY B 1 64 ? -5.926 -30.547 -10.023 1 97.62 64 GLY B CA 1
ATOM 2971 C C . GLY B 1 64 ? -4.461 -30.875 -10.219 1 97.62 64 GLY B C 1
ATOM 2972 O O . GLY B 1 64 ? -3.971 -31.875 -9.688 1 97.62 64 GLY B O 1
ATOM 2973 N N . LYS B 1 65 ? -3.807 -30.078 -11.117 1 97.69 65 LYS B N 1
ATOM 2974 C CA . LYS B 1 65 ? -2.398 -30.328 -11.406 1 97.69 65 LYS B CA 1
ATOM 2975 C C . LYS B 1 65 ? -1.61 -29.031 -11.484 1 97.69 65 LYS B C 1
ATOM 2977 O O . LYS B 1 65 ? -2.111 -28.031 -11.992 1 97.69 65 LYS B O 1
ATOM 2982 N N . ILE B 1 66 ? -0.485 -29.062 -10.945 1 98.12 66 ILE B N 1
ATOM 2983 C CA . ILE B 1 66 ? 0.494 -27.984 -11.086 1 98.12 66 ILE B CA 1
ATOM 2984 C C . ILE B 1 66 ? 1.798 -28.547 -11.648 1 98.12 66 ILE B C 1
ATOM 2986 O O . ILE B 1 66 ? 2.516 -29.281 -10.953 1 98.12 66 ILE B O 1
ATOM 2990 N N . MET B 1 67 ? 2.059 -28.172 -12.867 1 97.94 67 MET B N 1
ATOM 2991 C CA . MET B 1 67 ? 3.219 -28.719 -13.555 1 97.94 67 MET B CA 1
ATOM 2992 C C . MET B 1 67 ? 4.32 -27.688 -13.695 1 97.94 67 MET B C 1
ATOM 2994 O O . MET B 1 67 ? 4.062 -26.547 -14.102 1 97.94 67 MET B O 1
ATOM 2998 N N . LEU B 1 68 ? 5.453 -28 -13.32 1 96.94 68 LEU B N 1
ATOM 2999 C CA . LEU B 1 68 ? 6.664 -27.266 -13.68 1 96.94 68 LEU B CA 1
ATOM 3000 C C . LEU B 1 68 ? 7.508 -28.078 -14.656 1 96.94 68 LEU B C 1
ATOM 3002 O O . LEU B 1 68 ? 8.086 -29.109 -14.289 1 96.94 68 LEU B O 1
ATOM 3006 N N . ASP B 1 69 ? 7.488 -27.547 -15.859 1 93.62 69 ASP B N 1
ATOM 3007 C CA . ASP B 1 69 ? 8.039 -28.359 -16.938 1 93.62 69 ASP B CA 1
ATOM 3008 C C . ASP B 1 69 ? 7.383 -29.734 -16.984 1 93.62 69 ASP B C 1
ATOM 3010 O O . ASP B 1 69 ? 6.172 -29.844 -17.203 1 93.62 69 ASP B O 1
ATOM 3014 N N . ASN B 1 70 ? 8.094 -30.797 -16.719 1 91.75 70 ASN B N 1
ATOM 3015 C CA . ASN B 1 70 ? 7.516 -32.125 -16.844 1 91.75 70 ASN B CA 1
ATOM 3016 C C . ASN B 1 70 ? 7.277 -32.75 -15.477 1 91.75 70 ASN B C 1
ATOM 3018 O O . ASN B 1 70 ? 7.082 -33.969 -15.375 1 91.75 70 ASN B O 1
ATOM 3022 N N . LEU B 1 71 ? 7.18 -31.953 -14.484 1 95.06 71 LEU B N 1
ATOM 3023 C CA . LEU B 1 71 ? 7.035 -32.469 -13.133 1 95.06 71 LEU B CA 1
ATOM 3024 C C . LEU B 1 71 ? 5.758 -31.938 -12.484 1 95.06 71 LEU B C 1
ATOM 3026 O O . LEU B 1 71 ? 5.543 -30.734 -12.422 1 95.06 71 LEU B O 1
ATOM 3030 N N . ASP B 1 72 ? 4.949 -32.875 -12.016 1 97.12 72 ASP B N 1
ATOM 3031 C CA . ASP B 1 72 ? 3.76 -32.5 -11.258 1 97.12 72 ASP B CA 1
ATOM 3032 C C . ASP B 1 72 ? 4.105 -32.219 -9.797 1 97.12 72 ASP B C 1
ATOM 3034 O O . ASP B 1 72 ? 4.402 -33.156 -9.039 1 97.12 72 ASP B O 1
ATOM 3038 N N . LEU B 1 73 ? 3.967 -31.016 -9.391 1 96.81 73 LEU B N 1
ATOM 3039 C CA . LEU B 1 73 ? 4.391 -30.578 -8.062 1 96.81 73 LEU B CA 1
ATOM 3040 C C . LEU B 1 73 ? 3.5 -31.188 -6.984 1 96.81 73 LEU B C 1
ATOM 3042 O O . LEU B 1 73 ? 3.924 -31.328 -5.836 1 96.81 73 LEU B O 1
ATOM 3046 N N . LEU B 1 74 ? 2.248 -31.469 -7.34 1 95.88 74 LEU B N 1
ATOM 3047 C CA . LEU B 1 74 ? 1.321 -32 -6.352 1 95.88 74 LEU B CA 1
ATOM 3048 C C . LEU B 1 74 ? 1.508 -33.531 -6.191 1 95.88 74 LEU B C 1
ATOM 3050 O O . LEU B 1 74 ? 1.021 -34.094 -5.223 1 95.88 74 LEU B O 1
ATOM 3054 N N . ALA B 1 75 ? 2.234 -34.156 -7.094 1 94.75 75 ALA B N 1
ATOM 3055 C CA . ALA B 1 75 ? 2.375 -35.594 -7.109 1 94.75 75 ALA B CA 1
ATOM 3056 C C . ALA B 1 75 ? 3.662 -36.031 -6.41 1 94.75 75 ALA B C 1
ATOM 3058 O O . ALA B 1 75 ? 3.807 -37.188 -6.031 1 94.75 75 ALA B O 1
ATOM 3059 N N . ILE B 1 76 ? 4.621 -35.188 -6.215 1 94.69 76 ILE B N 1
ATOM 3060 C CA . ILE B 1 76 ? 5.883 -35.562 -5.586 1 94.69 76 ILE B CA 1
ATOM 3061 C C . ILE B 1 76 ? 5.754 -35.438 -4.066 1 94.69 76 ILE B C 1
ATOM 3063 O O . ILE B 1 76 ? 4.852 -34.75 -3.562 1 94.69 76 ILE B O 1
ATOM 3067 N N . SER B 1 77 ? 6.68 -36.094 -3.361 1 95.06 77 SER B N 1
ATOM 3068 C CA . SER B 1 77 ? 6.652 -36.031 -1.902 1 95.06 77 SER B CA 1
ATOM 3069 C C . SER B 1 77 ? 7.016 -34.656 -1.379 1 95.06 77 SER B C 1
ATOM 3071 O O . SER B 1 77 ? 7.691 -33.875 -2.062 1 95.06 77 SER B O 1
ATOM 3073 N N . LYS B 1 78 ? 6.551 -34.375 -0.223 1 92.88 78 LYS B N 1
ATOM 3074 C CA . LYS B 1 78 ? 6.879 -33.094 0.408 1 92.88 78 LYS B CA 1
ATOM 3075 C C . LYS B 1 78 ? 8.391 -32.938 0.577 1 92.88 78 LYS B C 1
ATOM 3077 O O . LYS B 1 78 ? 8.922 -31.828 0.441 1 92.88 78 LYS B O 1
ATOM 3082 N N . LYS B 1 79 ? 9.023 -34.031 0.881 1 93.12 79 LYS B N 1
ATOM 3083 C CA . LYS B 1 79 ? 10.477 -34 1.034 1 93.12 79 LYS B CA 1
ATOM 3084 C C . LYS B 1 79 ? 11.172 -33.656 -0.281 1 93.12 79 LYS B C 1
ATOM 3086 O O . LYS B 1 79 ? 12.078 -32.844 -0.309 1 93.12 79 LYS B O 1
ATOM 3091 N N . GLU B 1 80 ? 10.719 -34.281 -1.319 1 93.38 80 GLU B N 1
ATOM 3092 C CA . GLU B 1 80 ? 11.281 -34 -2.637 1 93.38 80 GLU B CA 1
ATOM 3093 C C . GLU B 1 80 ? 11.047 -32.562 -3.049 1 93.38 80 GLU B C 1
ATOM 3095 O O . GLU B 1 80 ? 11.93 -31.922 -3.605 1 93.38 80 GLU B O 1
ATOM 3100 N N . PHE B 1 81 ? 9.859 -32.094 -2.773 1 95.06 81 PHE B N 1
ATOM 3101 C CA . PHE B 1 81 ? 9.547 -30.719 -3.078 1 95.06 81 PHE B CA 1
ATOM 3102 C C . PHE B 1 81 ? 10.477 -29.766 -2.322 1 95.06 81 PHE B C 1
ATOM 3104 O O . PHE B 1 81 ? 11.031 -28.828 -2.902 1 95.06 81 PHE B O 1
ATOM 3111 N N . ARG B 1 82 ? 10.742 -30 -1.114 1 89.88 82 ARG B N 1
ATOM 3112 C CA . ARG B 1 82 ? 11.547 -29.156 -0.243 1 89.88 82 ARG B CA 1
ATOM 3113 C C . ARG B 1 82 ? 13.008 -29.141 -0.685 1 89.88 82 ARG B C 1
ATOM 3115 O O . ARG B 1 82 ? 13.656 -28.094 -0.683 1 89.88 82 ARG B O 1
ATOM 3122 N N . THR B 1 83 ? 13.469 -30.234 -1.124 1 88.75 83 THR B N 1
ATOM 3123 C CA . THR B 1 83 ? 14.906 -30.375 -1.371 1 88.75 83 THR B CA 1
ATOM 3124 C C . THR B 1 83 ? 15.242 -30.016 -2.816 1 88.75 83 THR B C 1
ATOM 3126 O O . THR B 1 83 ? 16.312 -29.484 -3.094 1 88.75 83 THR B O 1
ATOM 3129 N N . LYS B 1 84 ? 14.211 -30.234 -3.684 1 91.56 84 LYS B N 1
ATOM 3130 C CA . LYS B 1 84 ? 14.578 -30.125 -5.09 1 91.56 84 LYS B CA 1
ATOM 3131 C C . LYS B 1 84 ? 13.891 -28.922 -5.75 1 91.56 84 LYS B C 1
ATOM 3133 O O . LYS B 1 84 ? 14.328 -28.453 -6.801 1 91.56 84 LYS B O 1
ATOM 3138 N N . ILE B 1 85 ? 12.812 -28.5 -5.172 1 94.12 85 ILE B N 1
ATOM 3139 C CA . ILE B 1 85 ? 12 -27.516 -5.875 1 94.12 85 ILE B CA 1
ATOM 3140 C C . ILE B 1 85 ? 12.062 -26.172 -5.141 1 94.12 85 ILE B C 1
ATOM 3142 O O . ILE B 1 85 ? 12.391 -25.141 -5.742 1 94.12 85 ILE B O 1
ATOM 3146 N N . ARG B 1 86 ? 11.852 -26.234 -3.857 1 92 86 ARG B N 1
ATOM 3147 C CA . ARG B 1 86 ? 11.805 -25.016 -3.061 1 92 86 ARG B CA 1
ATOM 3148 C C . ARG B 1 86 ? 13.141 -24.281 -3.084 1 92 86 ARG B C 1
ATOM 3150 O O . ARG B 1 86 ? 14.195 -24.922 -2.971 1 92 86 ARG B O 1
ATOM 3157 N N . TRP B 1 87 ? 13.125 -22.984 -3.318 1 89.81 87 TRP B N 1
ATOM 3158 C CA . TRP B 1 87 ? 14.258 -22.062 -3.379 1 89.81 87 TRP B CA 1
ATOM 3159 C C . TRP B 1 87 ? 15.031 -22.234 -4.684 1 89.81 87 TRP B C 1
ATOM 3161 O O . TRP B 1 87 ? 15.383 -21.25 -5.336 1 89.81 87 TRP B O 1
ATOM 3171 N N . LYS B 1 88 ? 15.195 -23.453 -5.105 1 91.31 88 LYS B N 1
ATOM 3172 C CA . LYS B 1 88 ? 16.016 -23.734 -6.285 1 91.31 88 LYS B CA 1
ATOM 3173 C C . LYS B 1 88 ? 15.227 -23.469 -7.566 1 91.31 88 LYS B C 1
ATOM 3175 O O . LYS B 1 88 ? 15.703 -22.766 -8.461 1 91.31 88 LYS B O 1
ATOM 3180 N N . LYS B 1 89 ? 14.07 -24.078 -7.641 1 96.19 89 LYS B N 1
ATOM 3181 C CA . LYS B 1 89 ? 13.258 -23.922 -8.844 1 96.19 89 LYS B CA 1
ATOM 3182 C C . LYS B 1 89 ? 12.18 -22.875 -8.641 1 96.19 89 LYS B C 1
ATOM 3184 O O . LYS B 1 89 ? 11.922 -22.062 -9.539 1 96.19 89 LYS B O 1
ATOM 3189 N N . ILE B 1 90 ? 11.523 -22.938 -7.484 1 97.75 90 ILE B N 1
ATOM 3190 C CA . ILE B 1 90 ? 10.477 -21.984 -7.168 1 97.75 90 ILE B CA 1
ATOM 3191 C C . ILE B 1 90 ? 10.742 -21.359 -5.801 1 97.75 90 ILE B C 1
ATOM 3193 O O . ILE B 1 90 ? 11.078 -22.047 -4.848 1 97.75 90 ILE B O 1
ATOM 3197 N N . SER B 1 91 ? 10.68 -20.078 -5.703 1 96.88 91 SER B N 1
ATOM 3198 C CA . SER B 1 91 ? 10.758 -19.375 -4.426 1 96.88 91 SER B CA 1
ATOM 3199 C C . SER B 1 91 ? 9.562 -18.469 -4.223 1 96.88 91 SER B C 1
ATOM 3201 O O . SER B 1 91 ? 8.844 -18.141 -5.176 1 96.88 91 SER B O 1
ATOM 3203 N N . ILE B 1 92 ? 9.32 -18.141 -2.988 1 96.12 92 ILE B N 1
ATOM 3204 C CA . ILE B 1 92 ? 8.195 -17.281 -2.672 1 96.12 92 ILE B CA 1
ATOM 3205 C C . ILE B 1 92 ? 8.641 -16.156 -1.746 1 96.12 92 ILE B C 1
ATOM 3207 O O . ILE B 1 92 ? 9.484 -16.359 -0.865 1 96.12 92 ILE B O 1
ATOM 3211 N N . ILE B 1 93 ? 8.234 -15.008 -2.021 1 96.19 93 ILE B N 1
ATOM 3212 C CA . ILE B 1 93 ? 8.227 -13.891 -1.087 1 96.19 93 ILE B CA 1
ATOM 3213 C C . ILE B 1 93 ? 6.844 -13.758 -0.453 1 96.19 93 ILE B C 1
ATOM 3215 O O . ILE B 1 93 ? 5.918 -13.234 -1.076 1 96.19 93 ILE B O 1
ATOM 3219 N N . PRO B 1 94 ? 6.73 -14.18 0.774 1 93.56 94 PRO B N 1
ATOM 3220 C CA . PRO B 1 94 ? 5.398 -14.203 1.385 1 93.56 94 PRO B CA 1
ATOM 3221 C C . PRO B 1 94 ? 4.914 -12.812 1.8 1 93.56 94 PRO B C 1
ATOM 3223 O O . PRO B 1 94 ? 5.719 -11.883 1.914 1 93.56 94 PRO B O 1
ATOM 3226 N N . GLN B 1 95 ? 3.609 -12.727 1.956 1 85.88 95 GLN B N 1
ATOM 3227 C CA . GLN B 1 95 ? 2.961 -11.477 2.352 1 85.88 95 GLN B CA 1
ATOM 3228 C C . GLN B 1 95 ? 3.453 -11.008 3.717 1 85.88 95 GLN B C 1
ATOM 3230 O O . GLN B 1 95 ? 3.699 -9.82 3.92 1 85.88 95 GLN B O 1
ATOM 3235 N N . TYR B 1 96 ? 3.613 -11.898 4.605 1 81.38 96 TYR B N 1
ATOM 3236 C CA . TYR B 1 96 ? 4.082 -11.562 5.945 1 81.38 96 TYR B CA 1
ATOM 3237 C C . TYR B 1 96 ? 5.492 -12.086 6.18 1 81.38 96 TYR B C 1
ATOM 3239 O O . TYR B 1 96 ? 5.715 -13.305 6.184 1 81.38 96 TYR B O 1
ATOM 3247 N N . SER B 1 97 ? 6.375 -11.156 6.371 1 82.56 97 SER B N 1
ATOM 3248 C CA . SER B 1 97 ? 7.785 -11.508 6.492 1 82.56 97 SER B CA 1
ATOM 3249 C C . SER B 1 97 ? 8.102 -12.023 7.891 1 82.56 97 SER B C 1
ATOM 3251 O O . SER B 1 97 ? 9.125 -12.688 8.094 1 82.56 97 SER B O 1
ATOM 3253 N N . MET B 1 98 ? 7.262 -11.758 8.805 1 74.06 98 MET B N 1
ATOM 3254 C CA . MET B 1 98 ? 7.547 -12.023 10.211 1 74.06 98 MET B CA 1
ATOM 3255 C C . MET B 1 98 ? 7.785 -13.508 10.438 1 74.06 98 MET B C 1
ATOM 3257 O O . MET B 1 98 ? 8.602 -13.891 11.281 1 74.06 98 MET B O 1
ATOM 3261 N N . ASN B 1 99 ? 7.211 -14.344 9.68 1 79.88 99 ASN B N 1
ATOM 3262 C CA . ASN B 1 99 ? 7.328 -15.766 9.953 1 79.88 99 ASN B CA 1
ATOM 3263 C C . ASN B 1 99 ? 8.211 -16.469 8.922 1 79.88 99 ASN B C 1
ATOM 3265 O O . ASN B 1 99 ? 8.32 -17.688 8.922 1 79.88 99 ASN B O 1
ATOM 3269 N N . ALA B 1 100 ? 8.859 -15.672 8.18 1 88.38 100 ALA B N 1
ATOM 3270 C CA . ALA B 1 100 ? 9.594 -16.266 7.07 1 88.38 100 ALA B CA 1
ATOM 3271 C C . ALA B 1 100 ? 11.008 -16.656 7.488 1 88.38 100 ALA B C 1
ATOM 3273 O O . ALA B 1 100 ? 11.641 -17.5 6.859 1 88.38 100 ALA B O 1
ATOM 3274 N N . LEU B 1 101 ? 11.516 -16.125 8.602 1 93 101 LEU B N 1
ATOM 3275 C CA . LEU B 1 101 ? 12.883 -16.359 9.039 1 93 101 LEU B CA 1
ATOM 3276 C C . LEU B 1 101 ? 12.906 -17.125 10.359 1 93 101 LEU B C 1
ATOM 3278 O O . LEU B 1 101 ? 11.984 -17 11.172 1 93 101 LEU B O 1
ATOM 3282 N N . ASN B 1 102 ? 13.961 -17.875 10.555 1 93.62 102 ASN B N 1
ATOM 3283 C CA . ASN B 1 102 ? 14.172 -18.562 11.82 1 93.62 102 ASN B CA 1
ATOM 3284 C C . ASN B 1 102 ? 14.578 -17.578 12.922 1 93.62 102 ASN B C 1
ATOM 3286 O O . ASN B 1 102 ? 15.656 -16.984 12.859 1 93.62 102 ASN B O 1
ATOM 3290 N N . PRO B 1 103 ? 13.789 -17.5 13.945 1 93.31 103 PRO B N 1
ATOM 3291 C CA . PRO B 1 103 ? 14.008 -16.469 14.961 1 93.31 103 PRO B CA 1
ATOM 3292 C C . PRO B 1 103 ? 15.25 -16.734 15.812 1 93.31 103 PRO B C 1
ATOM 3294 O O . PRO B 1 103 ? 15.75 -15.82 16.484 1 93.31 103 PRO B O 1
ATOM 3297 N N . ILE B 1 104 ? 15.773 -17.938 15.836 1 95.06 104 ILE B N 1
ATOM 3298 C CA . ILE B 1 104 ? 16.875 -18.266 16.734 1 95.06 104 ILE B CA 1
ATOM 3299 C C . ILE B 1 104 ? 18.172 -18.359 15.938 1 95.06 104 ILE B C 1
ATOM 3301 O O . ILE B 1 104 ? 19.203 -18.797 16.469 1 95.06 104 ILE B O 1
ATOM 3305 N N . LYS B 1 105 ? 18.172 -18.031 14.672 1 96.25 105 LYS B N 1
ATOM 3306 C CA . LYS B 1 105 ? 19.375 -17.984 13.844 1 96.25 105 LYS B CA 1
ATOM 3307 C C . LYS B 1 105 ? 19.656 -16.562 13.367 1 96.25 105 LYS B C 1
ATOM 3309 O O . LYS B 1 105 ? 18.719 -15.812 13.055 1 96.25 105 LYS B O 1
ATOM 3314 N N . ARG B 1 106 ? 20.891 -16.328 13.273 1 97.69 106 ARG B N 1
ATOM 3315 C CA . ARG B 1 106 ? 21.266 -15.047 12.664 1 97.69 106 ARG B CA 1
ATOM 3316 C C . ARG B 1 106 ? 20.938 -15.039 11.18 1 97.69 106 ARG B C 1
ATOM 3318 O O . ARG B 1 106 ? 21.078 -16.047 10.492 1 97.69 106 ARG B O 1
ATOM 3325 N N . VAL B 1 107 ? 20.562 -13.875 10.688 1 97.75 107 VAL B N 1
ATOM 3326 C CA . VAL B 1 107 ? 20.094 -13.688 9.312 1 97.75 107 VAL B CA 1
ATOM 3327 C C . VAL B 1 107 ? 21.141 -14.203 8.336 1 97.75 107 VAL B C 1
ATOM 3329 O O . VAL B 1 107 ? 20.859 -15.039 7.48 1 97.75 107 VAL B O 1
ATOM 3332 N N . GLY B 1 108 ? 22.375 -13.719 8.539 1 97.88 108 GLY B N 1
ATOM 3333 C CA . GLY B 1 108 ? 23.453 -14.094 7.629 1 97.88 108 GLY B CA 1
ATOM 3334 C C . GLY B 1 108 ? 23.734 -15.586 7.641 1 97.88 108 GLY B C 1
ATOM 3335 O O . GLY B 1 108 ? 23.984 -16.188 6.59 1 97.88 108 GLY B O 1
ATOM 3336 N N . LYS B 1 109 ? 23.734 -16.141 8.781 1 97.44 109 LYS B N 1
ATOM 3337 C CA . LYS B 1 109 ? 23.984 -17.578 8.914 1 97.44 109 LYS B CA 1
ATOM 3338 C C . LYS B 1 109 ? 22.922 -18.391 8.188 1 97.44 109 LYS B C 1
ATOM 3340 O O . LYS B 1 109 ? 23.234 -19.328 7.445 1 97.44 109 LYS B O 1
ATOM 3345 N N . GLU B 1 110 ? 21.703 -18.078 8.406 1 97.06 110 GLU B N 1
ATOM 3346 C CA . GLU B 1 110 ? 20.594 -18.781 7.773 1 97.06 110 GLU B CA 1
ATOM 3347 C C . GLU B 1 110 ? 20.688 -18.703 6.254 1 97.06 110 GLU B C 1
ATOM 3349 O O . GLU B 1 110 ? 20.562 -19.719 5.566 1 97.06 110 GLU B O 1
ATOM 3354 N N . LEU B 1 111 ? 20.938 -17.562 5.746 1 97.56 111 LEU B N 1
ATOM 3355 C CA . LEU B 1 111 ? 20.969 -17.359 4.301 1 97.56 111 LEU B CA 1
ATOM 3356 C C . LEU B 1 111 ? 22.156 -18.078 3.684 1 97.56 111 LEU B C 1
ATOM 3358 O O . LEU B 1 111 ? 22.047 -18.672 2.611 1 97.56 111 LEU B O 1
ATOM 3362 N N . THR B 1 112 ? 23.281 -18.016 4.379 1 97.94 112 THR B N 1
ATOM 3363 C CA . THR B 1 112 ? 24.469 -18.703 3.908 1 97.94 112 THR B CA 1
ATOM 3364 C C . THR B 1 112 ? 24.234 -20.219 3.854 1 97.94 112 THR B C 1
ATOM 3366 O O . THR B 1 112 ? 24.641 -20.875 2.893 1 97.94 112 THR B O 1
ATOM 3369 N N . GLU B 1 113 ? 23.578 -20.703 4.844 1 95.94 113 GLU B N 1
ATOM 3370 C CA . GLU B 1 113 ? 23.281 -22.125 4.91 1 95.94 113 GLU B CA 1
ATOM 3371 C C . GLU B 1 113 ? 22.375 -22.562 3.766 1 95.94 113 GLU B C 1
ATOM 3373 O O . GLU B 1 113 ? 22.531 -23.656 3.221 1 95.94 113 GLU B O 1
ATOM 3378 N N . ILE B 1 114 ? 21.453 -21.734 3.469 1 93.44 114 ILE B N 1
ATOM 3379 C CA . ILE B 1 114 ? 20.547 -22.031 2.361 1 93.44 114 ILE B CA 1
ATOM 3380 C C . ILE B 1 114 ? 21.359 -22.219 1.077 1 93.44 114 ILE B C 1
ATOM 3382 O O . ILE B 1 114 ? 21.156 -23.188 0.343 1 93.44 114 ILE B O 1
ATOM 3386 N N . VAL B 1 115 ? 22.312 -21.359 0.812 1 95.62 115 VAL B N 1
ATOM 3387 C CA . VAL B 1 115 ? 23.125 -21.438 -0.393 1 95.62 115 VAL B CA 1
ATOM 3388 C C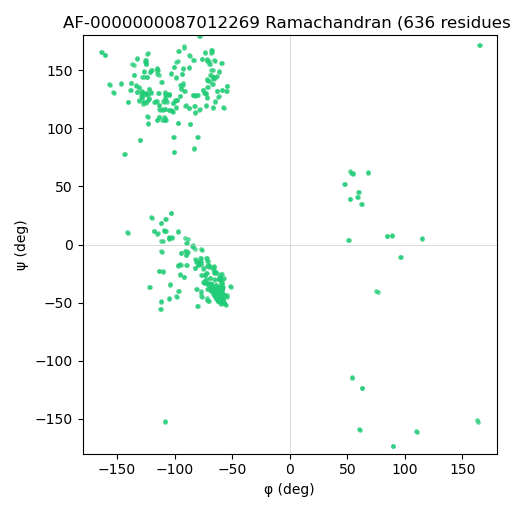 . VAL B 1 115 ? 23.969 -22.719 -0.381 1 95.62 115 VAL B C 1
ATOM 3390 O O . VAL B 1 115 ? 23.969 -23.469 -1.356 1 95.62 115 VAL B O 1
ATOM 3393 N N . MET B 1 116 ? 24.516 -22.953 0.757 1 95.44 116 MET B N 1
ATOM 3394 C CA . MET B 1 116 ? 25.453 -24.062 0.86 1 95.44 116 MET B CA 1
ATOM 3395 C C . MET B 1 116 ? 24.719 -25.406 0.81 1 95.44 116 MET B C 1
ATOM 3397 O O . MET B 1 116 ? 25.266 -26.391 0.316 1 95.44 116 MET B O 1
ATOM 3401 N N . GLU B 1 117 ? 23.531 -25.438 1.269 1 91.62 117 GLU B N 1
ATOM 3402 C CA . GLU B 1 117 ? 22.75 -26.672 1.267 1 91.62 117 GLU B CA 1
ATOM 3403 C C . GLU B 1 117 ? 22.312 -27.031 -0.146 1 91.62 117 GLU B C 1
ATOM 3405 O O . GLU B 1 117 ? 22.109 -28.219 -0.454 1 91.62 117 GLU B O 1
ATOM 3410 N N . HIS B 1 118 ? 22.219 -26.125 -1.001 1 91.5 118 HIS B N 1
ATOM 3411 C CA . HIS B 1 118 ? 21.641 -26.391 -2.311 1 91.5 118 HIS B CA 1
ATOM 3412 C C . HIS B 1 118 ? 22.703 -26.344 -3.406 1 91.5 118 HIS B C 1
ATOM 3414 O O . HIS B 1 118 ? 22.484 -26.859 -4.504 1 91.5 118 HIS B O 1
ATOM 3420 N N . GLU B 1 119 ? 23.781 -25.625 -3.07 1 91.94 119 GLU B N 1
ATOM 3421 C CA . GLU B 1 119 ? 24.875 -25.516 -4.031 1 91.94 119 GLU B CA 1
ATOM 3422 C C . GLU B 1 119 ? 26.203 -25.891 -3.391 1 91.94 119 GLU B C 1
ATOM 3424 O O . GLU B 1 119 ? 26.438 -25.578 -2.219 1 91.94 119 GLU B O 1
ATOM 3429 N N . LYS B 1 120 ? 27.031 -26.516 -4.18 1 93.19 120 LYS B N 1
ATOM 3430 C CA . LYS B 1 120 ? 28.375 -26.859 -3.711 1 93.19 120 LYS B CA 1
ATOM 3431 C C . LYS B 1 120 ? 29.328 -25.672 -3.869 1 93.19 120 LYS B C 1
ATOM 3433 O O . LYS B 1 120 ? 30.109 -25.625 -4.828 1 93.19 120 LYS B O 1
ATOM 3438 N N . VAL B 1 121 ? 29.281 -24.812 -2.922 1 94.94 121 VAL B N 1
ATOM 3439 C CA . VAL B 1 121 ? 30.125 -23.625 -2.941 1 94.94 121 VAL B CA 1
ATOM 3440 C C . VAL B 1 121 ? 30.797 -23.438 -1.578 1 94.94 121 VAL B C 1
ATOM 3442 O O . VAL B 1 121 ? 30.344 -24 -0.58 1 94.94 121 VAL B O 1
ATOM 3445 N N . SER B 1 122 ? 31.859 -22.672 -1.539 1 96.88 122 SER B N 1
ATOM 3446 C CA . SER B 1 122 ? 32.531 -22.359 -0.278 1 96.88 122 SER B CA 1
ATOM 3447 C C . SER B 1 122 ? 31.688 -21.391 0.553 1 96.88 122 SER B C 1
ATOM 3449 O O . SER B 1 122 ? 30.828 -20.703 0.022 1 96.88 122 SER B O 1
ATOM 3451 N N . GLU B 1 123 ? 31.953 -21.406 1.801 1 97.19 123 GLU B N 1
ATOM 3452 C CA . GLU B 1 123 ? 31.266 -20.469 2.699 1 97.19 123 GLU B CA 1
ATOM 3453 C C . GLU B 1 123 ? 31.531 -19.016 2.287 1 97.19 123 GLU B C 1
ATOM 3455 O O . GLU B 1 123 ? 30.625 -18.188 2.352 1 97.19 123 GLU B O 1
ATOM 3460 N N . GLU B 1 124 ? 32.688 -18.812 1.846 1 97.5 124 GLU B N 1
ATOM 3461 C CA . GLU B 1 124 ? 33.062 -17.469 1.417 1 97.5 124 GLU B CA 1
ATOM 3462 C C . GLU B 1 124 ? 32.219 -17.016 0.226 1 97.5 124 GLU B C 1
ATOM 3464 O O . GLU B 1 124 ? 31.734 -15.883 0.2 1 97.5 124 GLU B O 1
ATOM 3469 N N . LYS B 1 125 ? 32.062 -17.844 -0.695 1 97.25 125 LYS B N 1
ATOM 3470 C CA . LYS B 1 125 ? 31.266 -17.516 -1.872 1 97.25 125 LYS B CA 1
ATOM 3471 C C . LYS B 1 125 ? 29.812 -17.312 -1.498 1 97.25 125 LYS B C 1
ATOM 3473 O O . LYS B 1 125 ? 29.141 -16.422 -2.035 1 97.25 125 LYS B O 1
ATOM 3478 N N . ALA B 1 126 ? 29.344 -18.141 -0.605 1 97.75 126 ALA B N 1
ATOM 3479 C CA . ALA B 1 126 ? 27.969 -18.031 -0.14 1 97.75 126 ALA B CA 1
ATOM 3480 C C . ALA B 1 126 ? 27.734 -16.703 0.57 1 97.75 126 ALA B C 1
ATOM 3482 O O . ALA B 1 126 ? 26.75 -16 0.303 1 97.75 126 ALA B O 1
ATOM 3483 N N . VAL B 1 127 ? 28.656 -16.328 1.407 1 98.06 127 VAL B N 1
ATOM 3484 C CA . VAL B 1 127 ? 28.578 -15.078 2.152 1 98.06 127 VAL B CA 1
ATOM 3485 C C . VAL B 1 127 ? 28.594 -13.898 1.183 1 98.06 127 VAL B C 1
ATOM 3487 O O . VAL B 1 127 ? 27.812 -12.953 1.33 1 98.06 127 VAL B O 1
ATOM 3490 N N . ASN B 1 128 ? 29.406 -13.977 0.197 1 97.75 128 ASN B N 1
ATOM 3491 C CA . ASN B 1 128 ? 29.5 -12.906 -0.788 1 97.75 128 ASN B CA 1
ATOM 3492 C C . ASN B 1 128 ? 28.203 -12.734 -1.568 1 97.75 128 ASN B C 1
ATOM 3494 O O . ASN B 1 128 ? 27.812 -11.609 -1.896 1 97.75 128 ASN B O 1
ATOM 3498 N N . ARG B 1 129 ? 27.594 -13.797 -1.846 1 96.88 129 ARG B N 1
ATOM 3499 C CA . ARG B 1 129 ? 26.312 -13.75 -2.539 1 96.88 129 ARG B CA 1
ATOM 3500 C C . ARG B 1 129 ? 25.25 -13.062 -1.685 1 96.88 129 ARG B C 1
ATOM 3502 O O . ARG B 1 129 ? 24.484 -12.242 -2.184 1 96.88 129 ARG B O 1
ATOM 3509 N N . VAL B 1 130 ? 25.25 -13.445 -0.451 1 98.06 130 VAL B N 1
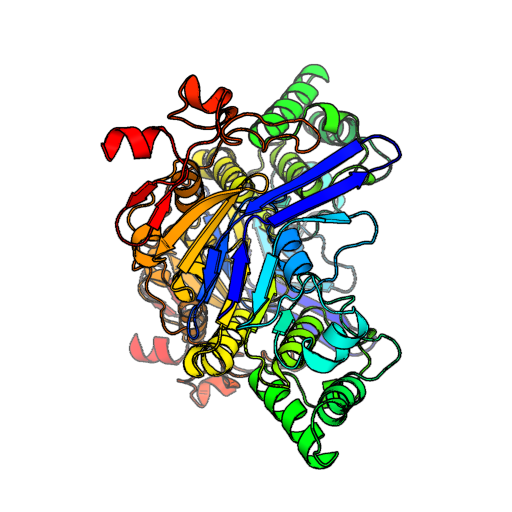ATOM 3510 C CA . VAL B 1 130 ? 24.297 -12.844 0.482 1 98.06 130 VAL B CA 1
ATOM 3511 C C . VAL B 1 130 ? 24.547 -11.344 0.578 1 98.06 130 VAL B C 1
ATOM 3513 O O . VAL B 1 130 ? 23.625 -10.539 0.443 1 98.06 130 VAL B O 1
ATOM 3516 N N . LEU B 1 131 ? 25.766 -10.953 0.724 1 97.88 131 LEU B N 1
ATOM 3517 C CA . LEU B 1 131 ? 26.125 -9.555 0.914 1 97.88 131 LEU B CA 1
ATOM 3518 C C . LEU B 1 131 ? 25.875 -8.75 -0.359 1 97.88 131 LEU B C 1
ATOM 3520 O O . LEU B 1 131 ? 25.516 -7.574 -0.296 1 97.88 131 LEU B O 1
ATOM 3524 N N . SER B 1 132 ? 26.062 -9.383 -1.468 1 97.06 132 SER B N 1
ATOM 3525 C CA . SER B 1 132 ? 25.75 -8.734 -2.736 1 97.06 132 SER B CA 1
ATOM 3526 C C . SER B 1 132 ? 24.266 -8.383 -2.83 1 97.06 132 SER B C 1
ATOM 3528 O O . SER B 1 132 ? 23.906 -7.277 -3.244 1 97.06 132 SER B O 1
ATOM 3530 N N . LEU B 1 133 ? 23.406 -9.305 -2.424 1 96.88 133 LEU B N 1
ATOM 3531 C CA . LEU B 1 133 ? 21.969 -9.055 -2.43 1 96.88 133 LEU B CA 1
ATOM 3532 C C . LEU B 1 133 ? 21.594 -7.984 -1.41 1 96.88 133 LEU B C 1
ATOM 3534 O O . LEU B 1 133 ? 20.719 -7.164 -1.661 1 96.88 133 LEU B O 1
ATOM 3538 N N . PHE B 1 134 ? 22.312 -8.039 -0.281 1 96.75 134 PHE B N 1
ATOM 3539 C CA . PHE B 1 134 ? 22.094 -6.996 0.712 1 96.75 134 PHE B CA 1
ATOM 3540 C C . PHE B 1 134 ? 22.375 -5.617 0.121 1 96.75 134 PHE B C 1
ATOM 3542 O O . PHE B 1 134 ? 21.594 -4.68 0.316 1 96.75 134 PHE B O 1
ATOM 3549 N N . LYS B 1 135 ? 23.422 -5.535 -0.593 1 94.69 135 LYS B N 1
ATOM 3550 C CA . LYS B 1 135 ? 23.797 -4.277 -1.229 1 94.69 135 LYS B CA 1
ATOM 3551 C C . LYS B 1 135 ? 22.719 -3.822 -2.225 1 94.69 135 LYS B C 1
ATOM 3553 O O . LYS B 1 135 ? 22.328 -2.656 -2.225 1 94.69 135 LYS B O 1
ATOM 3558 N N . ASP B 1 136 ? 22.203 -4.754 -3.029 1 93.81 136 ASP B N 1
ATOM 3559 C CA . ASP B 1 136 ? 21.172 -4.453 -4.012 1 93.81 136 ASP B CA 1
ATOM 3560 C C . ASP B 1 136 ? 19.906 -3.939 -3.33 1 93.81 136 ASP B C 1
ATOM 3562 O O . ASP B 1 136 ? 19.188 -3.115 -3.895 1 93.81 136 ASP B O 1
ATOM 3566 N N . LEU B 1 137 ? 19.688 -4.387 -2.098 1 94.5 137 LEU B N 1
ATOM 3567 C CA . LEU B 1 137 ? 18.469 -4.062 -1.38 1 94.5 137 LEU B CA 1
ATOM 3568 C C . LEU B 1 137 ? 18.703 -2.959 -0.356 1 94.5 137 LEU B C 1
ATOM 3570 O O . LEU B 1 137 ? 17.844 -2.682 0.484 1 94.5 137 LEU B O 1
ATOM 3574 N N . ASN B 1 138 ? 19.891 -2.412 -0.38 1 91.19 138 ASN B N 1
ATOM 3575 C CA . ASN B 1 138 ? 20.266 -1.351 0.545 1 91.19 138 ASN B CA 1
ATOM 3576 C C . ASN B 1 138 ? 20.141 -1.799 1.998 1 91.19 138 ASN B C 1
ATOM 3578 O O . ASN B 1 138 ? 19.594 -1.072 2.826 1 91.19 138 ASN B O 1
ATOM 3582 N N . LEU B 1 139 ? 20.547 -2.984 2.217 1 94.19 139 LEU B N 1
ATOM 3583 C CA . LEU B 1 139 ? 20.672 -3.5 3.576 1 94.19 139 LEU B CA 1
ATOM 3584 C C . LEU B 1 139 ? 22.094 -3.348 4.094 1 94.19 139 LEU B C 1
ATOM 3586 O O . LEU B 1 139 ? 23.047 -3.756 3.428 1 94.19 139 LEU B O 1
ATOM 3590 N N . PRO B 1 140 ? 22.219 -2.754 5.246 1 93.56 140 PRO B N 1
ATOM 3591 C CA . PRO B 1 140 ? 23.578 -2.68 5.816 1 93.56 140 PRO B CA 1
ATOM 3592 C C . PRO B 1 140 ? 24.172 -4.055 6.09 1 93.56 140 PRO B C 1
ATOM 3594 O O . PRO B 1 140 ? 23.453 -4.996 6.426 1 93.56 140 PRO B O 1
ATOM 3597 N N . GLU B 1 141 ? 25.484 -4.129 5.973 1 96 141 GLU B N 1
ATOM 3598 C CA . GLU B 1 141 ? 26.188 -5.395 6.176 1 96 141 GLU B CA 1
ATOM 3599 C C . GLU B 1 141 ? 25.953 -5.926 7.59 1 96 141 GLU B C 1
ATOM 3601 O O . GLU B 1 141 ? 25.953 -7.141 7.809 1 96 141 GLU B O 1
ATOM 3606 N N . GLU B 1 142 ? 25.703 -5.059 8.531 1 96.5 142 GLU B N 1
ATOM 3607 C CA . GLU B 1 142 ? 25.531 -5.434 9.93 1 96.5 142 GLU B CA 1
ATOM 3608 C C . GLU B 1 142 ? 24.312 -6.328 10.109 1 96.5 142 GLU B C 1
ATOM 3610 O O . GLU B 1 142 ? 24.234 -7.102 11.062 1 96.5 142 GLU B O 1
ATOM 3615 N N . VAL B 1 143 ? 23.375 -6.246 9.242 1 96.94 143 VAL B N 1
ATOM 3616 C CA . VAL B 1 143 ? 22.156 -7.059 9.281 1 96.94 143 VAL B CA 1
ATOM 3617 C C . VAL B 1 143 ? 22.531 -8.539 9.227 1 96.94 143 VAL B C 1
ATOM 3619 O O . VAL B 1 143 ? 21.828 -9.383 9.789 1 96.94 143 VAL B O 1
ATOM 3622 N N . PHE B 1 144 ? 23.703 -8.805 8.641 1 97.75 144 PHE B N 1
ATOM 3623 C CA . PHE B 1 144 ? 24.219 -10.164 8.5 1 97.75 144 PHE B CA 1
ATOM 3624 C C . PHE B 1 144 ? 24.344 -10.836 9.859 1 97.75 144 PHE B C 1
ATOM 3626 O O . PHE B 1 144 ? 24.141 -12.039 9.984 1 97.75 144 PHE B O 1
ATOM 3633 N N . PHE B 1 145 ? 24.594 -10.008 10.875 1 97.69 145 PHE B N 1
ATOM 3634 C CA . PHE B 1 145 ? 24.922 -10.555 12.188 1 97.69 145 PHE B CA 1
ATOM 3635 C C . PHE B 1 145 ? 23.734 -10.43 13.133 1 97.69 145 PHE B C 1
ATOM 3637 O O . PHE B 1 145 ? 23.812 -10.852 14.289 1 97.69 145 PHE B O 1
ATOM 3644 N N . LYS B 1 146 ? 22.625 -10.008 12.688 1 97.56 146 LYS B N 1
ATOM 3645 C CA . LYS B 1 146 ? 21.453 -9.75 13.523 1 97.56 146 LYS B CA 1
ATOM 3646 C C . LYS B 1 146 ? 20.469 -10.922 13.477 1 97.56 146 LYS B C 1
ATOM 3648 O O . LYS B 1 146 ? 20.531 -11.742 12.562 1 97.56 146 LYS B O 1
ATOM 3653 N N . TYR B 1 147 ? 19.688 -10.969 14.531 1 96.75 147 TYR B N 1
ATOM 3654 C CA . TYR B 1 147 ? 18.547 -11.867 14.555 1 96.75 147 TYR B CA 1
ATOM 3655 C C . TYR B 1 147 ? 17.312 -11.203 13.938 1 96.75 147 TYR B C 1
ATOM 3657 O O . TYR B 1 147 ? 17.203 -9.977 13.938 1 96.75 147 TYR B O 1
ATOM 3665 N N . PRO B 1 148 ? 16.406 -11.969 13.375 1 95.75 148 PRO B N 1
ATOM 3666 C CA . PRO B 1 148 ? 15.227 -11.406 12.734 1 95.75 148 PRO B CA 1
ATOM 3667 C C . PRO B 1 148 ? 14.477 -10.422 13.633 1 95.75 148 PRO B C 1
ATOM 3669 O O . PRO B 1 148 ? 13.992 -9.391 13.156 1 95.75 148 PRO B O 1
ATOM 3672 N N . ASP B 1 149 ? 14.43 -10.688 14.898 1 93.56 149 ASP B N 1
ATOM 3673 C CA . ASP B 1 149 ? 13.656 -9.867 15.828 1 93.56 149 ASP B CA 1
ATOM 3674 C C . ASP B 1 149 ? 14.328 -8.508 16.047 1 93.56 149 ASP B C 1
ATOM 3676 O O . ASP B 1 149 ? 13.719 -7.59 16.594 1 93.56 149 ASP B O 1
ATOM 3680 N N . GLU B 1 150 ? 15.555 -8.359 15.602 1 94.44 150 GLU B N 1
ATOM 3681 C CA . GLU B 1 150 ? 16.297 -7.109 15.734 1 94.44 150 GLU B CA 1
ATOM 3682 C C . GLU B 1 150 ? 16.094 -6.207 14.523 1 94.44 150 GLU B C 1
ATOM 3684 O O . GLU B 1 150 ? 16.547 -5.059 14.508 1 94.44 150 GLU B O 1
ATOM 3689 N N . LEU B 1 151 ? 15.422 -6.707 13.57 1 93.62 151 LEU B N 1
ATOM 3690 C CA . LEU B 1 151 ? 15.234 -5.977 12.32 1 93.62 151 LEU B CA 1
ATOM 3691 C C . LEU B 1 151 ? 13.938 -5.184 12.344 1 93.62 151 LEU B C 1
ATOM 3693 O O . LEU B 1 151 ? 12.945 -5.621 12.938 1 93.62 151 LEU B O 1
ATOM 3697 N N . SER B 1 152 ? 14 -4.035 11.664 1 85.31 152 SER B N 1
ATOM 3698 C CA . SER B 1 152 ? 12.742 -3.348 11.391 1 85.31 152 SER B CA 1
ATOM 3699 C C . SER B 1 152 ? 11.883 -4.137 10.414 1 85.31 152 SER B C 1
ATOM 3701 O O . SER B 1 152 ? 12.367 -5.062 9.758 1 85.31 152 SER B O 1
ATOM 3703 N N . GLY B 1 153 ? 10.633 -3.766 10.336 1 85.69 153 GLY B N 1
ATOM 3704 C CA . GLY B 1 153 ? 9.75 -4.418 9.383 1 85.69 153 GLY B CA 1
ATOM 3705 C C . GLY B 1 153 ? 10.25 -4.34 7.953 1 85.69 153 GLY B C 1
ATOM 3706 O O . GLY B 1 153 ? 10.242 -5.344 7.234 1 85.69 153 GLY B O 1
ATOM 3707 N N . GLY B 1 154 ? 10.719 -3.182 7.562 1 88 154 GLY B N 1
ATOM 3708 C CA . GLY B 1 154 ? 11.25 -2.992 6.219 1 88 154 GLY B CA 1
ATOM 3709 C C . GLY B 1 154 ? 12.523 -3.775 5.965 1 88 154 GLY B C 1
ATOM 3710 O O . GLY B 1 154 ? 12.727 -4.312 4.875 1 88 154 GLY B O 1
ATOM 3711 N N . GLN B 1 155 ? 13.352 -3.779 6.969 1 91.62 155 GLN B N 1
ATOM 3712 C CA . GLN B 1 155 ? 14.578 -4.566 6.848 1 91.62 155 GLN B CA 1
ATOM 3713 C C . GLN B 1 155 ? 14.266 -6.051 6.699 1 91.62 155 GLN B C 1
ATOM 3715 O O . GLN B 1 155 ? 14.836 -6.73 5.844 1 91.62 155 GLN B O 1
ATOM 3720 N N . ARG B 1 156 ? 13.391 -6.461 7.539 1 94.38 156 ARG B N 1
ATOM 3721 C CA . ARG B 1 156 ? 13.008 -7.871 7.516 1 94.38 156 ARG B CA 1
ATOM 3722 C C . ARG B 1 156 ? 12.445 -8.258 6.156 1 94.38 156 ARG B C 1
ATOM 3724 O O . ARG B 1 156 ? 12.781 -9.32 5.617 1 94.38 156 ARG B O 1
ATOM 3731 N N . GLN B 1 157 ? 11.602 -7.426 5.664 1 94.06 157 GLN B N 1
ATOM 3732 C CA . GLN B 1 157 ? 11.023 -7.676 4.348 1 94.06 157 GLN B CA 1
ATOM 3733 C C . GLN B 1 157 ? 12.109 -7.793 3.283 1 94.06 157 GLN B C 1
ATOM 3735 O O . GLN B 1 157 ? 12.062 -8.688 2.436 1 94.06 157 GLN B O 1
ATOM 3740 N N . ARG B 1 158 ? 13.039 -6.934 3.316 1 94.81 158 ARG B N 1
ATOM 3741 C CA . ARG B 1 158 ? 14.109 -6.93 2.326 1 94.81 158 ARG B CA 1
ATOM 3742 C C . ARG B 1 158 ? 15 -8.156 2.482 1 94.81 158 ARG B C 1
ATOM 3744 O O . ARG B 1 158 ? 15.492 -8.703 1.491 1 94.81 158 ARG B O 1
ATOM 3751 N N . VAL B 1 159 ? 15.172 -8.602 3.713 1 96.69 159 VAL B N 1
ATOM 3752 C CA . VAL B 1 159 ? 15.922 -9.828 3.953 1 96.69 159 VAL B CA 1
ATOM 3753 C C . VAL B 1 159 ? 15.172 -11.016 3.352 1 96.69 159 VAL B C 1
ATOM 3755 O O . VAL B 1 159 ? 15.773 -11.883 2.723 1 96.69 159 VAL B O 1
ATOM 3758 N N . VAL B 1 160 ? 13.922 -11.039 3.539 1 96.56 160 VAL B N 1
ATOM 3759 C CA . VAL B 1 160 ? 13.094 -12.125 3.012 1 96.56 160 VAL B CA 1
ATOM 3760 C C . VAL B 1 160 ? 13.164 -12.133 1.486 1 96.56 160 VAL B C 1
ATOM 3762 O O . VAL B 1 160 ? 13.25 -13.195 0.867 1 96.56 160 VAL B O 1
ATOM 3765 N N . ILE B 1 161 ? 13.109 -10.969 0.929 1 96.94 161 ILE B N 1
ATOM 3766 C CA . ILE B 1 161 ? 13.234 -10.852 -0.519 1 96.94 161 ILE B CA 1
ATOM 3767 C C . ILE B 1 161 ? 14.594 -11.391 -0.964 1 96.94 161 ILE B C 1
ATOM 3769 O O . ILE B 1 161 ? 14.68 -12.148 -1.933 1 96.94 161 ILE B O 1
ATOM 3773 N N . ALA B 1 162 ? 15.641 -11.031 -0.224 1 96.81 162 ALA B N 1
ATOM 3774 C CA . ALA B 1 162 ? 16.969 -11.547 -0.521 1 96.81 162 ALA B CA 1
ATOM 3775 C C . ALA B 1 162 ? 17 -13.07 -0.473 1 96.81 162 ALA B C 1
ATOM 3777 O O . ALA B 1 162 ? 17.547 -13.719 -1.364 1 96.81 162 ALA B O 1
ATOM 3778 N N . SER B 1 163 ? 16.422 -13.609 0.511 1 96.69 163 SER B N 1
ATOM 3779 C CA . SER B 1 163 ? 16.422 -15.055 0.696 1 96.69 163 SER B CA 1
ATOM 3780 C C . SER B 1 163 ? 15.742 -15.758 -0.468 1 96.69 163 SER B C 1
ATOM 3782 O O . SER B 1 163 ? 16.156 -16.844 -0.876 1 96.69 163 SER B O 1
ATOM 3784 N N . ALA B 1 164 ? 14.711 -15.156 -0.981 1 96.44 164 ALA B N 1
ATOM 3785 C CA . ALA B 1 164 ? 13.945 -15.766 -2.064 1 96.44 164 ALA B CA 1
ATOM 3786 C C . ALA B 1 164 ? 14.742 -15.773 -3.365 1 96.44 164 ALA B C 1
ATOM 3788 O O . ALA B 1 164 ? 14.469 -16.578 -4.262 1 96.44 164 ALA B O 1
ATOM 3789 N N . LEU B 1 165 ? 15.781 -14.953 -3.459 1 97.19 165 LEU B N 1
ATOM 3790 C CA . LEU B 1 165 ? 16.469 -14.781 -4.73 1 97.19 165 LEU B CA 1
ATOM 3791 C C . LEU B 1 165 ? 17.875 -15.383 -4.668 1 97.19 165 LEU B C 1
ATOM 3793 O O . LEU B 1 165 ? 18.625 -15.32 -5.645 1 97.19 165 LEU B O 1
ATOM 3797 N N . LEU B 1 166 ? 18.234 -15.984 -3.602 1 96 166 LEU B N 1
ATOM 3798 C CA . LEU B 1 166 ? 19.594 -16.453 -3.32 1 96 166 LEU B CA 1
ATOM 3799 C C . LEU B 1 166 ? 20.062 -17.438 -4.383 1 96 166 LEU B C 1
ATOM 3801 O O . LEU B 1 166 ? 21.219 -17.422 -4.777 1 96 166 LEU B O 1
ATOM 3805 N N . LEU B 1 167 ? 19.125 -18.266 -4.797 1 95.62 167 LEU B N 1
ATOM 3806 C CA . LEU B 1 167 ? 19.516 -19.391 -5.641 1 95.62 167 LEU B CA 1
ATOM 3807 C C . LEU B 1 167 ? 19.062 -19.188 -7.078 1 95.62 167 LEU B C 1
ATOM 3809 O O . LEU B 1 167 ? 19.062 -20.125 -7.879 1 95.62 167 LEU B O 1
ATOM 3813 N N . ASN B 1 168 ? 18.625 -17.969 -7.352 1 95.06 168 ASN B N 1
ATOM 3814 C CA . ASN B 1 168 ? 18.188 -17.609 -8.695 1 95.06 168 ASN B CA 1
ATOM 3815 C C . ASN B 1 168 ? 17.141 -18.594 -9.219 1 95.06 168 ASN B C 1
ATOM 3817 O O . ASN B 1 168 ? 17.328 -19.203 -10.266 1 95.06 168 ASN B O 1
ATOM 3821 N N . PRO B 1 169 ? 16.031 -18.656 -8.578 1 97 169 PRO B N 1
ATOM 3822 C CA . PRO B 1 169 ? 14.992 -19.625 -8.945 1 97 169 PRO B CA 1
ATOM 3823 C C . PRO B 1 169 ? 14.398 -19.344 -10.32 1 97 169 PRO B C 1
ATOM 3825 O O . PRO B 1 169 ? 14.445 -18.219 -10.805 1 97 169 PRO B O 1
ATOM 3828 N N . GLU B 1 170 ? 13.805 -20.406 -10.891 1 96.88 170 GLU B N 1
ATOM 3829 C CA . GLU B 1 170 ? 13.164 -20.312 -12.203 1 96.88 170 GLU B CA 1
ATOM 3830 C C . GLU B 1 170 ? 11.828 -19.578 -12.117 1 96.88 170 GLU B C 1
ATOM 3832 O O . GLU B 1 170 ? 11.414 -18.938 -13.078 1 96.88 170 GLU B O 1
ATOM 3837 N N . VAL B 1 171 ? 11.18 -19.75 -11.023 1 98.25 171 VAL B N 1
ATOM 3838 C CA . VAL B 1 171 ? 9.891 -19.094 -10.766 1 98.25 171 VAL B CA 1
ATOM 3839 C C . VAL B 1 171 ? 9.938 -18.375 -9.422 1 98.25 171 VAL B C 1
ATOM 3841 O O . VAL B 1 171 ? 10.305 -18.953 -8.406 1 98.25 171 VAL B O 1
ATOM 3844 N N . VAL B 1 172 ? 9.609 -17.141 -9.422 1 98.31 172 VAL B N 1
ATOM 3845 C CA . VAL B 1 172 ? 9.492 -16.375 -8.188 1 98.31 172 VAL B CA 1
ATOM 3846 C C . VAL B 1 172 ? 8.047 -15.93 -7.992 1 98.31 172 VAL B C 1
ATOM 3848 O O . VAL B 1 172 ? 7.445 -15.328 -8.883 1 98.31 172 VAL B O 1
ATOM 3851 N N . ILE B 1 173 ? 7.461 -16.297 -6.852 1 98.44 173 ILE B N 1
ATOM 3852 C CA . ILE B 1 173 ? 6.133 -15.828 -6.469 1 98.44 173 ILE B CA 1
ATOM 3853 C C . ILE B 1 173 ? 6.254 -14.742 -5.406 1 98.44 173 ILE B C 1
ATOM 3855 O O . ILE B 1 173 ? 6.773 -14.984 -4.312 1 98.44 173 ILE B O 1
ATOM 3859 N N . ALA B 1 174 ? 5.844 -13.609 -5.754 1 97.75 174 ALA B N 1
ATOM 3860 C CA . ALA B 1 174 ? 5.867 -12.477 -4.828 1 97.75 174 ALA B CA 1
ATOM 3861 C C . ALA B 1 174 ? 4.457 -12.117 -4.371 1 97.75 174 ALA B C 1
ATOM 3863 O O . ALA B 1 174 ? 3.67 -11.562 -5.148 1 97.75 174 ALA B O 1
ATOM 3864 N N . ASP B 1 175 ? 4.172 -12.43 -3.182 1 96.31 175 ASP B N 1
ATOM 3865 C CA . ASP B 1 175 ? 2.854 -12.164 -2.619 1 96.31 175 ASP B CA 1
ATOM 3866 C C . ASP B 1 175 ? 2.875 -10.914 -1.738 1 96.31 175 ASP B C 1
ATOM 3868 O O . ASP B 1 175 ? 3.125 -11 -0.534 1 96.31 175 ASP B O 1
ATOM 3872 N N . GLU B 1 176 ? 2.564 -9.781 -2.354 1 93.06 176 GLU B N 1
ATOM 3873 C CA . GLU B 1 176 ? 2.584 -8.469 -1.703 1 93.06 176 GLU B CA 1
ATOM 3874 C C . GLU B 1 176 ? 3.945 -8.188 -1.077 1 93.06 176 GLU B C 1
ATOM 3876 O O . GLU B 1 176 ? 4.035 -7.859 0.109 1 93.06 176 GLU B O 1
ATOM 3881 N N . PRO B 1 177 ? 4.973 -8.141 -1.887 1 94.19 177 PRO B N 1
ATOM 3882 C CA . PRO B 1 177 ? 6.34 -8.117 -1.355 1 94.19 177 PRO B CA 1
ATOM 3883 C C . PRO B 1 177 ? 6.742 -6.734 -0.844 1 94.19 177 PRO B C 1
ATOM 3885 O O . PRO B 1 177 ? 7.738 -6.605 -0.123 1 94.19 177 PRO B O 1
ATOM 3888 N N . THR B 1 178 ? 5.953 -5.68 -1.196 1 89.06 178 THR B N 1
ATOM 3889 C CA . THR B 1 178 ? 6.453 -4.344 -0.893 1 89.06 178 THR B CA 1
ATOM 3890 C C . THR B 1 178 ? 5.52 -3.627 0.078 1 89.06 178 THR B C 1
ATOM 3892 O O . THR B 1 178 ? 5.613 -2.41 0.255 1 89.06 178 THR B O 1
ATOM 3895 N N . THR B 1 179 ? 4.574 -4.27 0.706 1 79.31 179 THR B N 1
ATOM 3896 C CA . THR B 1 179 ? 3.562 -3.678 1.574 1 79.31 179 THR B CA 1
ATOM 3897 C C . THR B 1 179 ? 4.215 -2.945 2.742 1 79.31 179 THR B C 1
ATOM 3899 O O . THR B 1 179 ? 3.738 -1.89 3.164 1 79.31 179 THR B O 1
ATOM 3902 N N . ALA B 1 180 ? 5.305 -3.334 3.268 1 77.25 180 ALA B N 1
ATOM 3903 C CA . ALA B 1 180 ? 5.938 -2.738 4.441 1 77.25 180 ALA B CA 1
ATOM 3904 C C . ALA B 1 180 ? 7.027 -1.749 4.035 1 77.25 180 ALA B C 1
ATOM 3906 O O . ALA B 1 180 ? 7.789 -1.273 4.879 1 77.25 180 ALA B O 1
ATOM 3907 N N . LEU B 1 181 ? 7.043 -1.43 2.758 1 86.75 181 LEU B N 1
ATOM 3908 C CA . LEU B 1 181 ? 8.148 -0.621 2.258 1 86.75 181 LEU B CA 1
ATOM 3909 C C . LEU B 1 181 ? 7.652 0.739 1.776 1 86.75 181 LEU B C 1
ATOM 3911 O O . LEU B 1 181 ? 6.516 0.863 1.316 1 86.75 181 LEU B O 1
ATOM 3915 N N . ASP B 1 182 ? 8.516 1.751 1.892 1 86.19 182 ASP B N 1
ATOM 3916 C CA . ASP B 1 182 ? 8.219 3.051 1.299 1 86.19 182 ASP B CA 1
ATOM 3917 C C . ASP B 1 182 ? 8.484 3.041 -0.205 1 86.19 182 ASP B C 1
ATOM 3919 O O . ASP B 1 182 ? 8.914 2.027 -0.76 1 86.19 182 ASP B O 1
ATOM 3923 N N . VAL B 1 183 ? 8.234 4.145 -0.829 1 84.5 183 VAL B N 1
ATOM 3924 C CA . VAL B 1 183 ? 8.227 4.238 -2.285 1 84.5 183 VAL B CA 1
ATOM 3925 C C . VAL B 1 183 ? 9.633 3.982 -2.824 1 84.5 183 VAL B C 1
ATOM 3927 O O . VAL B 1 183 ? 9.797 3.348 -3.869 1 84.5 183 VAL B O 1
ATOM 3930 N N . ILE B 1 184 ? 10.633 4.453 -2.143 1 86.81 184 ILE B N 1
ATOM 3931 C CA . ILE B 1 184 ? 12 4.328 -2.629 1 86.81 184 ILE B CA 1
ATOM 3932 C C . ILE B 1 184 ? 12.445 2.867 -2.549 1 86.81 184 ILE B C 1
ATOM 3934 O O . ILE B 1 184 ? 12.969 2.318 -3.52 1 86.81 184 ILE B O 1
ATOM 3938 N N . ASN B 1 185 ? 12.227 2.266 -1.448 1 88.94 185 ASN B N 1
ATOM 3939 C CA . ASN B 1 185 ? 12.617 0.868 -1.29 1 88.94 185 ASN B CA 1
ATOM 3940 C C . ASN B 1 185 ? 11.758 -0.053 -2.158 1 88.94 185 ASN B C 1
ATOM 3942 O O . ASN B 1 185 ? 12.242 -1.077 -2.645 1 88.94 185 ASN B O 1
ATOM 3946 N N . GLN B 1 186 ? 10.523 0.333 -2.295 1 90.25 186 GLN B N 1
ATOM 3947 C CA . GLN B 1 186 ? 9.703 -0.423 -3.232 1 90.25 186 GLN B CA 1
ATOM 3948 C C . GLN B 1 186 ? 10.312 -0.414 -4.633 1 90.25 186 GLN B C 1
ATOM 3950 O O . GLN B 1 186 ? 10.406 -1.458 -5.281 1 90.25 186 GLN B O 1
ATOM 3955 N N . ALA B 1 187 ? 10.703 0.746 -5.09 1 88.75 187 ALA B N 1
ATOM 3956 C CA . ALA B 1 187 ? 11.312 0.87 -6.41 1 88.75 187 ALA B CA 1
ATOM 3957 C C . ALA B 1 187 ? 12.586 0.029 -6.504 1 88.75 187 ALA B C 1
ATOM 3959 O O . ALA B 1 187 ? 12.852 -0.587 -7.539 1 88.75 187 ALA B O 1
ATOM 3960 N N . ARG B 1 188 ? 13.305 0.017 -5.465 1 90.44 188 ARG B N 1
ATOM 3961 C CA . ARG B 1 188 ? 14.523 -0.783 -5.422 1 90.44 188 ARG B CA 1
ATOM 3962 C C . ARG B 1 188 ? 14.211 -2.266 -5.605 1 90.44 188 ARG B C 1
ATOM 3964 O O . ARG B 1 188 ? 14.898 -2.961 -6.359 1 90.44 188 ARG B O 1
ATOM 3971 N N . VAL B 1 189 ? 13.273 -2.668 -4.887 1 92.69 189 VAL B N 1
ATOM 3972 C CA . VAL B 1 189 ? 12.875 -4.07 -4.957 1 92.69 189 VAL B CA 1
ATOM 3973 C C . VAL B 1 189 ? 12.391 -4.395 -6.367 1 92.69 189 VAL B C 1
ATOM 3975 O O . VAL B 1 189 ? 12.75 -5.43 -6.934 1 92.69 189 VAL B O 1
ATOM 3978 N N . LEU B 1 190 ? 11.562 -3.547 -6.891 1 93 190 LEU B N 1
ATOM 3979 C CA . LEU B 1 190 ? 11.055 -3.766 -8.234 1 93 190 LEU B CA 1
ATOM 3980 C C . LEU B 1 190 ? 12.188 -3.818 -9.25 1 93 190 LEU B C 1
ATOM 3982 O O . LEU B 1 190 ? 12.18 -4.648 -10.164 1 93 190 LEU B O 1
ATOM 3986 N N . ASN B 1 191 ? 13.148 -2.977 -9.07 1 91.81 191 ASN B N 1
ATOM 3987 C CA . ASN B 1 191 ? 14.312 -2.986 -9.953 1 91.81 191 ASN B CA 1
ATOM 3988 C C . ASN B 1 191 ? 15.125 -4.273 -9.805 1 91.81 191 ASN B C 1
ATOM 3990 O O . ASN B 1 191 ? 15.633 -4.809 -10.789 1 91.81 191 ASN B O 1
ATOM 3994 N N . LEU B 1 192 ? 15.211 -4.648 -8.617 1 94.19 192 LEU B N 1
ATOM 3995 C CA . LEU B 1 192 ? 15.922 -5.895 -8.367 1 94.19 192 LEU B CA 1
ATOM 3996 C C . LEU B 1 192 ? 15.227 -7.066 -9.055 1 94.19 192 LEU B C 1
ATOM 3998 O O . LEU B 1 192 ? 15.883 -7.887 -9.695 1 94.19 192 LEU B O 1
ATOM 4002 N N . LEU B 1 193 ? 13.953 -7.172 -8.914 1 95.5 193 LEU B N 1
ATOM 4003 C CA . LEU B 1 193 ? 13.188 -8.234 -9.562 1 95.5 193 LEU B CA 1
ATOM 4004 C C . LEU B 1 193 ? 13.312 -8.148 -11.078 1 95.5 193 LEU B C 1
ATOM 4006 O O . LEU B 1 193 ? 13.414 -9.18 -11.75 1 95.5 193 LEU B O 1
ATOM 4010 N N . ARG B 1 194 ? 13.328 -6.992 -11.586 1 93.75 194 ARG B N 1
ATOM 4011 C CA . ARG B 1 194 ? 13.523 -6.805 -13.016 1 93.75 194 ARG B CA 1
ATOM 4012 C C . ARG B 1 194 ? 14.883 -7.336 -13.461 1 93.75 194 ARG B C 1
ATOM 4014 O O . ARG B 1 194 ? 14.969 -8.086 -14.438 1 93.75 194 ARG B O 1
ATOM 4021 N N . ASN B 1 195 ? 15.852 -6.961 -12.766 1 93.12 195 ASN B N 1
ATOM 4022 C CA . ASN B 1 195 ? 17.219 -7.297 -13.141 1 93.12 195 ASN B CA 1
ATOM 4023 C C . ASN B 1 195 ? 17.516 -8.781 -12.93 1 93.12 195 ASN B C 1
ATOM 4025 O O . ASN B 1 195 ? 18.156 -9.414 -13.758 1 93.12 195 ASN B O 1
ATOM 4029 N N . LYS B 1 196 ? 16.984 -9.305 -11.867 1 94.69 196 LYS B N 1
ATOM 4030 C CA . LYS B 1 196 ? 17.391 -10.656 -11.484 1 94.69 196 LYS B CA 1
ATOM 4031 C C . LYS B 1 196 ? 16.422 -11.695 -12.023 1 94.69 196 LYS B C 1
ATOM 4033 O O . LYS B 1 196 ? 16.797 -12.852 -12.258 1 94.69 196 LYS B O 1
ATOM 4038 N N . VAL B 1 197 ? 15.258 -11.32 -12.242 1 96.12 197 VAL B N 1
ATOM 4039 C CA . VAL B 1 197 ? 14.25 -12.305 -12.625 1 96.12 197 VAL B CA 1
ATOM 4040 C C . VAL B 1 197 ? 13.812 -12.07 -14.062 1 96.12 197 VAL B C 1
ATOM 4042 O O . VAL B 1 197 ? 13.992 -12.938 -14.922 1 96.12 197 VAL B O 1
ATOM 4045 N N . ILE B 1 198 ? 13.391 -10.93 -14.328 1 94.44 198 ILE B N 1
ATOM 4046 C CA . ILE B 1 198 ? 12.781 -10.633 -15.625 1 94.44 198 ILE B CA 1
ATOM 4047 C C . ILE B 1 198 ? 13.859 -10.625 -16.703 1 94.44 198 ILE B C 1
ATOM 4049 O O . ILE B 1 198 ? 13.688 -11.25 -17.766 1 94.44 198 ILE B O 1
ATOM 4053 N N . SER B 1 199 ? 14.945 -9.953 -16.438 1 94.12 199 SER B N 1
ATOM 4054 C CA . SER B 1 199 ? 16.016 -9.867 -17.422 1 94.12 199 SER B CA 1
ATOM 4055 C C . SER B 1 199 ? 16.641 -11.227 -17.688 1 94.12 199 SER B C 1
ATOM 4057 O O . SER B 1 199 ? 17.234 -11.453 -18.75 1 94.12 199 SER B O 1
ATOM 4059 N N . ALA B 1 200 ? 16.5 -12.109 -16.75 1 95.81 200 ALA B N 1
ATOM 4060 C CA . ALA B 1 200 ? 17.031 -13.461 -16.906 1 95.81 200 ALA B CA 1
ATOM 4061 C C . ALA B 1 200 ? 15.984 -14.383 -17.531 1 95.81 200 ALA B C 1
ATOM 4063 O O . ALA B 1 200 ? 16.172 -15.602 -17.578 1 95.81 200 ALA B O 1
ATOM 4064 N N . SER B 1 201 ? 14.867 -13.867 -17.938 1 96.19 201 SER B N 1
ATOM 4065 C CA . SER B 1 201 ? 13.781 -14.578 -18.594 1 96.19 201 SER B CA 1
ATOM 4066 C C . SER B 1 201 ? 13.188 -15.656 -17.703 1 96.19 201 SER B C 1
ATOM 4068 O O . SER B 1 201 ? 12.898 -16.766 -18.156 1 96.19 201 SER B O 1
ATOM 4070 N N . ARG B 1 202 ? 13.141 -15.406 -16.5 1 97.19 202 ARG B N 1
ATOM 4071 C CA . ARG B 1 202 ? 12.484 -16.281 -15.539 1 97.19 202 ARG B CA 1
ATOM 4072 C C . ARG B 1 202 ? 11.031 -15.875 -15.336 1 97.19 202 ARG B C 1
ATOM 4074 O O . ARG B 1 202 ? 10.602 -14.812 -15.797 1 97.19 202 ARG B O 1
ATOM 4081 N N . ILE B 1 203 ? 10.312 -16.75 -14.625 1 98.31 203 ILE B N 1
ATOM 4082 C CA . ILE B 1 203 ? 8.898 -16.5 -14.414 1 98.31 203 ILE B CA 1
ATOM 4083 C C . ILE B 1 203 ? 8.703 -15.727 -13.109 1 98.31 203 ILE B C 1
ATOM 4085 O O . ILE B 1 203 ? 9.32 -16.047 -12.094 1 98.31 203 ILE B O 1
ATOM 4089 N N . LEU B 1 204 ? 7.926 -14.703 -13.164 1 98.31 204 LEU B N 1
ATOM 4090 C CA . LEU B 1 204 ? 7.555 -13.945 -11.977 1 98.31 204 LEU B CA 1
ATOM 4091 C C . LEU B 1 204 ? 6.039 -13.875 -11.82 1 98.31 204 LEU B C 1
ATOM 4093 O O . LEU B 1 204 ? 5.332 -13.508 -12.766 1 98.31 204 LEU B O 1
ATOM 4097 N N . ILE B 1 205 ? 5.551 -14.32 -10.688 1 98.69 205 ILE B N 1
ATOM 4098 C CA . ILE B 1 205 ? 4.164 -14.094 -10.289 1 98.69 205 ILE B CA 1
ATOM 4099 C C . ILE B 1 205 ? 4.102 -13.016 -9.219 1 98.69 205 ILE B C 1
ATOM 4101 O O . ILE B 1 205 ? 4.637 -13.188 -8.117 1 98.69 205 ILE B O 1
ATOM 4105 N N . TYR B 1 206 ? 3.49 -11.953 -9.555 1 97.75 206 TYR B N 1
ATOM 4106 C CA . TYR B 1 206 ? 3.438 -10.797 -8.664 1 97.75 206 TYR B CA 1
ATOM 4107 C C . TYR B 1 206 ? 2.008 -10.516 -8.227 1 97.75 206 TYR B C 1
ATOM 4109 O O . TYR B 1 206 ? 1.205 -9.992 -9 1 97.75 206 TYR B O 1
ATOM 4117 N N . ILE B 1 207 ? 1.751 -10.828 -6.988 1 97.06 207 ILE B N 1
ATOM 4118 C CA . ILE B 1 207 ? 0.439 -10.609 -6.387 1 97.06 207 ILE B CA 1
ATOM 4119 C C . ILE B 1 207 ? 0.448 -9.305 -5.59 1 97.06 207 ILE B C 1
ATOM 4121 O O . ILE B 1 207 ? 1.301 -9.109 -4.719 1 97.06 207 ILE B O 1
ATOM 4125 N N . THR B 1 208 ? -0.471 -8.438 -5.918 1 91.69 208 THR B N 1
ATOM 4126 C CA . THR B 1 208 ? -0.526 -7.172 -5.195 1 91.69 208 THR B CA 1
ATOM 4127 C C . THR B 1 208 ? -1.895 -6.516 -5.359 1 91.69 208 THR B C 1
ATOM 4129 O O . THR B 1 208 ? -2.668 -6.891 -6.242 1 91.69 208 THR B O 1
ATOM 4132 N N . HIS B 1 209 ? -2.131 -5.598 -4.488 1 85.69 209 HIS B N 1
ATOM 4133 C CA . HIS B 1 209 ? -3.297 -4.738 -4.656 1 85.69 209 HIS B CA 1
ATOM 4134 C C . HIS B 1 209 ? -2.928 -3.443 -5.371 1 85.69 209 HIS B C 1
ATOM 4136 O O . HIS B 1 209 ? -3.809 -2.67 -5.754 1 85.69 209 HIS B O 1
ATOM 4142 N N . ASP B 1 210 ? -1.688 -3.223 -5.582 1 84.75 210 ASP B N 1
ATOM 4143 C CA . ASP B 1 210 ? -1.215 -2.016 -6.254 1 84.75 210 ASP B CA 1
ATOM 4144 C C . ASP B 1 210 ? -1.206 -2.197 -7.77 1 84.75 210 ASP B C 1
ATOM 4146 O O . ASP B 1 210 ? -0.227 -2.688 -8.336 1 84.75 210 ASP B O 1
ATOM 4150 N N . ILE B 1 211 ? -2.188 -1.593 -8.312 1 86.5 211 ILE B N 1
ATOM 4151 C CA . ILE B 1 211 ? -2.402 -1.81 -9.742 1 86.5 211 ILE B CA 1
ATOM 4152 C C . ILE B 1 211 ? -1.311 -1.101 -10.539 1 86.5 211 ILE B C 1
ATOM 4154 O O . ILE B 1 211 ? -0.879 -1.593 -11.586 1 86.5 211 ILE B O 1
ATOM 4158 N N . ALA B 1 212 ? -0.834 0.019 -10.047 1 81.75 212 ALA B N 1
ATOM 4159 C CA . ALA B 1 212 ? 0.198 0.768 -10.758 1 81.75 212 ALA B CA 1
ATOM 4160 C C . ALA B 1 212 ? 1.48 -0.049 -10.883 1 81.75 212 ALA B C 1
ATOM 4162 O O . ALA B 1 212 ? 2.152 -0.008 -11.922 1 81.75 212 ALA B O 1
ATOM 4163 N N . VAL B 1 213 ? 1.783 -0.765 -9.859 1 86.38 213 VAL B N 1
ATOM 4164 C CA . VAL B 1 213 ? 2.982 -1.596 -9.867 1 86.38 213 VAL B CA 1
ATOM 4165 C C . VAL B 1 213 ? 2.836 -2.703 -10.914 1 86.38 213 VAL B C 1
ATOM 4167 O O . VAL B 1 213 ? 3.775 -2.988 -11.656 1 86.38 213 VAL B O 1
ATOM 4170 N N . VAL B 1 214 ? 1.704 -3.297 -10.977 1 90.19 214 VAL B N 1
ATOM 4171 C CA . VAL B 1 214 ? 1.462 -4.375 -11.93 1 90.19 214 VAL B CA 1
ATOM 4172 C C . VAL B 1 214 ? 1.571 -3.838 -13.352 1 90.19 214 VAL B C 1
ATOM 4174 O O . VAL B 1 214 ? 2.146 -4.488 -14.227 1 90.19 214 VAL B O 1
ATOM 4177 N N . ALA B 1 215 ? 1.026 -2.699 -13.523 1 86.75 215 ALA B N 1
ATOM 4178 C CA . ALA B 1 215 ? 1.045 -2.076 -14.844 1 86.75 215 ALA B CA 1
ATOM 4179 C C . ALA B 1 215 ? 2.475 -1.863 -15.328 1 86.75 215 ALA B C 1
ATOM 4181 O O . ALA B 1 215 ? 2.758 -1.985 -16.531 1 86.75 215 ALA B O 1
ATOM 4182 N N . GLY B 1 216 ? 3.326 -1.604 -14.43 1 84.44 216 GLY B N 1
ATOM 4183 C CA . GLY B 1 216 ? 4.699 -1.288 -14.797 1 84.44 216 GLY B CA 1
ATOM 4184 C C . GLY B 1 216 ? 5.59 -2.512 -14.875 1 84.44 216 GLY B C 1
ATOM 4185 O O . GLY B 1 216 ? 6.672 -2.461 -15.469 1 84.44 216 GLY B O 1
ATOM 4186 N N . LEU B 1 217 ? 5.066 -3.615 -14.43 1 90.69 217 LEU B N 1
ATOM 4187 C CA . LEU B 1 217 ? 5.965 -4.754 -14.258 1 90.69 217 LEU B CA 1
ATOM 4188 C C . LEU B 1 217 ? 5.492 -5.945 -15.078 1 90.69 217 LEU B C 1
ATOM 4190 O O . LEU B 1 217 ? 6.305 -6.66 -15.672 1 90.69 217 LEU B O 1
ATOM 4194 N N . ALA B 1 218 ? 4.246 -6.148 -15.188 1 95 218 ALA B N 1
ATOM 4195 C CA . ALA B 1 218 ? 3.688 -7.41 -15.664 1 95 218 ALA B CA 1
ATOM 4196 C C . ALA B 1 218 ? 3.395 -7.352 -17.156 1 95 218 ALA B C 1
ATOM 4198 O O . ALA B 1 218 ? 2.916 -6.336 -17.672 1 95 218 ALA B O 1
ATOM 4199 N N . ASN B 1 219 ? 3.711 -8.375 -17.875 1 95.88 219 ASN B N 1
ATOM 4200 C CA . ASN B 1 219 ? 3.289 -8.477 -19.266 1 95.88 219 ASN B CA 1
ATOM 4201 C C . ASN B 1 219 ? 1.998 -9.281 -19.406 1 95.88 219 ASN B C 1
ATOM 4203 O O . ASN B 1 219 ? 1.35 -9.25 -20.453 1 95.88 219 ASN B O 1
ATOM 4207 N N . LYS B 1 220 ? 1.628 -10.039 -18.391 1 97.25 220 LYS B N 1
ATOM 4208 C CA . LYS B 1 220 ? 0.345 -10.727 -18.281 1 97.25 220 LYS B CA 1
ATOM 4209 C C . LYS B 1 220 ? -0.403 -10.289 -17.016 1 97.25 220 LYS B C 1
ATOM 4211 O O . LYS B 1 220 ? 0.216 -9.953 -16 1 97.25 220 LYS B O 1
ATOM 4216 N N . LEU B 1 221 ? -1.713 -10.289 -17.125 1 97.19 221 LEU B N 1
ATOM 4217 C CA . LEU B 1 221 ? -2.562 -9.875 -16 1 97.19 221 LEU B CA 1
ATOM 4218 C C . LEU B 1 221 ? -3.699 -10.867 -15.789 1 97.19 221 LEU B C 1
ATOM 4220 O O . LEU B 1 221 ? -4.285 -11.367 -16.75 1 97.19 221 LEU B O 1
ATOM 4224 N N . MET B 1 222 ? -3.939 -11.18 -14.562 1 98.56 222 MET B N 1
ATOM 4225 C CA . MET B 1 222 ? -5.039 -12.055 -14.172 1 98.56 222 MET B CA 1
ATOM 4226 C C . MET B 1 222 ? -5.887 -11.406 -13.078 1 98.56 222 MET B C 1
ATOM 4228 O O . MET B 1 222 ? -5.352 -10.93 -12.07 1 98.56 222 MET B O 1
ATOM 4232 N N . THR B 1 223 ? -7.164 -11.336 -13.289 1 98 223 THR B N 1
ATOM 4233 C CA . THR B 1 223 ? -8.078 -10.906 -12.234 1 98 223 THR B CA 1
ATOM 4234 C C . THR B 1 223 ? -8.773 -12.109 -11.609 1 98 223 THR B C 1
ATOM 4236 O O . THR B 1 223 ? -9.391 -12.914 -12.312 1 98 223 THR B O 1
ATOM 4239 N N . LEU B 1 224 ? -8.594 -12.227 -10.344 1 97.88 224 LEU B N 1
ATOM 4240 C CA . LEU B 1 224 ? -9.156 -13.328 -9.562 1 97.88 224 LEU B CA 1
ATOM 4241 C C . LEU B 1 224 ? -10.289 -12.828 -8.672 1 97.88 224 LEU B C 1
ATOM 4243 O O . LEU B 1 224 ? -10.164 -11.805 -8 1 97.88 224 LEU B O 1
ATOM 4247 N N . TYR B 1 225 ? -11.422 -13.531 -8.727 1 96.56 225 TYR B N 1
ATOM 4248 C CA . TYR B 1 225 ? -12.594 -13.188 -7.93 1 96.56 225 TYR B CA 1
ATOM 4249 C C . TYR B 1 225 ? -13.281 -14.438 -7.395 1 96.56 225 TYR B C 1
ATOM 4251 O O . TYR B 1 225 ? -13.648 -15.328 -8.164 1 96.56 225 TYR B O 1
ATOM 4259 N N . ALA B 1 226 ? -13.406 -14.492 -6.102 1 96.19 226 ALA B N 1
ATOM 4260 C CA . ALA B 1 226 ? -14.07 -15.609 -5.434 1 96.19 226 ALA B CA 1
ATOM 4261 C C . ALA B 1 226 ? -13.484 -16.938 -5.887 1 96.19 226 ALA B C 1
ATOM 4263 O O . ALA B 1 226 ? -14.227 -17.875 -6.223 1 96.19 226 ALA B O 1
ATOM 4264 N N . GLY B 1 227 ? -12.219 -16.969 -6.062 1 96.69 227 GLY B N 1
ATOM 4265 C CA . GLY B 1 227 ? -11.516 -18.203 -6.352 1 96.69 227 GLY B CA 1
ATOM 4266 C C . GLY B 1 227 ? -11.531 -18.562 -7.824 1 96.69 227 GLY B C 1
ATOM 4267 O O . GLY B 1 227 ? -11.125 -19.672 -8.203 1 96.69 227 GLY B O 1
ATOM 4268 N N . ARG B 1 228 ? -12.016 -17.703 -8.68 1 97.38 228 ARG B N 1
ATOM 4269 C CA . ARG B 1 228 ? -12.102 -17.984 -10.109 1 97.38 228 ARG B CA 1
ATOM 4270 C C . ARG B 1 228 ? -11.43 -16.875 -10.914 1 97.38 228 ARG B C 1
ATOM 4272 O O . ARG B 1 228 ? -11.445 -15.703 -10.516 1 97.38 228 ARG B O 1
ATOM 4279 N N . ILE B 1 229 ? -10.883 -17.266 -12.047 1 98.44 229 ILE B N 1
ATOM 4280 C CA . ILE B 1 229 ? -10.359 -16.281 -12.977 1 98.44 229 ILE B CA 1
ATOM 4281 C C . ILE B 1 229 ? -11.516 -15.57 -13.688 1 98.44 229 ILE B C 1
ATOM 4283 O O . ILE B 1 229 ? -12.43 -16.219 -14.188 1 98.44 229 ILE B O 1
ATOM 4287 N N . MET B 1 230 ? -11.5 -14.266 -13.727 1 98.38 230 MET B N 1
ATOM 4288 C CA . MET B 1 230 ? -12.484 -13.492 -14.469 1 98.38 230 MET B CA 1
ATOM 4289 C C . MET B 1 230 ? -11.953 -13.109 -15.852 1 98.38 230 MET B C 1
ATOM 4291 O O . MET B 1 230 ? -12.695 -13.156 -16.844 1 98.38 230 MET B O 1
ATOM 4295 N N . GLU B 1 231 ? -10.766 -12.766 -15.906 1 98.5 231 GLU B N 1
ATOM 4296 C CA . GLU B 1 231 ? -10.07 -12.344 -17.125 1 98.5 231 GLU B CA 1
ATOM 4297 C C . GLU B 1 231 ? -8.562 -12.555 -17 1 98.5 231 GLU B C 1
ATOM 4299 O O . GLU B 1 231 ? -7.996 -12.352 -15.922 1 98.5 231 GLU B O 1
ATOM 4304 N N . ILE B 1 232 ? -7.926 -13.047 -18.016 1 98.56 232 ILE B N 1
ATOM 4305 C CA . ILE B 1 232 ? -6.48 -13.234 -18.016 1 98.56 232 ILE B CA 1
ATOM 4306 C C . ILE B 1 232 ? -5.922 -13.008 -19.422 1 98.56 232 ILE B C 1
ATOM 4308 O O . ILE B 1 232 ? -6.543 -13.398 -20.406 1 98.56 232 ILE B O 1
ATOM 4312 N N . GLY B 1 233 ? -4.789 -12.328 -19.547 1 97.62 233 GLY B N 1
ATOM 4313 C CA . GLY B 1 233 ? -4.168 -12.086 -20.844 1 97.62 233 GLY B CA 1
ATOM 4314 C C . GLY B 1 233 ? -3.123 -10.984 -20.797 1 97.62 233 GLY B C 1
ATOM 4315 O O . GLY B 1 233 ? -2.447 -10.797 -19.781 1 97.62 233 GLY B O 1
ATOM 4316 N N . SER B 1 234 ? -2.969 -10.375 -21.922 1 95.62 234 SER B N 1
ATOM 4317 C CA . SER B 1 234 ? -1.978 -9.312 -22.047 1 95.62 234 SER B CA 1
ATOM 4318 C C . SER B 1 234 ? -2.283 -8.148 -21.109 1 95.62 234 SER B C 1
ATOM 4320 O O . SER B 1 234 ? -3.387 -7.598 -21.141 1 95.62 234 SER B O 1
ATOM 4322 N N . SER B 1 235 ? -1.279 -7.793 -20.344 1 94.38 235 SER B N 1
ATOM 4323 C CA . SER B 1 235 ? -1.442 -6.668 -19.422 1 94.38 235 SER B CA 1
ATOM 4324 C C . SER B 1 235 ? -1.775 -5.387 -20.172 1 94.38 235 SER B C 1
ATOM 4326 O O . SER B 1 235 ? -2.699 -4.66 -19.797 1 94.38 235 SER B O 1
ATOM 4328 N N . GLU B 1 236 ? -1.111 -5.137 -21.219 1 92.19 236 GLU B N 1
ATOM 4329 C CA . GLU B 1 236 ? -1.302 -3.926 -22.016 1 92.19 236 GLU B CA 1
ATOM 4330 C C . GLU B 1 236 ? -2.746 -3.803 -22.484 1 92.19 236 GLU B C 1
ATOM 4332 O O . GLU B 1 236 ? -3.379 -2.762 -22.312 1 92.19 236 GLU B O 1
ATOM 4337 N N . LYS B 1 237 ? -3.232 -4.84 -23.031 1 94.25 237 LYS B N 1
ATOM 4338 C CA . LYS B 1 237 ? -4.586 -4.816 -23.594 1 94.25 237 LYS B CA 1
ATOM 4339 C C . LYS B 1 237 ? -5.629 -4.707 -22.484 1 94.25 237 LYS B C 1
ATOM 4341 O O . LYS B 1 237 ? -6.621 -3.99 -22.625 1 94.25 237 LYS B O 1
ATOM 4346 N N . MET B 1 238 ? -5.375 -5.387 -21.438 1 94.75 238 MET B N 1
ATOM 4347 C CA . MET B 1 238 ? -6.34 -5.371 -20.328 1 94.75 238 MET B CA 1
ATOM 4348 C C . MET B 1 238 ? -6.387 -4 -19.672 1 94.75 238 MET B C 1
ATOM 4350 O O . MET B 1 238 ? -7.457 -3.541 -19.266 1 94.75 238 MET B O 1
ATOM 4354 N N . PHE B 1 239 ? -5.273 -3.326 -19.547 1 90.25 239 PHE B N 1
ATOM 4355 C CA . PHE B 1 239 ? -5.266 -1.996 -18.938 1 90.25 239 PHE B CA 1
ATOM 4356 C C . PHE B 1 239 ? -5.918 -0.98 -19.875 1 90.25 239 PHE B C 1
ATOM 4358 O O . PHE B 1 239 ? -6.566 -0.039 -19.406 1 90.25 239 PHE B O 1
ATOM 4365 N N . LYS B 1 240 ? -5.738 -1.171 -21.125 1 89.88 240 LYS B N 1
ATOM 4366 C CA . LYS B 1 240 ? -6.297 -0.241 -22.094 1 89.88 240 LYS B CA 1
ATOM 4367 C C . LYS B 1 240 ? -7.797 -0.465 -22.281 1 89.88 240 LYS B C 1
ATOM 4369 O O . LYS B 1 240 ? -8.57 0.493 -22.359 1 89.88 240 LYS B O 1
ATOM 4374 N N . ASN B 1 241 ? -8.125 -1.771 -22.391 1 93.25 241 ASN B N 1
ATOM 4375 C CA . ASN B 1 241 ? -9.516 -2.123 -22.656 1 93.25 241 ASN B CA 1
ATOM 4376 C C . ASN B 1 241 ? -9.914 -3.398 -21.922 1 93.25 241 ASN B C 1
ATOM 4378 O O . ASN B 1 241 ? -10.086 -4.449 -22.531 1 93.25 241 ASN B O 1
ATOM 4382 N N . PRO B 1 242 ? -10.172 -3.285 -20.609 1 95.06 242 PRO B N 1
ATOM 4383 C CA . PRO B 1 242 ? -10.664 -4.465 -19.906 1 95.06 242 PRO B CA 1
ATOM 4384 C C . PRO B 1 242 ? -12.031 -4.934 -20.406 1 95.06 242 PRO B C 1
ATOM 4386 O O . PRO B 1 242 ? -12.883 -4.105 -20.75 1 95.06 242 PRO B O 1
ATOM 4389 N N . LEU B 1 243 ? -12.25 -6.242 -20.438 1 97.12 243 LEU B N 1
ATOM 4390 C CA . LEU B 1 243 ? -13.469 -6.77 -21.031 1 97.12 243 LEU B CA 1
ATOM 4391 C C . LEU B 1 243 ? -14.445 -7.223 -19.953 1 97.12 243 LEU B C 1
ATOM 4393 O O . LEU B 1 243 ? -15.648 -6.945 -20.047 1 97.12 243 LEU B O 1
ATOM 4397 N N . HIS B 1 244 ? -13.984 -7.961 -18.969 1 97.69 244 HIS B N 1
ATOM 4398 C CA . HIS B 1 244 ? -14.883 -8.398 -17.906 1 97.69 244 HIS B CA 1
ATOM 4399 C C . HIS B 1 244 ? -15.312 -7.227 -17.031 1 97.69 244 HIS B C 1
ATOM 4401 O O . HIS B 1 244 ? -14.484 -6.402 -16.641 1 97.69 244 HIS B O 1
ATOM 4407 N N . PRO B 1 245 ? -16.547 -7.172 -16.609 1 96.69 245 PRO B N 1
ATOM 4408 C CA . PRO B 1 245 ? -17.031 -6.066 -15.781 1 96.69 245 PRO B CA 1
ATOM 4409 C C . PRO B 1 245 ? -16.266 -5.93 -14.469 1 96.69 245 PRO B C 1
ATOM 4411 O O . PRO B 1 245 ? -16 -4.812 -14.016 1 96.69 245 PRO B O 1
ATOM 4414 N N . TYR B 1 246 ? -15.914 -7.047 -13.914 1 96.25 246 TYR B N 1
ATOM 4415 C CA . TYR B 1 246 ? -15.133 -7 -12.688 1 96.25 246 TYR B CA 1
ATOM 4416 C C . TYR B 1 246 ? -13.781 -6.328 -12.93 1 96.25 246 TYR B C 1
ATOM 4418 O O . TYR B 1 246 ? -13.352 -5.488 -12.133 1 96.25 246 TYR B O 1
ATOM 4426 N N . THR B 1 247 ? -13.109 -6.734 -13.961 1 96.38 247 THR B N 1
ATOM 4427 C CA . THR B 1 247 ? -11.828 -6.148 -14.336 1 96.38 247 THR B CA 1
ATOM 4428 C C . THR B 1 247 ? -11.977 -4.648 -14.586 1 96.38 247 THR B C 1
ATOM 4430 O O . THR B 1 247 ? -11.156 -3.854 -14.125 1 96.38 247 THR B O 1
ATOM 4433 N N . GLN B 1 248 ? -13.008 -4.293 -15.266 1 93.94 248 GLN B N 1
ATOM 4434 C CA . GLN B 1 248 ? -13.297 -2.883 -15.516 1 93.94 248 GLN B CA 1
ATOM 4435 C C . GLN B 1 248 ? -13.438 -2.109 -14.203 1 93.94 248 GLN B C 1
ATOM 4437 O O . GLN B 1 248 ? -12.844 -1.04 -14.047 1 93.94 248 GLN B O 1
ATOM 4442 N N . GLY B 1 249 ? -14.242 -2.68 -13.383 1 90.94 249 GLY B N 1
ATOM 4443 C CA . GLY B 1 249 ? -14.453 -2.037 -12.094 1 90.94 249 GLY B CA 1
ATOM 4444 C C . GLY B 1 249 ? -13.18 -1.891 -11.281 1 90.94 249 GLY B C 1
ATOM 4445 O O . GLY B 1 249 ? -12.938 -0.844 -10.68 1 90.94 249 GLY B O 1
ATOM 4446 N N . LEU B 1 250 ? -12.336 -2.93 -11.258 1 90.88 250 LEU B N 1
ATOM 4447 C CA . LEU B 1 250 ? -11.078 -2.918 -10.516 1 90.88 250 LEU B CA 1
ATOM 4448 C C . LEU B 1 250 ? -10.148 -1.836 -11.039 1 90.88 250 LEU B C 1
ATOM 4450 O O . LEU B 1 250 ? -9.586 -1.061 -10.266 1 90.88 250 LEU B O 1
ATOM 4454 N N . LEU B 1 251 ? -9.992 -1.757 -12.336 1 89 251 LEU B N 1
ATOM 4455 C CA . LEU B 1 251 ? -9.031 -0.849 -12.953 1 89 251 LEU B CA 1
ATOM 4456 C C . LEU B 1 251 ? -9.523 0.593 -12.883 1 89 251 LEU B C 1
ATOM 4458 O O . LEU B 1 251 ? -8.719 1.526 -12.828 1 89 251 LEU B O 1
ATOM 4462 N N . SER B 1 252 ? -10.82 0.755 -12.812 1 85.88 252 SER B N 1
ATOM 4463 C CA . SER B 1 252 ? -11.391 2.094 -12.719 1 85.88 252 SER B CA 1
ATOM 4464 C C . SER B 1 252 ? -11.258 2.652 -11.305 1 85.88 252 SER B C 1
ATOM 4466 O O . SER B 1 252 ? -11.461 3.848 -11.086 1 85.88 252 SER B O 1
ATOM 4468 N N . SER B 1 253 ? -10.906 1.791 -10.43 1 81 253 SER B N 1
ATOM 4469 C CA . SER B 1 253 ? -10.766 2.203 -9.039 1 81 253 SER B CA 1
ATOM 4470 C C . SER B 1 253 ? -9.391 2.814 -8.773 1 81 253 SER B C 1
ATOM 4472 O O . SER B 1 253 ? -9.102 3.252 -7.66 1 81 253 SER B O 1
ATOM 4474 N N . VAL B 1 254 ? -8.523 2.92 -9.688 1 76.62 254 VAL B N 1
ATOM 4475 C CA . VAL B 1 254 ? -7.172 3.451 -9.539 1 76.62 254 VAL B CA 1
ATOM 4476 C C . VAL B 1 254 ? -7.094 4.844 -10.148 1 76.62 254 VAL B C 1
ATOM 4478 O O . VAL B 1 254 ? -7.523 5.055 -11.289 1 76.62 254 VAL B O 1
ATOM 4481 N N . PRO B 1 255 ? -6.605 5.734 -9.383 1 73.19 255 PRO B N 1
ATOM 4482 C CA . PRO B 1 255 ? -6.449 7.078 -9.945 1 73.19 255 PRO B CA 1
ATOM 4483 C C . PRO B 1 255 ? -5.402 7.137 -11.055 1 73.19 255 PRO B C 1
ATOM 4485 O O . PRO B 1 255 ? -4.395 6.422 -11 1 73.19 255 PRO B O 1
ATOM 4488 N N . ASP B 1 256 ? -5.652 7.836 -12.125 1 69.19 256 ASP B N 1
ATOM 4489 C CA . ASP B 1 256 ? -4.711 8.023 -13.227 1 69.19 256 ASP B CA 1
ATOM 4490 C C . ASP B 1 256 ? -3.738 9.164 -12.922 1 69.19 256 ASP B C 1
ATOM 4492 O O . ASP B 1 256 ? -4.156 10.273 -12.594 1 69.19 256 ASP B O 1
ATOM 4496 N N . ILE B 1 257 ? -2.436 8.883 -12.859 1 64.69 257 ILE B N 1
ATOM 4497 C CA . ILE B 1 257 ? -1.414 9.867 -12.508 1 64.69 257 ILE B CA 1
ATOM 4498 C C . ILE B 1 257 ? -1.148 10.781 -13.703 1 64.69 257 ILE B C 1
ATOM 4500 O O . ILE B 1 257 ? -0.682 11.914 -13.531 1 64.69 257 ILE B O 1
ATOM 4504 N N . SER B 1 258 ? -1.513 10.461 -14.945 1 62.34 258 SER B N 1
ATOM 4505 C CA . SER B 1 258 ? -1.019 11.109 -16.156 1 62.34 258 SER B CA 1
ATOM 4506 C C . SER B 1 258 ? -1.346 12.594 -16.156 1 62.34 258 SER B C 1
ATOM 4508 O O . SER B 1 258 ? -0.582 13.406 -16.688 1 62.34 258 SER B O 1
ATOM 4510 N N . ASN B 1 259 ? -2.49 12.859 -15.492 1 61.19 259 ASN B N 1
ATOM 4511 C CA . ASN B 1 259 ? -2.846 14.258 -15.711 1 61.19 259 ASN B CA 1
ATOM 4512 C C . ASN B 1 259 ? -2.785 15.062 -14.414 1 61.19 259 ASN B C 1
ATOM 4514 O O . ASN B 1 259 ? -2.994 16.281 -14.414 1 61.19 259 ASN B O 1
ATOM 4518 N N . GLY B 1 260 ? -2.252 14.453 -13.383 1 60.03 260 GLY B N 1
ATOM 4519 C CA . GLY B 1 260 ? -2.117 15.164 -12.117 1 60.03 260 GLY B CA 1
ATOM 4520 C C . GLY B 1 260 ? -3.408 15.82 -11.664 1 60.03 260 GLY B C 1
ATOM 4521 O O . GLY B 1 260 ? -3.387 16.75 -10.852 1 60.03 260 GLY B O 1
ATOM 4522 N N . LYS B 1 261 ? -4.488 15.648 -12.336 1 63.16 261 LYS B N 1
ATOM 4523 C CA . LYS B 1 261 ? -5.789 16.188 -11.938 1 63.16 261 LYS B CA 1
ATOM 4524 C C . LYS B 1 261 ? -6.57 15.164 -11.109 1 63.16 261 LYS B C 1
ATOM 4526 O O . LYS B 1 261 ? -6.504 13.961 -11.367 1 63.16 261 LYS B O 1
ATOM 4531 N N . PRO B 1 262 ? -7.109 15.703 -10.156 1 64.69 262 PRO B N 1
ATOM 4532 C CA . PRO B 1 262 ? -7.961 14.789 -9.383 1 64.69 262 PRO B CA 1
ATOM 4533 C C . PRO B 1 262 ? -9.047 14.141 -10.242 1 64.69 262 PRO B C 1
ATOM 4535 O O . PRO B 1 262 ? -9.672 14.805 -11.07 1 64.69 262 PRO B O 1
ATOM 4538 N N . VAL B 1 263 ? -9.047 12.812 -10.398 1 66.31 263 VAL B N 1
ATOM 4539 C CA . VAL B 1 263 ? -10.016 12.078 -11.203 1 66.31 263 VAL B CA 1
ATOM 4540 C C . VAL B 1 263 ? -11.047 11.414 -10.297 1 66.31 263 VAL B C 1
ATOM 4542 O O . VAL B 1 263 ? -10.766 11.133 -9.133 1 66.31 263 VAL B O 1
ATOM 4545 N N . HIS B 1 264 ? -12.203 11.375 -10.859 1 71.06 264 HIS B N 1
ATOM 4546 C CA . HIS B 1 264 ? -13.258 10.641 -10.172 1 71.06 264 HIS B CA 1
ATOM 4547 C C . HIS B 1 264 ? -12.953 9.148 -10.133 1 71.06 264 HIS B C 1
ATOM 4549 O O . HIS B 1 264 ? -12.617 8.547 -11.156 1 71.06 264 HIS B O 1
ATOM 4555 N N . ILE B 1 265 ? -12.812 8.688 -8.875 1 75 265 ILE B N 1
ATOM 4556 C CA . ILE B 1 265 ? -12.578 7.266 -8.664 1 75 265 ILE B CA 1
ATOM 4557 C C . ILE B 1 265 ? -13.914 6.539 -8.516 1 75 265 ILE B C 1
ATOM 4559 O O . ILE B 1 265 ? -14.797 6.988 -7.781 1 75 265 ILE B O 1
ATOM 4563 N N . SER B 1 266 ? -14.18 5.578 -9.422 1 76.38 266 SER B N 1
ATOM 4564 C CA . SER B 1 266 ? -15.328 4.695 -9.242 1 76.38 266 SER B CA 1
ATOM 4565 C C . SER B 1 266 ? -14.938 3.416 -8.516 1 76.38 266 SER B C 1
ATOM 4567 O O . SER B 1 266 ? -13.75 3.08 -8.43 1 76.38 266 SER B O 1
ATOM 4569 N N . TYR B 1 267 ? -15.906 2.883 -7.812 1 74.81 267 TYR B N 1
ATOM 4570 C CA . TYR B 1 267 ? -15.633 1.618 -7.141 1 74.81 267 TYR B CA 1
ATOM 4571 C C . TYR B 1 267 ? -16.781 0.637 -7.328 1 74.81 267 TYR B C 1
ATOM 4573 O O . TYR B 1 267 ? -17.891 1.035 -7.695 1 74.81 267 TYR B O 1
ATOM 4581 N N . ILE B 1 268 ? -16.438 -0.602 -7.234 1 82.56 268 ILE B N 1
ATOM 4582 C CA . ILE B 1 268 ? -17.438 -1.666 -7.32 1 82.56 268 ILE B CA 1
ATOM 4583 C C . ILE B 1 268 ? -18.281 -1.687 -6.051 1 82.56 268 ILE B C 1
ATOM 4585 O O . ILE B 1 268 ? -17.75 -1.767 -4.941 1 82.56 268 ILE B O 1
ATOM 4589 N N . LYS B 1 269 ? -19.562 -1.626 -6.234 1 81.06 269 LYS B N 1
ATOM 4590 C CA . LYS B 1 269 ? -20.469 -1.635 -5.09 1 81.06 269 LYS B CA 1
ATOM 4591 C C . LYS B 1 269 ? -20.734 -3.059 -4.613 1 81.06 269 LYS B C 1
ATOM 4593 O O . LYS B 1 269 ? -20.531 -4.02 -5.355 1 81.06 269 LYS B O 1
ATOM 4598 N N . GLY B 1 270 ? -21.156 -3.143 -3.391 1 81.5 270 GLY B N 1
ATOM 4599 C CA . GLY B 1 270 ? -21.531 -4.438 -2.85 1 81.5 270 GLY B CA 1
ATOM 4600 C C . GLY B 1 270 ? -20.359 -5.172 -2.201 1 81.5 270 GLY B C 1
ATOM 4601 O O . GLY B 1 270 ? -19.281 -4.605 -2.033 1 81.5 270 GLY B O 1
ATOM 4602 N N . ASP B 1 271 ? -20.641 -6.422 -1.812 1 82.31 271 ASP B N 1
ATOM 4603 C CA . ASP B 1 271 ? -19.656 -7.234 -1.111 1 82.31 271 ASP B CA 1
ATOM 4604 C C . ASP B 1 271 ? -19.328 -8.508 -1.892 1 82.31 271 ASP B C 1
ATOM 4606 O O . ASP B 1 271 ? -20.172 -9 -2.656 1 82.31 271 ASP B O 1
ATOM 4610 N N . PRO B 1 272 ? -18.094 -8.898 -1.66 1 85.44 272 PRO B N 1
ATOM 4611 C CA . PRO B 1 272 ? -17.797 -10.203 -2.25 1 85.44 272 PRO B CA 1
ATOM 4612 C C . PRO B 1 272 ? -18.703 -11.312 -1.72 1 85.44 272 PRO B C 1
ATOM 4614 O O . PRO B 1 272 ? -19.266 -11.188 -0.633 1 85.44 272 PRO B O 1
ATOM 4617 N N . PRO B 1 273 ? -18.828 -12.32 -2.492 1 88.56 273 PRO B N 1
ATOM 4618 C CA . PRO B 1 273 ? -19.719 -13.406 -2.072 1 88.56 273 PRO B CA 1
ATOM 4619 C C . PRO B 1 273 ? -19.141 -14.219 -0.914 1 88.56 273 PRO B C 1
ATOM 4621 O O . PRO B 1 273 ? -17.938 -14.195 -0.674 1 88.56 273 PRO B O 1
ATOM 4624 N N . ASP B 1 274 ? -20.078 -14.891 -0.236 1 86.31 274 ASP B N 1
ATOM 4625 C CA . ASP B 1 274 ? -19.719 -15.82 0.826 1 86.31 274 ASP B CA 1
ATOM 4626 C C . ASP B 1 274 ? -19.219 -17.141 0.249 1 86.31 274 ASP B C 1
ATOM 4628 O O . ASP B 1 274 ? -20.016 -17.938 -0.281 1 86.31 274 ASP B O 1
ATOM 4632 N N . LEU B 1 275 ? -18.047 -17.469 0.477 1 89.44 275 LEU B N 1
ATOM 4633 C CA . LEU B 1 275 ? -17.422 -18.609 -0.168 1 89.44 275 LEU B CA 1
ATOM 4634 C C . LEU B 1 275 ? -17.75 -19.906 0.562 1 89.44 275 LEU B C 1
ATOM 4636 O O . LEU B 1 275 ? -17.375 -20.984 0.124 1 89.44 275 LEU B O 1
ATOM 4640 N N . THR B 1 276 ? -18.5 -19.766 1.662 1 88.31 276 THR B N 1
ATOM 4641 C CA . THR B 1 276 ? -18.984 -20.953 2.35 1 88.31 276 THR B CA 1
ATOM 4642 C C . THR B 1 276 ? -20.234 -21.5 1.663 1 88.31 276 THR B C 1
ATOM 4644 O O . THR B 1 276 ? -20.641 -22.641 1.919 1 88.31 276 THR B O 1
ATOM 4647 N N . LYS B 1 277 ? -20.812 -20.703 0.837 1 88 277 LYS B N 1
ATOM 4648 C CA . LYS B 1 277 ? -22 -21.109 0.096 1 88 277 LYS B CA 1
ATOM 4649 C C . LYS B 1 277 ? -21.641 -21.516 -1.33 1 88 277 LYS B C 1
ATOM 4651 O O . LYS B 1 277 ? -20.656 -21.047 -1.89 1 88 277 LYS B O 1
ATOM 4656 N N . GLU B 1 278 ? -22.453 -22.344 -1.798 1 87.44 278 GLU B N 1
ATOM 4657 C CA . GLU B 1 278 ? -22.25 -22.766 -3.178 1 87.44 278 GLU B CA 1
ATOM 4658 C C . GLU B 1 278 ? -22.625 -21.672 -4.16 1 87.44 278 GLU B C 1
ATOM 4660 O O . GLU B 1 278 ? -23.703 -21.062 -4.039 1 87.44 278 GLU B O 1
ATOM 4665 N N . ILE B 1 279 ? -21.703 -21.438 -5.027 1 91.31 279 ILE B N 1
ATOM 4666 C CA . ILE B 1 279 ? -21.953 -20.469 -6.078 1 91.31 279 ILE B CA 1
ATOM 4667 C C . ILE B 1 279 ? -22.109 -21.172 -7.422 1 91.31 279 ILE B C 1
ATOM 4669 O O . ILE B 1 279 ? -21.141 -21.719 -7.957 1 91.31 279 ILE B O 1
ATOM 4673 N N . LYS B 1 280 ? -23.266 -21.281 -8 1 90.12 280 LYS B N 1
ATOM 4674 C CA . LYS B 1 280 ? -23.562 -22.031 -9.219 1 90.12 280 LYS B CA 1
ATOM 4675 C C . LYS B 1 280 ? -23.094 -21.281 -10.461 1 90.12 280 LYS B C 1
ATOM 4677 O O . LYS B 1 280 ? -22.531 -21.891 -11.383 1 90.12 280 LYS B O 1
ATOM 4682 N N . GLY B 1 281 ? -23.312 -19.969 -10.492 1 95.56 281 GLY B N 1
ATOM 4683 C CA . GLY B 1 281 ? -22.984 -19.156 -11.648 1 95.56 281 GLY B CA 1
ATOM 4684 C C . GLY B 1 281 ? -21.781 -18.25 -11.438 1 95.56 281 GLY B C 1
ATOM 4685 O O . GLY B 1 281 ? -20.828 -18.641 -10.766 1 95.56 281 GLY B O 1
ATOM 4686 N N . CYS B 1 282 ? -21.828 -17.203 -12.164 1 96.81 282 CYS B N 1
ATOM 4687 C CA . CYS B 1 282 ? -20.766 -16.219 -12.008 1 96.81 282 CYS B CA 1
ATOM 4688 C C . CYS B 1 282 ? -20.797 -15.602 -10.617 1 96.81 282 CYS B C 1
ATOM 4690 O O . CYS B 1 282 ? -21.797 -15.008 -10.219 1 96.81 282 CYS B O 1
ATOM 4692 N N . PRO B 1 283 ? -19.703 -15.727 -9.938 1 96.81 283 PRO B N 1
ATOM 4693 C CA . PRO B 1 283 ? -19.703 -15.203 -8.57 1 96.81 283 PRO B CA 1
ATOM 4694 C C . PRO B 1 283 ? -19.859 -13.688 -8.523 1 96.81 283 PRO B C 1
ATOM 4696 O O . PRO B 1 283 ? -20.219 -13.133 -7.477 1 96.81 283 PRO B O 1
ATOM 4699 N N . PHE B 1 284 ? -19.609 -12.992 -9.617 1 96.81 284 PHE B N 1
ATOM 4700 C CA . PHE B 1 284 ? -19.688 -11.539 -9.648 1 96.81 284 PHE B CA 1
ATOM 4701 C C . PHE B 1 284 ? -21.094 -11.07 -10.023 1 96.81 284 PHE B C 1
ATOM 4703 O O . PHE B 1 284 ? -21.375 -9.875 -10.031 1 96.81 284 PHE B O 1
ATOM 4710 N N . TYR B 1 285 ? -22.016 -11.969 -10.234 1 96 285 TYR B N 1
ATOM 4711 C CA . TYR B 1 285 ? -23.359 -11.719 -10.727 1 96 285 TYR B CA 1
ATOM 4712 C C . TYR B 1 285 ? -24.078 -10.68 -9.867 1 96 285 TYR B C 1
ATOM 4714 O O . TYR B 1 285 ? -24.625 -9.711 -10.391 1 96 285 TYR B O 1
ATOM 4722 N N . PRO B 1 286 ? -23.984 -10.766 -8.562 1 94.31 286 PRO B N 1
ATOM 4723 C CA . PRO B 1 286 ? -24.766 -9.859 -7.719 1 94.31 286 PRO B CA 1
ATOM 4724 C C . PRO B 1 286 ? -24.297 -8.414 -7.82 1 94.31 286 PRO B C 1
ATOM 4726 O O . PRO B 1 286 ? -25.047 -7.492 -7.477 1 94.31 286 PRO B O 1
ATOM 4729 N N . ARG B 1 287 ? -23.109 -8.234 -8.273 1 94.19 287 ARG B N 1
ATOM 4730 C CA . ARG B 1 287 ? -22.516 -6.898 -8.289 1 94.19 287 ARG B CA 1
ATOM 4731 C C . ARG B 1 287 ? -22.344 -6.398 -9.719 1 94.19 287 ARG B C 1
ATOM 4733 O O . ARG B 1 287 ? -21.938 -5.25 -9.938 1 94.19 287 ARG B O 1
ATOM 4740 N N . CYS B 1 288 ? -22.609 -7.207 -10.672 1 96.19 288 CYS B N 1
ATOM 4741 C CA . CYS B 1 288 ? -22.297 -6.945 -12.062 1 96.19 288 CYS B CA 1
ATOM 4742 C C . CYS B 1 288 ? -23.328 -6.031 -12.703 1 96.19 288 CYS B C 1
ATOM 4744 O O . CYS B 1 288 ? -24.531 -6.332 -12.68 1 96.19 288 CYS B O 1
ATOM 4746 N N . PRO B 1 289 ? -22.891 -4.961 -13.352 1 94.5 289 PRO B N 1
ATOM 4747 C CA . PRO B 1 289 ? -23.828 -4.07 -14.039 1 94.5 289 PRO B CA 1
ATOM 4748 C C . PRO B 1 289 ? -24.422 -4.695 -15.297 1 94.5 289 PRO B C 1
ATOM 4750 O O . PRO B 1 289 ? -25.438 -4.215 -15.812 1 94.5 289 PRO B O 1
ATOM 4753 N N . LEU B 1 290 ? -23.844 -5.762 -15.766 1 95.25 290 LEU B N 1
ATOM 4754 C CA . LEU B 1 290 ? -24.297 -6.41 -16.984 1 95.25 290 LEU B CA 1
ATOM 4755 C C . LEU B 1 290 ? -24.906 -7.777 -16.688 1 95.25 290 LEU B C 1
ATOM 4757 O O . LEU B 1 290 ? -24.969 -8.641 -17.562 1 95.25 290 LEU B O 1
ATOM 4761 N N . ALA B 1 291 ? -25.234 -7.93 -15.469 1 95.88 291 ALA B N 1
ATOM 4762 C CA . ALA B 1 291 ? -25.719 -9.234 -15.031 1 95.88 291 ALA B CA 1
ATOM 4763 C C . ALA B 1 291 ? -26.906 -9.695 -15.883 1 95.88 291 ALA B C 1
ATOM 4765 O O . ALA B 1 291 ? -27.766 -8.898 -16.234 1 95.88 291 ALA B O 1
ATOM 4766 N N . MET B 1 292 ? -26.891 -10.93 -16.25 1 95.94 292 MET B N 1
ATOM 4767 C CA . MET B 1 292 ? -27.953 -11.602 -16.969 1 95.94 292 MET B CA 1
ATOM 4768 C C . MET B 1 292 ? -28.422 -12.844 -16.219 1 95.94 292 MET B C 1
ATOM 4770 O O . MET B 1 292 ? -27.703 -13.359 -15.359 1 95.94 292 MET B O 1
ATOM 4774 N N . ASP B 1 293 ? -29.562 -13.398 -16.547 1 95.62 293 ASP B N 1
ATOM 4775 C CA . ASP B 1 293 ? -30.125 -14.539 -15.836 1 95.62 293 ASP B CA 1
ATOM 4776 C C . ASP B 1 293 ? -29.203 -15.75 -15.914 1 95.62 293 ASP B C 1
ATOM 4778 O O . ASP B 1 293 ? -29.047 -16.484 -14.938 1 95.62 293 ASP B O 1
ATOM 4782 N N . ILE B 1 294 ? -28.594 -15.914 -16.984 1 96.44 294 ILE B N 1
ATOM 4783 C CA . ILE B 1 294 ? -27.703 -17.062 -17.172 1 96.44 294 ILE B CA 1
ATOM 4784 C C . ILE B 1 294 ? -26.516 -16.969 -16.219 1 96.44 294 ILE B C 1
ATOM 4786 O O . ILE B 1 294 ? -25.969 -18 -15.82 1 96.44 294 ILE B O 1
ATOM 4790 N N . CYS B 1 295 ? -26.094 -15.766 -15.875 1 97 295 CYS B N 1
ATOM 4791 C CA . CYS B 1 295 ? -24.953 -15.555 -14.992 1 97 295 CYS B CA 1
ATOM 4792 C C . CYS B 1 295 ? -25.203 -16.172 -13.617 1 97 295 CYS B C 1
ATOM 4794 O O . CYS B 1 295 ? -24.266 -16.594 -12.945 1 97 295 CYS B O 1
ATOM 4796 N N . LYS B 1 296 ? -26.453 -16.219 -13.227 1 95.38 296 LYS B N 1
ATOM 4797 C CA . LYS B 1 296 ? -26.828 -16.766 -11.922 1 95.38 296 LYS B CA 1
ATOM 4798 C C . LYS B 1 296 ? -26.766 -18.297 -11.93 1 95.38 296 LYS B C 1
ATOM 4800 O O . LYS B 1 296 ? -26.469 -18.906 -10.906 1 95.38 296 LYS B O 1
ATOM 4805 N N . GLU B 1 297 ? -26.922 -18.875 -13.031 1 95.69 297 GLU B N 1
ATOM 4806 C CA . GLU B 1 297 ? -27.172 -20.312 -13.117 1 95.69 297 GLU B CA 1
ATOM 4807 C C . GLU B 1 297 ? -25.922 -21.062 -13.562 1 95.69 297 GLU B C 1
ATOM 4809 O O . GLU B 1 297 ? -25.703 -22.219 -13.164 1 95.69 297 GLU B O 1
ATOM 4814 N N . GLU B 1 298 ? -25.172 -20.453 -14.391 1 96.12 298 GLU B N 1
ATOM 4815 C CA . GLU B 1 298 ? -24.031 -21.141 -14.992 1 96.12 298 GLU B CA 1
ATOM 4816 C C . GLU B 1 298 ? -22.812 -20.25 -15.055 1 96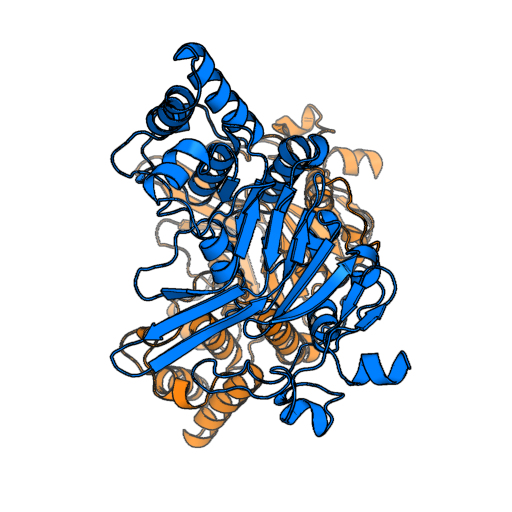.12 298 GLU B C 1
ATOM 4818 O O . GLU B 1 298 ? -22.906 -19.078 -15.445 1 96.12 298 GLU B O 1
ATOM 4823 N N . PHE B 1 299 ? -21.688 -20.797 -14.633 1 96.56 299 PHE B N 1
ATOM 4824 C CA . PHE B 1 299 ? -20.422 -20.078 -14.836 1 96.56 299 PHE B CA 1
ATOM 4825 C C . PHE B 1 299 ? -20.031 -20.078 -16.312 1 96.56 299 PHE B C 1
ATOM 4827 O O . PHE B 1 299 ? -20.141 -21.109 -16.984 1 96.56 299 PHE B O 1
ATOM 4834 N N . PRO B 1 300 ? -19.609 -19.031 -16.875 1 96.06 300 PRO B N 1
ATOM 4835 C CA . PRO B 1 300 ? -19.359 -18.938 -18.312 1 96.06 300 PRO B CA 1
ATOM 4836 C C . PRO B 1 300 ? -18.125 -19.734 -18.734 1 96.06 300 PRO B C 1
ATOM 4838 O O . PRO B 1 300 ? -17.125 -19.766 -18.016 1 96.06 300 PRO B O 1
ATOM 4841 N N . GLU B 1 301 ? -18.203 -20.359 -19.906 1 94.5 301 GLU B N 1
ATOM 4842 C CA . GLU B 1 301 ? -17.016 -20.859 -20.578 1 94.5 301 GLU B CA 1
ATOM 4843 C C . GLU B 1 301 ? -16.109 -19.719 -21.031 1 94.5 301 GLU B C 1
ATOM 4845 O O . GLU B 1 301 ? -16.609 -18.656 -21.422 1 94.5 301 GLU B O 1
ATOM 4850 N N . PRO B 1 302 ? -14.852 -19.938 -20.969 1 95.56 302 PRO B N 1
ATOM 4851 C CA . PRO B 1 302 ? -13.961 -18.844 -21.375 1 95.56 302 PRO B CA 1
ATOM 4852 C C . PRO B 1 302 ? -14.07 -18.531 -22.875 1 95.56 302 PRO B C 1
ATOM 4854 O O . PRO B 1 302 ? -14.25 -19.438 -23.688 1 95.56 302 PRO B O 1
ATOM 4857 N N . VAL B 1 303 ? -13.984 -17.312 -23.219 1 95.75 303 VAL B N 1
ATOM 4858 C CA . VAL B 1 303 ? -13.938 -16.844 -24.609 1 95.75 303 VAL B CA 1
ATOM 4859 C C . VAL B 1 303 ? -12.578 -16.203 -24.891 1 95.75 303 VAL B C 1
ATOM 4861 O O . VAL B 1 303 ? -12.062 -15.438 -24.078 1 95.75 303 VAL B O 1
ATOM 4864 N N . GLN B 1 304 ? -12.008 -16.625 -25.953 1 95.19 304 GLN B N 1
ATOM 4865 C CA . GLN B 1 304 ? -10.719 -16.062 -26.359 1 95.19 304 GLN B CA 1
ATOM 4866 C C . GLN B 1 304 ? -10.906 -14.82 -27.219 1 95.19 304 GLN B C 1
ATOM 4868 O O . GLN B 1 304 ? -11.562 -14.867 -28.25 1 95.19 304 GLN B O 1
ATOM 4873 N N . ILE B 1 305 ? -10.453 -13.742 -26.781 1 94.56 305 ILE B N 1
ATOM 4874 C CA . ILE B 1 305 ? -10.422 -12.492 -27.516 1 94.56 305 ILE B CA 1
ATOM 4875 C C . ILE B 1 305 ? -8.984 -11.969 -27.594 1 94.56 305 ILE B C 1
ATOM 4877 O O . ILE B 1 305 ? -8.438 -11.5 -26.594 1 94.56 305 ILE B O 1
ATOM 4881 N N . ASP B 1 306 ? -8.359 -12.133 -28.781 1 91.06 306 ASP B N 1
ATOM 4882 C CA . ASP B 1 306 ? -6.938 -11.828 -28.938 1 91.06 306 ASP B CA 1
ATOM 4883 C C . ASP B 1 306 ? -6.082 -12.734 -28.047 1 91.06 306 ASP B C 1
ATOM 4885 O O . ASP B 1 306 ? -6.184 -13.961 -28.125 1 91.06 306 ASP B O 1
ATOM 4889 N N . ASP B 1 307 ? -5.336 -12.18 -27.25 1 93 307 ASP B N 1
ATOM 4890 C CA . ASP B 1 307 ? -4.473 -12.953 -26.359 1 93 307 ASP B CA 1
ATOM 4891 C C . ASP B 1 307 ? -5.031 -12.984 -24.938 1 93 307 ASP B C 1
ATOM 4893 O O . ASP B 1 307 ? -4.273 -13.117 -23.969 1 93 307 ASP B O 1
ATOM 4897 N N . ARG B 1 308 ? -6.398 -12.844 -24.891 1 95.56 308 ARG B N 1
AT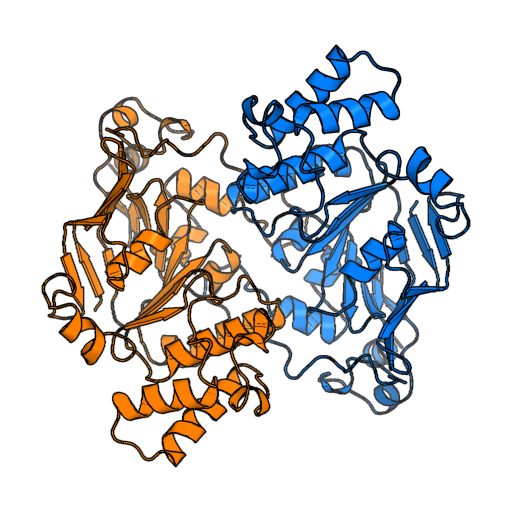OM 4898 C CA . ARG B 1 308 ? -7.039 -12.82 -23.578 1 95.56 308 ARG B CA 1
ATOM 4899 C C . ARG B 1 308 ? -8.117 -13.891 -23.469 1 95.56 308 ARG B C 1
ATOM 4901 O O . ARG B 1 308 ? -8.797 -14.195 -24.453 1 95.56 308 ARG B O 1
ATOM 4908 N N . LEU B 1 309 ? -8.211 -14.43 -22.328 1 97.69 309 LEU B N 1
ATOM 4909 C CA . LEU B 1 309 ? -9.305 -15.312 -21.953 1 97.69 309 LEU B CA 1
ATOM 4910 C C . LEU B 1 309 ? -10.242 -14.633 -20.969 1 97.69 309 LEU B C 1
ATOM 4912 O O . LEU B 1 309 ? -9.805 -14.094 -19.953 1 97.69 309 LEU B O 1
ATOM 4916 N N . VAL B 1 310 ? -11.547 -14.602 -21.312 1 98.12 310 VAL B N 1
ATOM 4917 C CA . VAL B 1 310 ? -12.531 -13.906 -20.5 1 98.12 310 VAL B CA 1
ATOM 4918 C C . VAL B 1 310 ? -13.656 -14.859 -20.109 1 98.12 310 VAL B C 1
ATOM 4920 O O . VAL B 1 310 ? -14.188 -15.578 -20.953 1 98.12 310 VAL B O 1
ATOM 4923 N N . TYR B 1 311 ? -13.969 -14.891 -18.859 1 98.06 311 TYR B N 1
ATOM 4924 C CA . TYR B 1 311 ? -15.062 -15.719 -18.344 1 98.06 311 TYR B CA 1
ATOM 4925 C C . TYR B 1 311 ? -16.312 -14.875 -18.109 1 98.06 311 TYR B C 1
ATOM 4927 O O . TYR B 1 311 ? -16.625 -14.539 -16.953 1 98.06 311 TYR B O 1
ATOM 4935 N N . CYS B 1 312 ? -17.016 -14.617 -19.203 1 97.94 312 CYS B N 1
ATOM 4936 C CA . CYS B 1 312 ? -18.172 -13.727 -19.125 1 97.94 312 CYS B CA 1
ATOM 4937 C C . CYS B 1 312 ? -19.188 -14.047 -20.203 1 97.94 312 CYS B C 1
ATOM 4939 O O . CYS B 1 312 ? -18.844 -14.117 -21.391 1 97.94 312 CYS B O 1
ATOM 4941 N N . HIS B 1 313 ? -20.391 -14.172 -19.797 1 96.94 313 HIS B N 1
ATOM 4942 C CA . HIS B 1 313 ? -21.453 -14.461 -20.734 1 96.94 313 HIS B CA 1
ATOM 4943 C C . HIS B 1 313 ? -21.703 -13.281 -21.672 1 96.94 313 HIS B C 1
ATOM 4945 O O . HIS B 1 313 ? -21.969 -13.477 -22.875 1 96.94 313 HIS B O 1
ATOM 4951 N N . ALA B 1 314 ? -21.641 -12.055 -21.156 1 95.75 314 ALA B N 1
ATOM 4952 C CA . ALA B 1 314 ? -21.891 -10.859 -21.953 1 95.75 314 ALA B CA 1
ATOM 4953 C C . ALA B 1 314 ? -20.828 -10.703 -23.047 1 95.75 314 ALA B C 1
ATOM 4955 O O . ALA B 1 314 ? -21.141 -10.422 -24.203 1 95.75 314 ALA B O 1
ATOM 4956 N N . VAL B 1 315 ? -19.625 -10.891 -22.656 1 94.31 315 VAL B N 1
ATOM 4957 C CA . VAL B 1 315 ? -18.516 -10.781 -23.609 1 94.31 315 VAL B CA 1
ATOM 4958 C C . VAL B 1 315 ? -18.625 -11.875 -24.656 1 94.31 315 VAL B C 1
ATOM 4960 O O . VAL B 1 315 ? -18.359 -11.633 -25.844 1 94.31 315 VAL B O 1
ATOM 4963 N N . ARG B 1 316 ? -19.016 -13.094 -24.266 1 88.5 316 ARG B N 1
ATOM 4964 C CA . ARG B 1 316 ? -19.203 -14.203 -25.188 1 88.5 316 ARG B CA 1
ATOM 4965 C C . ARG B 1 316 ? -20.281 -13.891 -26.219 1 88.5 316 ARG B C 1
ATOM 4967 O O . ARG B 1 316 ? -20.141 -14.195 -27.391 1 88.5 316 ARG B O 1
ATOM 4974 N N . LYS B 1 317 ? -21.328 -13.258 -25.719 1 84.25 317 LYS B N 1
ATOM 4975 C CA . LYS B 1 317 ? -22.438 -12.891 -26.594 1 84.25 317 LYS B CA 1
ATOM 4976 C C . LYS B 1 317 ? -22 -11.844 -27.609 1 84.25 317 LYS B C 1
ATOM 4978 O O . LYS B 1 317 ? -22.391 -11.914 -28.781 1 84.25 317 LYS B O 1
ATOM 4983 N N . ASP B 1 318 ? -21.188 -10.93 -27.172 1 82.88 318 ASP B N 1
ATOM 4984 C CA . ASP B 1 318 ? -20.75 -9.852 -28.047 1 82.88 318 ASP B CA 1
ATOM 4985 C C . ASP B 1 318 ? -19.703 -10.352 -29.047 1 82.88 318 ASP B C 1
ATOM 4987 O O . ASP B 1 318 ? -19.562 -9.797 -30.125 1 82.88 318 ASP B O 1
ATOM 4991 N N . ALA B 1 319 ? -18.953 -11.297 -28.594 1 76.25 319 ALA B N 1
ATOM 4992 C CA . ALA B 1 319 ? -17.906 -11.867 -29.422 1 76.25 319 ALA B CA 1
ATOM 4993 C C . ALA B 1 319 ? -18.484 -12.773 -30.5 1 76.25 319 ALA B C 1
ATOM 4995 O O . ALA B 1 319 ? -17.812 -13.078 -31.484 1 76.25 319 ALA B O 1
ATOM 4996 N N . LYS B 1 320 ? -19.766 -13.258 -30.297 1 63.38 320 LYS B N 1
ATOM 4997 C CA . LYS B 1 320 ? -20.469 -14.023 -31.328 1 63.38 320 LYS B CA 1
ATOM 4998 C C . LYS B 1 320 ? -21.141 -13.094 -32.344 1 63.38 320 LYS B C 1
ATOM 5000 O O . LYS B 1 320 ? -21.219 -13.406 -33.531 1 63.38 320 LYS B O 1
#

Secondary structure (DSSP, 8-state):
-EEEEEEEEEEEETTTEEEEEEEEEEEEE-TT-EEEEE--TTSSHHHHHHHHHT---TTEEEEEEEEETTEETTTS-HHHIIIIIBTTTEEEE-S-GGGTS-TTS-HHHHHHHHHHHHS---HHHHHHHHHHHHHHTT--GGGGGS-GGGS-HHHHHHHHHHHHHTT--SEEEEESTTTTS-HHHHHHHHHHHIIIIITTT-EEEEE-S-HHHHHHH-SEEEEEETTEEEEEEEHHHHHHS--SHHHHHHHHTS---TT-SPPPPP---S----TTS---S-TTGGG-TT--HHHHH-PPPPEEETTEEE--HHHHHHH-/-EEEEEEEEEEEETTTEEEEEEEEEEEEE-TT-EEEEE--TTSSHHHHHHHHHT---TTEEEEEEEEETTEETTTS-HHHIIIIIBTTTEEEE-S-GGGTS-TTS-HHHHHHHHHHHHS---HHHHHHHHHHHHHHTT--GGGGGS-GGGS-HHHHHHHHHHHHHTT--SEEEEESTTTTS-HHHHHHHHHHHIIIIITTT-EEEEE-S-HHHHHHH-SEEEEEETTEEEEEEEHHHHHHS--SHHHHHHHHTS---TT-SPPPPP---S-PPPTTS---S-TTGGG-TT--HHHHH-PPPPEEETTEEE--HHHHHHH-

Nearest PDB structures (foldseek):
  8j5r-assembly1_D  TM=9.286E-01  e=4.203E-32  Mycobacterium tuberculosis H37Rv
  7z16-assembly1_J  TM=9.393E-01  e=3.662E-22  Escherichia coli
  8wda-assembly1_D  TM=9.065E-01  e=2.156E-22  Mycobacterium tuberculosis H37Rv
  8wdb-assembly1_D  TM=9.144E-01  e=2.871E-21  Mycobacterium tuberculosis H37Rv
  8wd9-assembly1_D  TM=8.973E-01  e=8.781E-21  Mycobacterium tuberculosis H37Rv

Radius of gyration: 25.57 Å; Cα contacts (8 Å, |Δi|>4): 1347; chains: 2; bounding box: 65×70×60 Å

InterPro domains:
  IPR003439 ABC transporter-like, ATP-binding domain [PF00005] (23-179)
  IPR003439 ABC transporter-like, ATP-binding domain [PS50893] (2-251)
  IPR003593 AAA+ ATPase domain [SM00382] (31-236)
  IPR013563 Oligopeptide/dipeptide ABC transporter, C-terminal [PF08352] (230-295)
  IPR013563 Oligopeptide/dipeptide ABC transporter, C-terminal [TIGR01727] (228-313)
  IPR017871 ABC transporter-like, conserved site [PS00211] (151-165)
  IPR027417 P-loop containing nucleoside triphosphate hydrolase [G3DSA:3.40.50.300] (1-320)
  IPR027417 P-loop containing nucleoside triphosphate hydrolase [SSF52540] (31-310)

Organism: Acidianus infernus (NCBI:txid12915)

Solvent-accessible surface area (backbone atoms only — not comparable to full-atom values): 33336 Å² total; per-residue (Å²): 75,42,37,36,41,53,27,31,32,33,36,54,50,80,96,82,40,50,32,50,43,29,55,60,36,65,53,73,42,48,72,45,34,24,36,20,41,36,53,53,82,81,13,26,68,68,56,53,54,27,56,76,67,68,66,60,58,88,56,46,47,76,48,63,46,39,26,52,63,93,38,51,65,79,77,50,53,71,66,54,40,57,73,63,30,46,39,48,37,36,19,59,27,57,63,62,47,82,76,71,57,62,71,90,39,35,45,39,58,53,53,29,48,56,44,46,75,77,37,98,58,53,70,66,57,30,46,51,52,53,51,51,44,29,55,68,64,71,42,63,74,67,54,38,73,31,38,55,84,76,44,52,69,47,54,40,36,49,49,43,49,42,59,31,51,71,59,63,28,49,28,40,37,29,35,36,65,46,76,71,44,42,48,50,60,34,22,37,50,53,46,46,47,40,60,68,33,47,71,64,39,19,28,35,38,43,33,42,65,53,61,40,56,36,24,16,63,16,58,26,32,33,35,33,49,70,12,24,65,38,32,36,27,42,22,39,54,42,67,74,56,47,77,40,67,66,53,38,35,60,60,42,25,50,47,57,52,89,68,19,42,60,50,87,54,43,53,63,64,81,75,83,71,66,49,68,50,88,69,62,18,37,76,57,36,92,58,39,95,74,55,50,76,60,30,58,62,39,53,48,69,71,36,77,58,89,72,26,41,32,41,32,60,64,57,45,59,70,74,102,75,43,37,37,39,52,27,30,32,33,36,54,50,79,95,82,39,51,30,49,43,30,54,59,37,64,53,73,42,49,70,46,35,23,38,21,39,36,53,52,82,82,13,28,68,67,56,50,54,27,57,76,69,68,64,61,58,87,57,45,46,77,47,65,45,38,28,51,63,92,40,50,64,79,75,52,53,71,66,53,42,56,73,63,30,45,40,48,38,38,19,57,27,58,63,62,48,82,75,71,56,61,70,91,38,35,45,36,58,52,52,29,47,55,45,46,74,77,37,99,59,54,70,67,58,30,44,50,53,53,51,51,43,28,54,67,64,72,41,63,74,68,52,39,73,30,37,55,85,74,45,52,69,47,53,40,34,50,49,43,48,40,58,30,50,70,60,63,28,49,30,38,36,30,34,37,66,47,77,72,41,39,48,50,58,33,22,38,50,53,44,46,47,40,61,66,32,47,71,64,38,19,28,36,36,42,34,43,67,54,62,40,58,36,24,17,62,16,58,27,32,33,36,32,49,71,12,24,66,38,34,35,26,42,22,40,53,42,68,76,57,47,77,41,67,66,52,38,36,59,61,44,25,50,46,57,51,89,69,20,42,61,49,87,55,43,53,62,64,80,74,84,72,66,49,68,50,89,70,62,17,38,75,56,36,92,60,40,94,74,55,50,77,60,30,59,63,39,54,48,67,70,36,77,56,90,72,26,41,32,43,32,61,66,57,46,60,71,74,100

pLDDT: mean 92.56, std 7.21, range [60.03, 98.69]

Foldseek 3Di:
DKWWFQKWKWFDDPPDFIFTQAGGETDDDDQLAEEEEAEDPSLNLQVVVCVQLVNDDPRMDMDTFIDDPNDTLVPDDPVCCVQPPELQAEFELDQALLPQDDQVDQLLVVLLVVCVSNDVDDSVVSSVLLVVLCVLLVHDPCSNGDGLVPDDRSNSLSSSLSSSPSNLHQEYEYANSDVVHDPVSVVSSLVVCCVRANVVRGYYYYYDNDVVSCLVRGQKYWYGASNYTAKIFGSVCCLVDNDGQSSVQSSQQDDDPVVVDDDDGHHFDDDFDDSSDDQQFASCQVRGPPHDPVRRHHFADWDDDPGMTGGDPVSVVVVD/DKWWFQKWKWFDDPDDFIFTQAGGETDDDDQLAEEEEAEDPSLNLQVVVCVQLVNDDPRMDMDTFIDDPNDTLVPDDPVCCVQPPELQAEFELDQALLPQDDQVDQLLVVLLVVCVSNDVDDSVVSSVLLVVLCVLLVHDPCSNGDGLVPDDRSNSLSSSLSSSPSNLHQEYEYANSDVRHDPVSVVSSLVVCCVRANVVRGYYYYYDNDVVSCLVRGQKYWYGASNYTAKIFGSVCCLVDNDGQSSVQSSQQDDDPVVVDDDDGHHFDDDFDDSSDDQQFASCQVRGPPHDPVRRHHFADWDDDPGMTGGDPVSVVVVD

Sequence (640 aa):
MLQVSNLYVKYSVGKNIKVNAINDVSFSLDKGDVLGIIGETGSGKTTLASAIMRILPDSAEVKGKIMLDNLDLLAISKKEFRTKIRWKKISIIPQYSMNALNPIKRVGKELTEIVMEHEKVSEEKAVNRVLSLFKDLNLPEEVFFKYPDELSGGQRQRVVIASALLLNPEVVIADEPTTALDVINQARVLNLLRNKVISASRILIYITHDIAVVAGLANKLMTLYAGRIMEIGSSEKMFKNPLHPYTQGLLSSVPDISNGKPVHISYIKGDPPDLTKEIKGCPFYPRCPLAMDICKEEFPEPVQIDDRLVYCHAVRKDAKMLQVSNLYVKYSVGKNIKVNAINDVSFSLDKGDVLGIIGETGSGKTTLASAIMRILPDSAEVKGKIMLDNLDLLAISKKEFRTKIRWKKISIIPQYSMNALNPIKRVGKELTEIVMEHEKVSEEKAVNRVLSLFKDLNLPEEVFFKYPDELSGGQRQRVVIASALLLNPEVVIADEPTTALDVINQARVLNLLRNKVISASRILIYITHDIAVVAGLANKLMTLYAGRIMEIGSSEKMFKNPLHPYTQGLLSSVPDISNGKPVHISYIKGDPPDLTKEIKGCPFYPRCPLAMDICKEEFPEPVQIDDRLVYCHAVRKDAK